Protein AF-0000000069398432 (afdb_homodimer)

Structure (mmCIF, N/CA/C/O backbone):
data_AF-0000000069398432-model_v1
#
loop_
_entity.id
_entity.type
_entity.pdbx_description
1 polymer 'glutathione transferase'
#
loop_
_atom_site.group_PDB
_atom_site.id
_atom_site.type_symbol
_atom_site.label_atom_id
_atom_site.label_alt_id
_atom_site.label_comp_id
_atom_site.label_asym_id
_atom_site.label_entity_id
_atom_site.label_seq_id
_atom_site.pdbx_PDB_ins_code
_atom_site.Cartn_x
_atom_site.Cartn_y
_atom_site.Cartn_z
_atom_site.occupancy
_atom_site.B_iso_or_equiv
_atom_site.auth_seq_id
_atom_site.auth_comp_id
_atom_site.auth_asym_id
_atom_site.auth_atom_id
_atom_site.pdbx_PDB_model_num
ATOM 1 N N . MET A 1 1 ? -17.703 -19.594 19.609 1 36.38 1 MET A N 1
ATOM 2 C CA . MET A 1 1 ? -17.234 -20.234 18.391 1 36.38 1 MET A CA 1
ATOM 3 C C . MET A 1 1 ? -16.656 -19.203 17.406 1 36.38 1 MET A C 1
ATOM 5 O O . MET A 1 1 ? -17.188 -18.094 17.312 1 36.38 1 MET A O 1
ATOM 9 N N . MET A 1 2 ? -15.328 -19.016 17.203 1 52.91 2 MET A N 1
ATOM 10 C CA . MET A 1 2 ? -14.766 -17.891 16.438 1 52.91 2 MET A CA 1
ATOM 11 C C . MET A 1 2 ? -15.453 -17.766 15.086 1 52.91 2 MET A C 1
ATOM 13 O O . MET A 1 2 ? -15.633 -18.75 14.375 1 52.91 2 MET A O 1
ATOM 17 N N . GLY A 1 3 ? -16.297 -16.766 14.797 1 65.06 3 GLY A N 1
ATOM 18 C CA . GLY A 1 3 ? -17.109 -16.688 13.594 1 65.06 3 GLY A CA 1
ATOM 19 C C . GLY A 1 3 ? -16.297 -16.859 12.32 1 65.06 3 GLY A C 1
ATOM 20 O O . GLY A 1 3 ? -15.086 -16.672 12.312 1 65.06 3 GLY A O 1
ATOM 21 N N . LYS A 1 4 ? -16.875 -17.547 11.359 1 88.44 4 LYS A N 1
ATOM 22 C CA . LYS A 1 4 ? -16.312 -17.797 10.031 1 88.44 4 LYS A CA 1
ATOM 23 C C . LYS A 1 4 ? -15.812 -16.5 9.398 1 88.44 4 LYS A C 1
ATOM 25 O O . LYS A 1 4 ? -16.5 -15.477 9.445 1 88.44 4 LYS A O 1
ATOM 30 N N . VAL A 1 5 ? -14.555 -16.5 8.977 1 98.06 5 VAL A N 1
ATOM 31 C CA . VAL A 1 5 ? -14 -15.375 8.242 1 98.06 5 VAL A CA 1
ATOM 32 C C . VAL A 1 5 ? -14.828 -15.117 6.992 1 98.06 5 VAL A C 1
ATOM 34 O O . VAL A 1 5 ? -15.211 -16.047 6.285 1 98.06 5 VAL A O 1
ATOM 37 N N . GLN A 1 6 ? -15.156 -13.844 6.773 1 98.62 6 GLN A N 1
ATOM 38 C CA . GLN A 1 6 ? -15.93 -13.477 5.586 1 98.62 6 GLN A CA 1
ATOM 39 C C . GLN A 1 6 ? -15.141 -12.508 4.707 1 98.62 6 GLN A C 1
ATOM 41 O O . GLN A 1 6 ? -14.641 -11.492 5.188 1 98.62 6 GLN A O 1
ATOM 46 N N . VAL A 1 7 ? -15.039 -12.883 3.461 1 98.5 7 VAL A N 1
ATOM 47 C CA . VAL A 1 7 ? -14.406 -12.031 2.459 1 98.5 7 VAL A CA 1
ATOM 48 C C . VAL A 1 7 ? -15.461 -11.469 1.51 1 98.5 7 VAL A C 1
ATOM 50 O O . VAL A 1 7 ? -16.047 -12.211 0.72 1 98.5 7 VAL A O 1
ATOM 53 N N . TYR A 1 8 ? -15.719 -10.156 1.616 1 98.44 8 TYR A N 1
ATOM 54 C CA . TYR A 1 8 ? -16.656 -9.469 0.746 1 98.44 8 TYR A CA 1
ATOM 55 C C . TYR A 1 8 ? -15.961 -8.891 -0.473 1 98.44 8 TYR A C 1
ATOM 57 O O . TYR A 1 8 ? -15.047 -8.062 -0.338 1 98.44 8 TYR A O 1
ATOM 65 N N . TYR A 1 9 ? -16.391 -9.297 -1.622 1 97.88 9 TYR A N 1
ATOM 66 C CA . TYR A 1 9 ? -15.797 -8.797 -2.857 1 97.88 9 TYR A CA 1
ATOM 67 C C . TYR A 1 9 ? -16.719 -9.047 -4.047 1 97.88 9 TYR A C 1
ATOM 69 O O . TYR A 1 9 ? -17.766 -9.68 -3.902 1 97.88 9 TYR A O 1
ATOM 77 N N . PHE A 1 10 ? -16.391 -8.398 -5.199 1 96.75 10 PHE A N 1
ATOM 78 C CA . PHE A 1 10 ? -17.109 -8.672 -6.438 1 96.75 10 PHE A CA 1
ATOM 79 C C . PHE A 1 10 ? -16.969 -10.133 -6.84 1 96.75 10 PHE A C 1
ATOM 81 O O . PHE A 1 10 ? -15.992 -10.797 -6.461 1 96.75 10 PHE A O 1
ATOM 88 N N . PRO A 1 11 ? -17.906 -10.648 -7.574 1 95.88 11 PRO A N 1
ATOM 89 C CA . PRO A 1 11 ? -17.828 -12.062 -7.957 1 95.88 11 PRO A CA 1
ATOM 90 C C . PRO A 1 11 ? -16.75 -12.336 -9 1 95.88 11 PRO A C 1
ATOM 92 O O . PRO A 1 11 ? -17.062 -12.758 -10.117 1 95.88 11 PRO A O 1
ATOM 95 N N . MET A 1 12 ? -15.578 -12.164 -8.656 1 96.62 12 MET A N 1
ATOM 96 C CA . MET A 1 12 ? -14.359 -12.336 -9.438 1 96.62 12 MET A CA 1
ATOM 97 C C . MET A 1 12 ? -13.148 -12.492 -8.531 1 96.62 12 MET A C 1
ATOM 99 O O . MET A 1 12 ? -13.25 -12.328 -7.316 1 96.62 12 MET A O 1
ATOM 103 N N . ARG A 1 13 ? -12.016 -12.953 -9.016 1 97.31 13 ARG A N 1
ATOM 104 C CA . ARG A 1 13 ? -10.789 -13.094 -8.242 1 97.31 13 ARG A CA 1
ATOM 105 C C . ARG A 1 13 ? -10.234 -11.734 -7.836 1 97.31 13 ARG A C 1
ATOM 107 O O . ARG A 1 13 ? -10.188 -11.406 -6.648 1 97.31 13 ARG A O 1
ATOM 114 N N . GLY A 1 14 ? -9.906 -10.852 -8.875 1 96.12 14 GLY A N 1
ATOM 115 C CA . GLY A 1 14 ? -9.477 -9.484 -8.656 1 96.12 14 GLY A CA 1
ATOM 116 C C . GLY A 1 14 ? -8.562 -9.328 -7.449 1 96.12 14 GLY A C 1
ATOM 117 O O . GLY A 1 14 ? -7.727 -10.195 -7.184 1 96.12 14 GLY A O 1
ATOM 118 N N . ARG A 1 15 ? -8.695 -8.258 -6.688 1 97.06 15 ARG A N 1
ATOM 119 C CA . ARG A 1 15 ? -7.859 -7.926 -5.543 1 97.06 15 ARG A CA 1
ATOM 120 C C . ARG A 1 15 ? -8.188 -8.812 -4.348 1 97.06 15 ARG A C 1
ATOM 122 O O . ARG A 1 15 ? -7.422 -8.875 -3.383 1 97.06 15 ARG A O 1
ATOM 129 N N . GLY A 1 16 ? -9.258 -9.562 -4.43 1 98 16 GLY A N 1
ATOM 130 C CA . GLY A 1 16 ? -9.648 -10.461 -3.352 1 98 16 GLY A CA 1
ATOM 131 C C . GLY A 1 16 ? -8.891 -11.773 -3.371 1 98 16 GLY A C 1
ATOM 132 O O . GLY A 1 16 ? -8.828 -12.477 -2.359 1 98 16 GLY A O 1
ATOM 133 N N . GLU A 1 17 ? -8.297 -12.117 -4.488 1 98.5 17 GLU A N 1
ATOM 134 C CA . GLU A 1 17 ? -7.719 -13.445 -4.684 1 98.5 17 GLU A CA 1
ATOM 135 C C . GLU A 1 17 ? -6.547 -13.68 -3.734 1 98.5 17 GLU A C 1
ATOM 137 O O . GLU A 1 17 ? -6.453 -14.734 -3.109 1 98.5 17 GLU A O 1
ATOM 142 N N . PRO A 1 18 ? -5.617 -12.734 -3.562 1 98.81 18 PRO A N 1
ATOM 143 C CA . PRO A 1 18 ? -4.52 -12.977 -2.621 1 98.81 18 PRO A CA 1
ATOM 144 C C . PRO A 1 18 ? -5.016 -13.25 -1.202 1 98.81 18 PRO A C 1
ATOM 146 O O . PRO A 1 18 ? -4.391 -14.023 -0.467 1 98.81 18 PRO A O 1
ATOM 149 N N . ILE A 1 19 ? -6.082 -12.609 -0.826 1 98.88 19 ILE A N 1
ATOM 150 C CA . ILE A 1 19 ? -6.648 -12.781 0.508 1 98.88 19 ILE A CA 1
ATOM 151 C C . ILE A 1 19 ? -7.168 -14.211 0.665 1 98.88 19 ILE A C 1
ATOM 153 O O . ILE A 1 19 ? -6.852 -14.891 1.646 1 98.88 19 ILE A O 1
ATOM 157 N N . ARG A 1 20 ? -7.895 -14.672 -0.335 1 98.81 20 ARG A N 1
ATOM 158 C CA . ARG A 1 20 ? -8.453 -16.016 -0.292 1 98.81 20 ARG A CA 1
ATOM 159 C C . ARG A 1 20 ? -7.352 -17.078 -0.334 1 98.81 20 ARG A C 1
ATOM 161 O O . ARG A 1 20 ? -7.41 -18.062 0.389 1 98.81 20 ARG A O 1
ATOM 168 N N . VAL A 1 21 ? -6.344 -16.844 -1.124 1 98.88 21 VAL A N 1
ATOM 169 C CA . VAL A 1 21 ? -5.223 -17.766 -1.216 1 98.88 21 VAL A CA 1
ATOM 170 C C . VAL A 1 21 ? -4.484 -17.828 0.119 1 98.88 21 VAL A C 1
ATOM 172 O O . VAL A 1 21 ? -4.062 -18.891 0.562 1 98.88 21 VAL A O 1
ATOM 175 N N . ALA A 1 22 ? -4.285 -16.688 0.759 1 98.88 22 ALA A N 1
ATOM 176 C CA . ALA A 1 22 ? -3.613 -16.656 2.057 1 98.88 22 ALA A CA 1
ATOM 177 C C . ALA A 1 22 ? -4.395 -17.438 3.104 1 98.88 22 ALA A C 1
ATOM 179 O O . ALA A 1 22 ? -3.816 -18.219 3.865 1 98.88 22 ALA A O 1
ATOM 180 N N . LEU A 1 23 ? -5.699 -17.219 3.139 1 98.75 23 LEU A N 1
ATOM 181 C CA . LEU A 1 23 ? -6.543 -17.938 4.078 1 98.75 23 LEU A CA 1
ATOM 182 C C . LEU A 1 23 ? -6.484 -19.438 3.807 1 98.75 23 LEU A C 1
ATOM 184 O O . LEU A 1 23 ? -6.348 -20.234 4.738 1 98.75 23 LEU A O 1
ATOM 188 N N . ALA A 1 24 ? -6.508 -19.812 2.568 1 98.5 24 ALA A N 1
ATOM 189 C CA . ALA A 1 24 ? -6.441 -21.219 2.174 1 98.5 24 ALA A CA 1
ATOM 190 C C . ALA A 1 24 ? -5.109 -21.828 2.58 1 98.5 24 ALA A C 1
ATOM 192 O O . ALA A 1 24 ? -5.066 -22.969 3.068 1 98.5 24 ALA A O 1
ATOM 193 N N . ALA A 1 25 ? -4.07 -21.125 2.344 1 98.5 25 ALA A N 1
ATOM 194 C CA . ALA A 1 25 ? -2.73 -21.609 2.648 1 98.5 25 ALA A CA 1
ATOM 195 C C . ALA A 1 25 ? -2.619 -22.031 4.109 1 98.5 25 ALA A C 1
ATOM 197 O O . ALA A 1 25 ? -1.864 -22.953 4.445 1 98.5 25 ALA A O 1
ATOM 198 N N . LYS A 1 26 ? -3.373 -21.391 4.945 1 98.12 26 LYS A N 1
ATOM 199 C CA . LYS A 1 26 ? -3.293 -21.672 6.375 1 98.12 26 LYS A CA 1
ATOM 200 C C . LYS A 1 26 ? -4.469 -22.516 6.84 1 98.12 26 LYS A C 1
ATOM 202 O O . LYS A 1 26 ? -4.68 -22.688 8.047 1 98.12 26 LYS A O 1
ATOM 207 N N . GLY A 1 27 ? -5.246 -22.953 5.871 1 96.81 27 GLY A N 1
ATOM 208 C CA . GLY A 1 27 ? -6.363 -23.828 6.18 1 96.81 27 GLY A CA 1
ATOM 209 C C . GLY A 1 27 ? -7.488 -23.141 6.918 1 96.81 27 GLY A C 1
ATOM 210 O O . GLY A 1 27 ? -8.242 -23.766 7.66 1 96.81 27 GLY A O 1
ATOM 211 N N . VAL A 1 28 ? -7.602 -21.891 6.809 1 97.44 28 VAL A N 1
ATOM 212 C CA . VAL A 1 28 ? -8.648 -21.125 7.477 1 97.44 28 VAL A CA 1
ATOM 213 C C . VAL A 1 28 ? -9.938 -21.203 6.668 1 97.44 28 VAL A C 1
ATOM 215 O O . VAL A 1 28 ? -9.961 -20.844 5.484 1 97.44 28 VAL A O 1
ATOM 218 N N . GLU A 1 29 ? -10.969 -21.672 7.309 1 96.62 29 GLU A N 1
ATOM 219 C CA . GLU A 1 29 ? -12.273 -21.656 6.656 1 96.62 29 GLU A CA 1
ATOM 220 C C . GLU A 1 29 ? -12.789 -20.234 6.496 1 96.62 29 GLU A C 1
ATOM 222 O O . GLU A 1 29 ? -12.656 -19.406 7.406 1 96.62 29 GLU A O 1
ATOM 227 N N . PHE A 1 30 ? -13.336 -19.953 5.297 1 98 30 PHE A N 1
ATOM 228 C CA . PHE A 1 30 ? -13.883 -18.625 5.047 1 98 30 PHE A CA 1
ATOM 229 C C . PHE A 1 30 ? -15.055 -18.703 4.074 1 98 30 PHE A C 1
ATOM 231 O O . PHE A 1 30 ? -15.234 -19.703 3.383 1 98 30 PHE A O 1
ATOM 238 N N . GLU A 1 31 ? -15.797 -17.641 4.102 1 97.25 31 GLU A N 1
ATOM 239 C CA . GLU A 1 31 ? -16.891 -17.453 3.164 1 97.25 31 GLU A CA 1
ATOM 240 C C . GLU A 1 31 ? -16.625 -16.281 2.223 1 97.25 31 GLU A C 1
ATOM 242 O O . GLU A 1 31 ? -16.203 -15.211 2.664 1 97.25 31 GLU A O 1
ATOM 247 N N . HIS A 1 32 ? -16.766 -16.547 0.948 1 97.25 32 HIS A N 1
ATOM 248 C CA . HIS A 1 32 ? -16.812 -15.453 -0.003 1 97.25 32 HIS A CA 1
ATOM 249 C C . HIS A 1 32 ? -18.219 -14.867 -0.107 1 97.25 32 HIS A C 1
ATOM 251 O O . HIS A 1 32 ? -19.188 -15.602 -0.33 1 97.25 32 HIS A O 1
ATOM 257 N N . VAL A 1 33 ? -18.359 -13.609 0.074 1 97.69 33 VAL A N 1
ATOM 258 C CA . VAL A 1 33 ? -19.656 -12.93 -0.032 1 97.69 33 VAL A CA 1
ATOM 259 C C . VAL A 1 33 ? -19.641 -11.992 -1.236 1 97.69 33 VAL A C 1
ATOM 261 O O . VAL A 1 33 ? -18.891 -11.016 -1.267 1 97.69 33 VAL A O 1
ATOM 264 N N . ASP A 1 34 ? -20.516 -12.258 -2.182 1 97.25 34 ASP A N 1
ATOM 265 C CA . ASP A 1 34 ? -20.594 -11.438 -3.389 1 97.25 34 ASP A CA 1
ATOM 266 C C . ASP A 1 34 ? -21.141 -10.055 -3.068 1 97.25 34 ASP A C 1
ATOM 268 O O . ASP A 1 34 ? -22.141 -9.922 -2.346 1 97.25 34 ASP A O 1
ATOM 272 N N . VAL A 1 35 ? -20.438 -9.102 -3.535 1 96.38 35 VAL A N 1
ATOM 273 C CA . VAL A 1 35 ? -20.828 -7.707 -3.434 1 96.38 35 VAL A CA 1
ATOM 274 C C . VAL A 1 35 ? -20.969 -7.105 -4.832 1 96.38 35 VAL A C 1
ATOM 276 O O . VAL A 1 35 ? -20.188 -7.426 -5.73 1 96.38 35 VAL A O 1
ATOM 279 N N . ASP A 1 36 ? -21.984 -6.281 -5.043 1 92.94 36 ASP A N 1
ATOM 280 C CA . ASP A 1 36 ? -22.016 -5.527 -6.293 1 92.94 36 ASP A CA 1
ATOM 281 C C . ASP A 1 36 ? -21.688 -4.055 -6.051 1 92.94 36 ASP A C 1
ATOM 283 O O . ASP A 1 36 ? -21.656 -3.604 -4.902 1 92.94 36 ASP A O 1
ATOM 287 N N . TYR A 1 37 ? -21.453 -3.402 -7.18 1 89 37 TYR A N 1
ATOM 288 C CA . TYR A 1 37 ? -21 -2.021 -7.125 1 89 37 TYR A CA 1
ATOM 289 C C . TYR A 1 37 ? -22 -1.131 -6.414 1 89 37 TYR A C 1
ATOM 291 O O . TYR A 1 37 ? -21.625 -0.247 -5.641 1 89 37 TYR A O 1
ATOM 299 N N . ALA A 1 38 ? -23.266 -1.348 -6.688 1 89.31 38 ALA A N 1
ATOM 300 C CA . ALA A 1 38 ? -24.312 -0.537 -6.078 1 89.31 38 ALA A CA 1
ATOM 301 C C . ALA A 1 38 ? -24.328 -0.714 -4.562 1 89.31 38 ALA A C 1
ATOM 303 O O . ALA A 1 38 ? -24.484 0.259 -3.82 1 89.31 38 ALA A O 1
ATOM 304 N N . GLU A 1 39 ? -24.234 -1.93 -4.152 1 90.25 39 GLU A N 1
ATOM 305 C CA . GLU A 1 39 ? -24.172 -2.213 -2.721 1 90.25 39 GLU A CA 1
ATOM 306 C C . GLU A 1 39 ? -22.953 -1.549 -2.076 1 90.25 39 GLU A C 1
ATOM 308 O O . GLU A 1 39 ? -23.078 -0.915 -1.026 1 90.25 39 GLU A O 1
ATOM 313 N N . MET A 1 40 ? -21.828 -1.713 -2.627 1 91.25 40 MET A N 1
ATOM 314 C CA . MET A 1 40 ? -20.594 -1.137 -2.107 1 91.25 40 MET A CA 1
ATOM 315 C C . MET A 1 40 ? -20.719 0.375 -1.95 1 91.25 40 MET A C 1
ATOM 317 O O . MET A 1 40 ? -20.297 0.936 -0.936 1 91.25 40 MET A O 1
ATOM 321 N N . LYS A 1 41 ? -21.375 1.041 -2.854 1 87.62 41 LYS A N 1
ATOM 322 C CA . LYS A 1 41 ? -21.453 2.498 -2.869 1 87.62 41 LYS A CA 1
ATOM 323 C C . LYS A 1 41 ? -22.516 2.998 -1.894 1 87.62 41 LYS A C 1
ATOM 325 O O . LYS A 1 41 ? -22.5 4.16 -1.485 1 87.62 41 LYS A O 1
ATOM 330 N N . SER A 1 42 ? -23.438 2.135 -1.517 1 87.38 42 SER A N 1
ATOM 331 C CA . SER A 1 42 ? -24.594 2.568 -0.743 1 87.38 42 SER A CA 1
ATOM 332 C C . SER A 1 42 ? -24.328 2.488 0.755 1 87.38 42 SER A C 1
ATOM 334 O O . SER A 1 42 ? -25.062 3.068 1.559 1 87.38 42 SER A O 1
ATOM 336 N N . ASP A 1 43 ? -23.266 1.816 1.162 1 89.38 43 ASP A N 1
ATOM 337 C CA . ASP A 1 43 ? -23.016 1.598 2.582 1 89.38 43 ASP A CA 1
ATOM 338 C C . ASP A 1 43 ? -21.578 1.972 2.945 1 89.38 43 ASP A C 1
ATOM 340 O O . ASP A 1 43 ? -20.719 1.098 3.1 1 89.38 43 ASP A O 1
ATOM 344 N N . LEU A 1 44 ? -21.422 3.133 3.314 1 83.06 44 LEU A N 1
ATOM 345 C CA . LEU A 1 44 ? -20.078 3.637 3.611 1 83.06 44 LEU A CA 1
ATOM 346 C C . LEU A 1 44 ? -19.609 3.139 4.973 1 83.06 44 LEU A C 1
ATOM 348 O O . LEU A 1 44 ? -18.406 3.205 5.277 1 83.06 44 LEU A O 1
ATOM 352 N N . THR A 1 45 ? -20.453 2.705 5.738 1 88.31 45 THR A N 1
ATOM 353 C CA . THR A 1 45 ? -20.078 2.162 7.039 1 88.31 45 THR A CA 1
ATOM 354 C C . THR A 1 45 ? -19.406 0.804 6.879 1 88.31 45 THR A C 1
ATOM 356 O O . THR A 1 45 ? -18.406 0.522 7.539 1 88.31 45 THR A O 1
ATOM 359 N N . LYS A 1 46 ? -19.922 0.025 5.941 1 93.31 46 LYS A N 1
ATOM 360 C CA . LYS A 1 46 ? -19.375 -1.302 5.699 1 93.31 46 LYS A CA 1
ATOM 361 C C . LYS A 1 46 ? -18.203 -1.235 4.715 1 93.31 46 LYS A C 1
ATOM 363 O O . LYS A 1 46 ? -17.203 -1.937 4.883 1 93.31 46 LYS A O 1
ATOM 368 N N . TYR A 1 47 ? -18.453 -0.469 3.699 1 93.75 47 TYR A N 1
ATOM 369 C CA . TYR A 1 47 ? -17.453 -0.357 2.643 1 93.75 47 TYR A CA 1
ATOM 370 C C . TYR A 1 47 ? -16.766 0.998 2.689 1 93.75 47 TYR A C 1
ATOM 372 O O . TYR A 1 47 ? -17 1.854 1.835 1 93.75 47 TYR A O 1
ATOM 380 N N . LYS A 1 48 ? -15.859 1.036 3.639 1 91.81 48 LYS A N 1
ATOM 381 C CA . LYS A 1 48 ? -15.07 2.248 3.857 1 91.81 48 LYS A CA 1
ATOM 382 C C . LYS A 1 48 ? -14.328 2.656 2.59 1 91.81 48 LYS A C 1
ATOM 384 O O . LYS A 1 48 ? -13.844 1.802 1.843 1 91.81 48 LYS A O 1
ATOM 389 N N . PHE A 1 49 ? -14.234 3.949 2.348 1 90.25 49 PHE A N 1
ATOM 390 C CA . PHE A 1 49 ? -13.656 4.555 1.156 1 90.25 49 PHE A CA 1
ATOM 391 C C . PHE A 1 49 ? -14.43 4.156 -0.091 1 90.25 49 PHE A C 1
ATOM 393 O O . PHE A 1 49 ? -13.969 4.363 -1.214 1 90.25 49 PHE A O 1
ATOM 400 N N . ASN A 1 50 ? -15.633 3.465 0.117 1 89.88 50 ASN A N 1
ATOM 401 C CA . ASN A 1 50 ? -16.422 2.906 -0.974 1 89.88 50 ASN A CA 1
ATOM 402 C C . ASN A 1 50 ? -15.617 1.908 -1.799 1 89.88 50 ASN A C 1
ATOM 404 O O . ASN A 1 50 ? -15.609 1.975 -3.029 1 89.88 50 ASN A O 1
ATOM 408 N N . GLN A 1 51 ? -14.938 1.107 -1.062 1 91.69 51 GLN A N 1
ATOM 409 C CA . GLN A 1 51 ? -14.039 0.179 -1.737 1 91.69 51 GLN A CA 1
ATOM 410 C C . GLN A 1 51 ? -14.18 -1.232 -1.176 1 91.69 51 GLN A C 1
ATOM 412 O O . GLN A 1 51 ? -14.586 -1.41 -0.025 1 91.69 51 GLN A O 1
ATOM 417 N N . CYS A 1 52 ? -13.938 -2.17 -2.004 1 94.19 52 CYS A N 1
ATOM 418 C CA . CYS A 1 52 ? -13.734 -3.586 -1.718 1 94.19 52 CYS A CA 1
ATOM 419 C C . CYS A 1 52 ? -12.336 -4.031 -2.119 1 94.19 52 CYS A C 1
ATOM 421 O O . CYS A 1 52 ? -11.688 -3.389 -2.951 1 94.19 52 CYS A O 1
ATOM 423 N N . PRO A 1 53 ? -11.789 -5.113 -1.438 1 97.56 53 PRO A N 1
ATOM 424 C CA . PRO A 1 53 ? -12.375 -6.129 -0.559 1 97.56 53 PRO A CA 1
ATOM 425 C C . PRO A 1 53 ? -12.555 -5.637 0.875 1 97.56 53 PRO A C 1
ATOM 427 O O . PRO A 1 53 ? -11.859 -4.715 1.306 1 97.56 53 PRO A O 1
ATOM 430 N N . ARG A 1 54 ? -13.547 -6.188 1.487 1 98.38 54 ARG A N 1
ATOM 431 C CA . ARG A 1 54 ? -13.805 -6.07 2.92 1 98.38 54 ARG A CA 1
ATOM 432 C C . ARG A 1 54 ? -13.672 -7.422 3.613 1 98.38 54 ARG A C 1
ATOM 434 O O . ARG A 1 54 ? -14.125 -8.438 3.088 1 98.38 54 ARG A O 1
ATOM 441 N N . LEU A 1 55 ? -12.977 -7.504 4.711 1 98.75 55 LEU A N 1
ATOM 442 C CA . LEU A 1 55 ? -12.859 -8.719 5.512 1 98.75 55 LEU A CA 1
ATOM 443 C C . LEU A 1 55 ? -13.469 -8.523 6.895 1 98.75 55 LEU A C 1
ATOM 445 O O . LEU A 1 55 ? -13.211 -7.512 7.551 1 98.75 55 LEU A O 1
ATOM 449 N N . VAL A 1 56 ? -14.305 -9.438 7.273 1 98.38 56 VAL A N 1
ATOM 450 C CA . VAL A 1 56 ? -14.789 -9.539 8.648 1 98.38 56 VAL A CA 1
ATOM 451 C C . VAL A 1 56 ? -14.219 -10.797 9.305 1 98.38 56 VAL A C 1
ATOM 453 O O . VAL A 1 56 ? -14.438 -11.906 8.812 1 98.38 56 VAL A O 1
ATOM 456 N N . ASP A 1 57 ? -13.469 -10.703 10.305 1 97.75 57 ASP A N 1
ATOM 457 C CA . ASP A 1 57 ? -12.781 -11.75 11.055 1 97.75 57 ASP A CA 1
ATOM 458 C C . ASP A 1 57 ? -12.773 -11.438 12.547 1 97.75 57 ASP A C 1
ATOM 460 O O . ASP A 1 57 ? -11.898 -10.727 13.039 1 97.75 57 ASP A O 1
ATOM 464 N N . ASP A 1 58 ? -13.703 -12.039 13.312 1 95 58 ASP A N 1
ATOM 465 C CA . ASP A 1 58 ? -13.914 -11.711 14.719 1 95 58 ASP A CA 1
ATOM 466 C C . ASP A 1 58 ? -14.219 -10.227 14.898 1 95 58 ASP A C 1
ATOM 468 O O . ASP A 1 58 ? -15.156 -9.703 14.289 1 95 58 ASP A O 1
ATOM 472 N N . ASP A 1 59 ? -13.391 -9.523 15.586 1 95.5 59 ASP A N 1
ATOM 473 C CA . ASP A 1 59 ? -13.68 -8.117 15.867 1 95.5 59 ASP A CA 1
ATOM 474 C C . ASP A 1 59 ? -13.023 -7.203 14.828 1 95.5 59 ASP A C 1
ATOM 476 O O . ASP A 1 59 ? -13.133 -5.98 14.922 1 95.5 59 ASP A O 1
ATOM 480 N N . VAL A 1 60 ? -12.438 -7.812 13.852 1 97.62 60 VAL A N 1
ATOM 481 C CA . VAL A 1 60 ? -11.805 -7.031 12.789 1 97.62 60 VAL A CA 1
ATOM 482 C C . VAL A 1 60 ? -12.758 -6.902 11.602 1 97.62 60 VAL A C 1
ATOM 484 O O . VAL A 1 60 ? -13.312 -7.898 11.133 1 97.62 60 VAL A O 1
ATOM 487 N N . ASP A 1 61 ? -13.047 -5.699 11.148 1 97.94 61 ASP A N 1
ATOM 488 C CA . ASP A 1 61 ? -13.797 -5.309 9.953 1 97.94 61 ASP A CA 1
ATOM 489 C C . ASP A 1 61 ? -13.047 -4.246 9.156 1 97.94 61 ASP A C 1
ATOM 491 O O . ASP A 1 61 ? -13.023 -3.074 9.547 1 97.94 61 ASP A O 1
ATOM 495 N N . VAL A 1 62 ? -12.414 -4.723 8.039 1 97.94 62 VAL A N 1
ATOM 496 C CA . VAL A 1 62 ? -11.438 -3.84 7.406 1 97.94 62 VAL A CA 1
ATOM 497 C C . VAL A 1 62 ? -11.555 -3.943 5.887 1 97.94 62 VAL A C 1
ATOM 499 O O . VAL A 1 62 ? -11.844 -5.016 5.352 1 97.94 62 VAL A O 1
ATOM 502 N N . CYS A 1 63 ? -11.367 -2.789 5.281 1 96.81 63 CYS A N 1
ATOM 503 C CA . CYS A 1 63 ? -11.25 -2.711 3.828 1 96.81 63 CYS A CA 1
ATOM 504 C C . CYS A 1 63 ? -9.805 -2.475 3.408 1 96.81 63 CYS A C 1
ATOM 506 O O . CYS A 1 63 ? -8.898 -2.492 4.242 1 96.81 63 CYS A O 1
ATOM 508 N N . GLN A 1 64 ? -9.602 -2.252 2.094 1 97 64 GLN A N 1
ATOM 509 C CA . GLN A 1 64 ? -8.281 -2.098 1.492 1 97 64 GLN A CA 1
ATOM 510 C C . GLN A 1 64 ? -7.578 -3.447 1.355 1 97 64 GLN A C 1
ATOM 512 O O . GLN A 1 64 ? -7.211 -4.066 2.357 1 97 64 GLN A O 1
ATOM 517 N N . SER A 1 65 ? -7.277 -3.783 0.141 1 98.12 65 SER A N 1
ATOM 518 C CA . SER A 1 65 ? -6.84 -5.137 -0.188 1 98.12 65 SER A CA 1
ATOM 519 C C . SER A 1 65 ? -5.57 -5.508 0.567 1 98.12 65 SER A C 1
ATOM 521 O O . SER A 1 65 ? -5.508 -6.555 1.218 1 98.12 65 SER A O 1
ATOM 523 N N . ASN A 1 66 ? -4.586 -4.629 0.605 1 98.69 66 ASN A N 1
ATOM 524 C CA . ASN A 1 66 ? -3.326 -4.98 1.251 1 98.69 66 ASN A CA 1
ATOM 525 C C . ASN A 1 66 ? -3.428 -4.875 2.771 1 98.69 66 ASN A C 1
ATOM 527 O O . ASN A 1 66 ? -2.734 -5.594 3.492 1 98.69 66 ASN A O 1
ATOM 531 N N . ALA A 1 67 ? -4.281 -3.973 3.293 1 98.75 67 ALA A N 1
ATOM 532 C CA . ALA A 1 67 ? -4.551 -3.957 4.727 1 98.75 67 ALA A CA 1
ATOM 533 C C . ALA A 1 67 ? -5.156 -5.281 5.188 1 98.75 67 ALA A C 1
ATOM 535 O O . ALA A 1 67 ? -4.758 -5.828 6.219 1 98.75 67 ALA A O 1
ATOM 536 N N . VAL A 1 68 ? -6.105 -5.758 4.387 1 98.81 68 VAL A N 1
ATOM 537 C CA . VAL A 1 68 ? -6.742 -7.039 4.664 1 98.81 68 VAL A CA 1
ATOM 538 C C . VAL A 1 68 ? -5.695 -8.156 4.629 1 98.81 68 VAL A C 1
ATOM 540 O O . VAL A 1 68 ? -5.633 -8.984 5.539 1 98.81 68 VAL A O 1
ATOM 543 N N . LEU A 1 69 ? -4.902 -8.156 3.615 1 98.94 69 LEU A N 1
ATOM 544 C CA . LEU A 1 69 ? -3.875 -9.18 3.455 1 98.94 69 LEU A CA 1
ATOM 545 C C . LEU A 1 69 ? -2.902 -9.156 4.629 1 98.94 69 LEU A C 1
ATOM 547 O O . LEU A 1 69 ? -2.514 -10.211 5.133 1 98.94 69 LEU A O 1
ATOM 551 N N . ARG A 1 70 ? -2.516 -7.984 5.066 1 98.88 70 ARG A N 1
ATOM 552 C CA . ARG A 1 70 ? -1.61 -7.848 6.203 1 98.88 70 ARG A CA 1
ATOM 553 C C . ARG A 1 70 ? -2.262 -8.352 7.484 1 98.88 70 ARG A C 1
ATOM 555 O O . ARG A 1 70 ? -1.595 -8.953 8.328 1 98.88 70 ARG A O 1
ATOM 562 N N . HIS A 1 71 ? -3.539 -8.086 7.676 1 98.81 71 HIS A N 1
ATOM 563 C CA . HIS A 1 71 ? -4.238 -8.633 8.836 1 98.81 71 HIS A CA 1
ATOM 564 C C . HIS A 1 71 ? -4.195 -10.156 8.836 1 98.81 71 HIS A C 1
ATOM 566 O O . HIS A 1 71 ? -3.887 -10.773 9.859 1 98.81 71 HIS A O 1
ATOM 572 N N . VAL A 1 72 ? -4.473 -10.742 7.707 1 98.81 72 VAL A N 1
ATOM 573 C CA . VAL A 1 72 ? -4.43 -12.195 7.574 1 98.81 72 VAL A CA 1
ATOM 574 C C . VAL A 1 72 ? -3.02 -12.695 7.883 1 98.81 72 VAL A C 1
ATOM 576 O O . VAL A 1 72 ? -2.85 -13.695 8.586 1 98.81 72 VAL A O 1
ATOM 579 N N . GLY A 1 73 ? -2.066 -11.984 7.336 1 98.75 73 GLY A N 1
ATOM 580 C CA . GLY A 1 73 ? -0.684 -12.344 7.605 1 98.75 73 GLY A CA 1
ATOM 581 C C . GLY A 1 73 ? -0.341 -12.328 9.086 1 98.75 73 GLY A C 1
ATOM 582 O O . GLY A 1 73 ? 0.316 -13.242 9.586 1 98.75 73 GLY A O 1
ATOM 583 N N . ARG A 1 74 ? -0.744 -11.289 9.758 1 98.31 74 ARG A N 1
ATOM 584 C CA . ARG A 1 74 ? -0.445 -11.148 11.18 1 98.31 74 ARG A CA 1
ATOM 585 C C . ARG A 1 74 ? -1.162 -12.219 12 1 98.31 74 ARG A C 1
ATOM 587 O O . ARG A 1 74 ? -0.563 -12.836 12.883 1 98.31 74 ARG A O 1
ATOM 594 N N . LYS A 1 75 ? -2.396 -12.414 11.734 1 98.25 75 LYS A N 1
ATOM 595 C CA . LYS A 1 75 ? -3.227 -13.289 12.555 1 98.25 75 LYS A CA 1
ATOM 596 C C . LYS A 1 75 ? -2.844 -14.75 12.367 1 98.25 75 LYS A C 1
ATOM 598 O O . LYS A 1 75 ? -2.898 -15.539 13.312 1 98.25 75 LYS A O 1
ATOM 603 N N . TYR A 1 76 ? -2.422 -15.109 11.172 1 97.69 76 TYR A N 1
ATOM 604 C CA . TYR A 1 76 ? -2.246 -16.531 10.883 1 97.69 76 TYR A CA 1
ATOM 605 C C . TYR A 1 76 ? -0.786 -16.844 10.578 1 97.69 76 TYR A C 1
ATOM 607 O O . TYR A 1 76 ? -0.491 -17.734 9.781 1 97.69 76 TYR A O 1
ATOM 615 N N . ASP A 1 77 ? 0.113 -16.031 11.086 1 97.44 77 ASP A N 1
ATOM 616 C CA . ASP A 1 77 ? 1.547 -16.312 11.141 1 97.44 77 ASP A CA 1
ATOM 617 C C . ASP A 1 77 ? 2.146 -16.359 9.734 1 97.44 77 ASP A C 1
ATOM 619 O O . ASP A 1 77 ? 2.822 -17.328 9.383 1 97.44 77 ASP A O 1
ATOM 623 N N . MET A 1 78 ? 1.878 -15.352 8.953 1 98.62 78 MET A N 1
ATOM 624 C CA . MET A 1 78 ? 2.432 -15.211 7.609 1 98.62 78 MET A CA 1
ATOM 625 C C . MET A 1 78 ? 3.047 -13.828 7.418 1 98.62 78 MET A C 1
ATOM 627 O O . MET A 1 78 ? 2.99 -13.266 6.324 1 98.62 78 MET A O 1
ATOM 631 N N . TYR A 1 79 ? 3.492 -13.289 8.508 1 98.38 79 TYR A N 1
ATOM 632 C CA . TYR A 1 79 ? 3.99 -11.914 8.438 1 98.38 79 TYR A CA 1
ATOM 633 C C . TYR A 1 79 ? 5.48 -11.859 8.758 1 98.38 79 TYR A C 1
ATOM 635 O O . TYR A 1 79 ? 6.043 -10.781 8.93 1 98.38 79 TYR A O 1
ATOM 643 N N . GLY A 1 80 ? 6.152 -13.031 8.805 1 96.94 80 GLY A N 1
ATOM 644 C CA . GLY A 1 80 ? 7.555 -13.094 9.18 1 96.94 80 GLY A CA 1
ATOM 645 C C . GLY A 1 80 ? 7.781 -12.922 10.672 1 96.94 80 GLY A C 1
ATOM 646 O O . GLY A 1 80 ? 6.859 -12.562 11.406 1 96.94 80 GLY A O 1
ATOM 647 N N . LYS A 1 81 ? 9.023 -13.195 11.086 1 96.38 81 LYS A N 1
ATOM 648 C CA . LYS A 1 81 ? 9.383 -13.086 12.5 1 96.38 81 LYS A CA 1
ATOM 649 C C . LYS A 1 81 ? 10.188 -11.812 12.766 1 96.38 81 LYS A C 1
ATOM 651 O O . LYS A 1 81 ? 11.156 -11.531 12.055 1 96.38 81 LYS A O 1
ATOM 656 N N . GLY A 1 82 ? 9.703 -11.07 13.711 1 96.5 82 GLY A N 1
ATOM 657 C CA . GLY A 1 82 ? 10.461 -9.906 14.133 1 96.5 82 GLY A CA 1
ATOM 658 C C . GLY A 1 82 ? 10.344 -8.734 13.172 1 96.5 82 GLY A C 1
ATOM 659 O O . GLY A 1 82 ? 9.648 -8.836 12.156 1 96.5 82 GLY A O 1
ATOM 660 N N . LEU A 1 83 ? 11.016 -7.66 13.523 1 97.69 83 LEU A N 1
ATOM 661 C CA . LEU A 1 83 ? 10.922 -6.395 12.805 1 97.69 83 LEU A CA 1
ATOM 662 C C . LEU A 1 83 ? 11.531 -6.516 11.414 1 97.69 83 LEU A C 1
ATOM 664 O O . LEU A 1 83 ? 10.984 -5.977 10.445 1 97.69 83 LEU A O 1
ATOM 668 N N . LYS A 1 84 ? 12.625 -7.246 11.336 1 97.94 84 LYS A N 1
ATOM 669 C CA . LYS A 1 84 ? 13.359 -7.336 10.078 1 97.94 84 LYS A CA 1
ATOM 670 C C . LYS A 1 84 ? 12.539 -8.07 9.023 1 97.94 84 LYS A C 1
ATOM 672 O O . LYS A 1 84 ? 12.359 -7.578 7.906 1 97.94 84 LYS A O 1
ATOM 677 N N . GLU A 1 85 ? 12.016 -9.219 9.367 1 98.06 85 GLU A N 1
ATOM 678 C CA . GLU A 1 85 ? 11.25 -10 8.406 1 98.06 85 GLU A CA 1
ATOM 679 C C . GLU A 1 85 ? 9.922 -9.32 8.07 1 98.06 85 GLU A C 1
ATOM 681 O O . GLU A 1 85 ? 9.469 -9.359 6.93 1 98.06 85 GLU A O 1
ATOM 686 N N . ALA A 1 86 ? 9.297 -8.672 9.062 1 98.62 86 ALA A N 1
ATOM 687 C CA . ALA A 1 86 ? 8.055 -7.953 8.805 1 98.62 86 ALA A CA 1
ATOM 688 C C . ALA A 1 86 ? 8.273 -6.82 7.801 1 98.62 86 ALA A C 1
ATOM 690 O O . ALA A 1 86 ? 7.461 -6.617 6.895 1 98.62 86 ALA A O 1
ATOM 691 N N . ALA A 1 87 ? 9.359 -6.133 7.957 1 98.62 87 ALA A N 1
ATOM 692 C CA . ALA A 1 87 ? 9.688 -5.051 7.031 1 98.62 87 ALA A CA 1
ATOM 693 C C . ALA A 1 87 ? 9.93 -5.59 5.625 1 98.62 87 ALA A C 1
ATOM 695 O O . ALA A 1 87 ? 9.484 -4.988 4.641 1 98.62 87 ALA A O 1
ATOM 696 N N . ALA A 1 88 ? 10.625 -6.699 5.559 1 97.94 88 ALA A N 1
ATOM 697 C CA . ALA A 1 88 ? 10.891 -7.316 4.262 1 97.94 88 ALA A CA 1
ATOM 698 C C . ALA A 1 88 ? 9.602 -7.781 3.596 1 97.94 88 ALA A C 1
ATOM 700 O O . ALA A 1 88 ? 9.438 -7.648 2.381 1 97.94 88 ALA A O 1
ATOM 701 N N . VAL A 1 89 ? 8.695 -8.312 4.379 1 98.69 89 VAL A N 1
ATOM 702 C CA . VAL A 1 89 ? 7.395 -8.742 3.869 1 98.69 89 VAL A CA 1
ATOM 703 C C . VAL A 1 89 ? 6.645 -7.543 3.295 1 98.69 89 VAL A C 1
ATOM 705 O O . VAL A 1 89 ? 6.164 -7.586 2.158 1 98.69 89 VAL A O 1
ATOM 708 N N . ASP A 1 90 ? 6.605 -6.48 4.039 1 98.81 90 ASP A N 1
ATOM 709 C CA . ASP A 1 90 ? 5.922 -5.277 3.582 1 98.81 90 ASP A CA 1
ATOM 710 C C . ASP A 1 90 ? 6.574 -4.723 2.316 1 98.81 90 ASP A C 1
ATOM 712 O O . ASP A 1 90 ? 5.883 -4.207 1.433 1 98.81 90 ASP A O 1
ATOM 716 N N . GLU A 1 91 ? 7.879 -4.77 2.273 1 98.12 91 GLU A N 1
ATOM 717 C CA . GLU A 1 91 ? 8.617 -4.277 1.11 1 98.12 91 GLU A CA 1
ATOM 718 C C . GLU A 1 91 ? 8.18 -5 -0.162 1 98.12 91 GLU A C 1
ATOM 720 O O . GLU A 1 91 ? 7.895 -4.359 -1.178 1 98.12 91 GLU A O 1
ATOM 725 N N . VAL A 1 92 ? 8.07 -6.285 -0.095 1 98.06 92 VAL A N 1
ATOM 726 C CA . VAL A 1 92 ? 7.695 -7.09 -1.254 1 98.06 92 VAL A CA 1
ATOM 727 C C . VAL A 1 92 ? 6.23 -6.832 -1.604 1 98.06 92 VAL A C 1
ATOM 729 O O . VAL A 1 92 ? 5.895 -6.617 -2.771 1 98.06 92 VAL A O 1
ATOM 732 N N . VAL A 1 93 ? 5.332 -6.801 -0.583 1 98.69 93 VAL A N 1
ATOM 733 C CA . VAL A 1 93 ? 3.906 -6.582 -0.81 1 98.69 93 VAL A CA 1
ATOM 734 C C . VAL A 1 93 ? 3.689 -5.234 -1.494 1 98.69 93 VAL A C 1
ATOM 736 O O . VAL A 1 93 ? 2.957 -5.145 -2.482 1 98.69 93 VAL A O 1
ATOM 739 N N . ASP A 1 94 ? 4.348 -4.227 -1.012 1 98 94 ASP A N 1
ATOM 740 C CA . ASP A 1 94 ? 4.188 -2.895 -1.584 1 98 94 ASP A CA 1
ATOM 741 C C . ASP A 1 94 ? 4.855 -2.799 -2.953 1 98 94 ASP A C 1
ATOM 743 O O . ASP A 1 94 ? 4.379 -2.08 -3.834 1 98 94 ASP A O 1
ATOM 747 N N . GLY A 1 95 ? 6.012 -3.469 -3.143 1 96.06 95 GLY A N 1
ATOM 748 C CA . GLY A 1 95 ? 6.613 -3.545 -4.465 1 96.06 95 GLY A CA 1
ATOM 749 C C . GLY A 1 95 ? 5.699 -4.168 -5.5 1 96.06 95 GLY A C 1
ATOM 750 O O . GLY A 1 95 ? 5.598 -3.67 -6.625 1 96.06 95 GLY A O 1
ATOM 751 N N . VAL A 1 96 ? 5.035 -5.215 -5.094 1 97.12 96 VAL A N 1
ATOM 752 C CA . VAL A 1 96 ? 4.086 -5.891 -5.973 1 97.12 96 VAL A CA 1
ATOM 753 C C . VAL A 1 96 ? 2.914 -4.957 -6.277 1 97.12 96 VAL A C 1
ATOM 755 O O . VAL A 1 96 ? 2.418 -4.922 -7.406 1 97.12 96 VAL A O 1
ATOM 758 N N . GLU A 1 97 ? 2.453 -4.223 -5.266 1 96.5 97 GLU A N 1
ATOM 759 C CA . GLU A 1 97 ? 1.346 -3.293 -5.473 1 96.5 97 GLU A CA 1
ATOM 760 C C . GLU A 1 97 ? 1.693 -2.246 -6.527 1 96.5 97 GLU A C 1
ATOM 762 O O . GLU A 1 97 ? 0.848 -1.878 -7.344 1 96.5 97 GLU A O 1
ATOM 767 N N . ALA A 1 98 ? 2.891 -1.744 -6.496 1 92.19 98 ALA A N 1
ATOM 768 C CA . ALA A 1 98 ? 3.336 -0.774 -7.492 1 92.19 98 ALA A CA 1
ATOM 769 C C . ALA A 1 98 ? 3.232 -1.351 -8.906 1 92.19 98 ALA A C 1
ATOM 771 O O . ALA A 1 98 ? 2.814 -0.659 -9.836 1 92.19 98 ALA A O 1
ATOM 772 N N . PHE A 1 99 ? 3.596 -2.57 -9.039 1 92.81 99 PHE A N 1
ATOM 773 C CA . PHE A 1 99 ? 3.518 -3.258 -10.328 1 92.81 99 PHE A CA 1
ATOM 774 C C . PHE A 1 99 ? 2.066 -3.498 -10.727 1 92.81 99 PHE A C 1
ATOM 776 O O . PHE A 1 99 ? 1.707 -3.348 -11.891 1 92.81 99 PHE A O 1
ATOM 783 N N . LYS A 1 100 ? 1.229 -3.854 -9.781 1 94.38 100 LYS A N 1
ATOM 784 C CA . LYS A 1 100 ? -0.164 -4.211 -10.039 1 94.38 100 LYS A CA 1
ATOM 785 C C . LYS A 1 100 ? -0.934 -3.029 -10.625 1 94.38 100 LYS A C 1
ATOM 787 O O . LYS A 1 100 ? -1.846 -3.217 -11.43 1 94.38 100 LYS A O 1
ATOM 792 N N . THR A 1 101 ? -0.549 -1.863 -10.273 1 91.69 101 THR A N 1
ATOM 793 C CA . THR A 1 101 ? -1.209 -0.682 -10.812 1 91.69 101 THR A CA 1
ATOM 794 C C . THR A 1 101 ? -1.004 -0.594 -12.32 1 91.69 101 THR A C 1
ATOM 796 O O . THR A 1 101 ? -1.899 -0.162 -13.055 1 91.69 101 THR A O 1
ATOM 799 N N . LYS A 1 102 ? 0.171 -1.008 -12.812 1 93 102 LYS A N 1
ATOM 800 C CA . LYS A 1 102 ? 0.446 -1.032 -14.242 1 93 102 LYS A CA 1
ATOM 801 C C . LYS A 1 102 ? -0.371 -2.115 -14.945 1 93 102 LYS A C 1
ATOM 803 O O . LYS A 1 102 ? -0.874 -1.906 -16.047 1 93 102 LYS A O 1
ATOM 808 N N . TYR A 1 103 ? -0.472 -3.215 -14.281 1 95.06 103 TYR A N 1
ATOM 809 C CA . TYR A 1 103 ? -1.28 -4.312 -14.797 1 95.06 103 TYR A CA 1
ATOM 810 C C . TYR A 1 103 ? -2.734 -3.889 -14.961 1 95.06 103 TYR A C 1
ATOM 812 O O . TYR A 1 103 ? -3.363 -4.184 -15.977 1 95.06 103 TYR A O 1
ATOM 820 N N . LEU A 1 104 ? -3.287 -3.205 -13.984 1 93.88 104 LEU A N 1
ATOM 821 C CA . LEU A 1 104 ? -4.684 -2.785 -14.016 1 93.88 104 LEU A CA 1
ATOM 822 C C . LEU A 1 104 ? -4.926 -1.799 -15.156 1 93.88 104 LEU A C 1
ATOM 824 O O . LEU A 1 104 ? -5.984 -1.825 -15.789 1 93.88 104 LEU A O 1
ATOM 828 N N . ALA A 1 105 ? -3.957 -0.924 -15.336 1 93.31 105 ALA A N 1
ATOM 829 C CA . ALA A 1 105 ? -4.078 -0.014 -16.469 1 93.31 105 ALA A CA 1
ATOM 830 C C . ALA A 1 105 ? -4.125 -0.784 -17.781 1 93.31 105 ALA A C 1
ATOM 832 O O . ALA A 1 105 ? -4.918 -0.457 -18.672 1 93.31 105 ALA A O 1
ATOM 833 N N . LEU A 1 106 ? -3.279 -1.788 -17.938 1 96 106 LEU A N 1
ATOM 834 C CA . LEU A 1 106 ? -3.266 -2.625 -19.125 1 96 106 LEU A CA 1
ATOM 835 C C . LEU A 1 106 ? -4.625 -3.285 -19.344 1 96 106 LEU A C 1
ATOM 837 O O . LEU A 1 106 ? -5.129 -3.324 -20.469 1 96 106 LEU A O 1
ATOM 841 N N . ILE A 1 107 ? -5.262 -3.736 -18.266 1 96.06 107 ILE A N 1
ATOM 842 C CA . ILE A 1 107 ? -6.496 -4.504 -18.344 1 96.06 107 ILE A CA 1
ATOM 843 C C . ILE A 1 107 ? -7.676 -3.564 -18.594 1 96.06 107 ILE A C 1
ATOM 845 O O . ILE A 1 107 ? -8.492 -3.805 -19.484 1 96.06 107 ILE A O 1
ATOM 849 N N . TYR A 1 108 ? -7.766 -2.484 -17.844 1 93.75 108 TYR A N 1
ATOM 850 C CA . TYR A 1 108 ? -9 -1.714 -17.797 1 93.75 108 TYR A CA 1
ATOM 851 C C . TYR A 1 108 ? -8.922 -0.5 -18.719 1 93.75 108 TYR A C 1
ATOM 853 O O . TYR A 1 108 ? -9.938 -0.034 -19.234 1 93.75 108 TYR A O 1
ATOM 861 N N . GLN A 1 109 ? -7.758 0.03 -18.875 1 93.31 109 GLN A N 1
ATOM 862 C CA . GLN A 1 109 ? -7.617 1.176 -19.766 1 93.31 109 GLN A CA 1
ATOM 863 C C . GLN A 1 109 ? -7.281 0.731 -21.188 1 93.31 109 GLN A C 1
ATOM 865 O O . GLN A 1 109 ? -7.914 1.17 -22.156 1 93.31 109 GLN A O 1
ATOM 870 N N . ASP A 1 110 ? -6.324 -0.137 -21.344 1 96.38 110 ASP A N 1
ATOM 871 C CA . ASP A 1 110 ? -5.863 -0.566 -22.672 1 96.38 110 ASP A CA 1
ATOM 872 C C . ASP A 1 110 ? -6.637 -1.793 -23.141 1 96.38 110 ASP A C 1
ATOM 874 O O . ASP A 1 110 ? -6.566 -2.154 -24.328 1 96.38 110 ASP A O 1
ATOM 878 N N . GLU A 1 111 ? -7.328 -2.453 -22.25 1 95.94 111 GLU A N 1
ATOM 879 C CA . GLU A 1 111 ? -8.203 -3.584 -22.531 1 95.94 111 GLU A CA 1
ATOM 880 C C . GLU A 1 111 ? -7.465 -4.684 -23.281 1 95.94 111 GLU A C 1
ATOM 882 O O . GLU A 1 111 ? -8.008 -5.262 -24.234 1 95.94 111 GLU A O 1
ATOM 887 N N . LEU A 1 112 ? -6.203 -4.781 -23.078 1 95.88 112 LEU A N 1
ATOM 888 C CA . LEU A 1 112 ? -5.344 -5.848 -23.578 1 95.88 112 LEU A CA 1
ATOM 889 C C . LEU A 1 112 ? -5.18 -5.75 -25.094 1 95.88 112 LEU A C 1
ATOM 891 O O . LEU A 1 112 ? -5.07 -6.77 -25.781 1 95.88 112 LEU A O 1
ATOM 895 N N . ALA A 1 113 ? -5.203 -4.605 -25.516 1 96.94 113 ALA A N 1
ATOM 896 C CA . ALA A 1 113 ? -4.863 -4.422 -26.922 1 96.94 113 ALA A CA 1
ATOM 897 C C . ALA A 1 113 ? -3.447 -4.906 -27.219 1 96.94 113 ALA A C 1
ATOM 899 O O . ALA A 1 113 ? -2.541 -4.73 -26.406 1 96.94 113 ALA A O 1
ATOM 900 N N . ASP A 1 114 ? -3.26 -5.469 -28.391 1 96.19 114 ASP A N 1
ATOM 901 C CA . ASP A 1 114 ? -1.999 -6.125 -28.734 1 96.19 114 ASP A CA 1
ATOM 902 C C . ASP A 1 114 ? -0.824 -5.16 -28.578 1 96.19 114 ASP A C 1
ATOM 904 O O . ASP A 1 114 ? 0.202 -5.508 -28 1 96.19 114 ASP A O 1
ATOM 908 N N . ALA A 1 115 ? -0.967 -4.023 -29.125 1 97.25 115 ALA A N 1
ATOM 909 C CA . ALA A 1 115 ? 0.106 -3.039 -29.016 1 97.25 115 ALA A CA 1
ATOM 910 C C . ALA A 1 115 ? 0.387 -2.676 -27.562 1 97.25 115 ALA A C 1
ATOM 912 O O . ALA A 1 115 ? 1.54 -2.457 -27.188 1 97.25 115 ALA A O 1
ATOM 913 N N . ALA A 1 116 ? -0.623 -2.598 -26.781 1 96.75 116 ALA A N 1
ATOM 914 C CA . ALA A 1 116 ? -0.478 -2.268 -25.375 1 96.75 116 ALA A CA 1
ATOM 915 C C . ALA A 1 116 ? 0.191 -3.408 -24.609 1 96.75 116 ALA A C 1
ATOM 917 O O . ALA A 1 116 ? 0.994 -3.17 -23.703 1 96.75 116 ALA A O 1
ATOM 918 N N . LYS A 1 117 ? -0.138 -4.617 -24.922 1 96.38 117 LYS A N 1
ATOM 919 C CA . LYS A 1 117 ? 0.505 -5.781 -24.312 1 96.38 117 LYS A CA 1
ATOM 920 C C . LYS A 1 117 ? 2.01 -5.77 -24.562 1 96.38 117 LYS A C 1
ATOM 922 O O . LYS A 1 117 ? 2.799 -6.012 -23.656 1 96.38 117 LYS A O 1
ATOM 927 N N . GLN A 1 118 ? 2.285 -5.539 -25.812 1 95.75 118 GLN A N 1
ATOM 928 C CA . GLN A 1 118 ? 3.699 -5.508 -26.172 1 95.75 118 GLN A CA 1
ATOM 929 C C . GLN A 1 118 ? 4.43 -4.391 -25.438 1 95.75 118 GLN A C 1
ATOM 931 O O . GLN A 1 118 ? 5.523 -4.598 -24.906 1 95.75 118 GLN A O 1
ATOM 936 N N . THR A 1 119 ? 3.854 -3.223 -25.422 1 94.81 119 THR A N 1
ATOM 937 C CA . THR A 1 119 ? 4.441 -2.094 -24.703 1 94.81 119 THR A CA 1
ATOM 938 C C . THR A 1 119 ? 4.594 -2.412 -23.219 1 94.81 119 THR A C 1
ATOM 940 O O . THR A 1 119 ? 5.617 -2.094 -22.609 1 94.81 119 THR A O 1
ATOM 943 N N . PHE A 1 120 ? 3.619 -3.016 -22.688 1 95.5 120 PHE A N 1
ATOM 944 C CA . PHE A 1 120 ? 3.641 -3.41 -21.281 1 95.5 120 PHE A CA 1
ATOM 945 C C . PHE A 1 120 ? 4.801 -4.355 -21 1 95.5 120 PHE A C 1
ATOM 947 O O . PHE A 1 120 ? 5.574 -4.141 -20.062 1 95.5 120 PHE A O 1
ATOM 954 N N . TRP A 1 121 ? 4.906 -5.383 -21.781 1 95.56 121 TRP A N 1
ATOM 955 C CA . TRP A 1 121 ? 5.996 -6.336 -21.609 1 95.56 121 TRP A CA 1
ATOM 956 C C . TRP A 1 121 ? 7.352 -5.648 -21.719 1 95.56 121 TRP A C 1
ATOM 958 O O . TRP A 1 121 ? 8.211 -5.809 -20.844 1 95.56 121 TRP A O 1
ATOM 968 N N . ASP A 1 122 ? 7.516 -4.809 -22.781 1 93.62 122 ASP A N 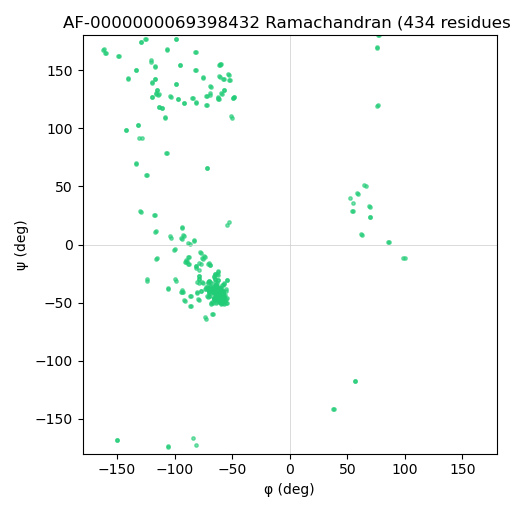1
ATOM 969 C CA . ASP A 1 122 ? 8.805 -4.18 -23.062 1 93.62 122 ASP A CA 1
ATOM 970 C C . ASP A 1 122 ? 9.203 -3.207 -21.953 1 93.62 122 ASP A C 1
ATOM 972 O O . ASP A 1 122 ? 10.391 -3.051 -21.656 1 93.62 122 ASP A O 1
ATOM 976 N N . THR A 1 123 ? 8.227 -2.666 -21.359 1 92.5 123 THR A N 1
ATOM 977 C CA . THR A 1 123 ? 8.492 -1.608 -20.391 1 92.5 123 THR A CA 1
ATOM 978 C C . THR A 1 123 ? 8.609 -2.182 -18.984 1 92.5 123 THR A C 1
ATOM 980 O O . THR A 1 123 ? 9.5 -1.809 -18.219 1 92.5 123 THR A O 1
ATOM 983 N N . HIS A 1 124 ? 7.77 -3.119 -18.656 1 93.5 124 HIS A N 1
ATOM 984 C CA . HIS A 1 124 ? 7.605 -3.445 -17.25 1 93.5 124 HIS A CA 1
ATOM 985 C C . HIS A 1 124 ? 8.07 -4.867 -16.953 1 93.5 124 HIS A C 1
ATOM 987 O O . HIS A 1 124 ? 8.273 -5.23 -15.789 1 93.5 124 HIS A O 1
ATOM 993 N N . CYS A 1 125 ? 8.32 -5.676 -17.922 1 94.25 125 CYS A N 1
ATOM 994 C CA . CYS A 1 125 ? 8.562 -7.09 -17.656 1 94.25 125 CYS A CA 1
ATOM 995 C C . CYS A 1 125 ? 9.906 -7.531 -18.219 1 94.25 125 CYS A C 1
ATOM 997 O O . CYS A 1 125 ? 10.539 -8.445 -17.688 1 94.25 125 CYS A O 1
ATOM 999 N N . GLU A 1 126 ? 10.281 -6.867 -19.328 1 92.88 126 GLU A N 1
ATOM 1000 C CA . GLU A 1 126 ? 11.492 -7.281 -20.016 1 92.88 126 GLU A CA 1
ATOM 1001 C C . GLU A 1 126 ? 12.719 -7.141 -19.125 1 92.88 126 GLU A C 1
ATOM 1003 O O . GLU A 1 126 ? 13 -6.059 -18.609 1 92.88 126 GLU A O 1
ATOM 1008 N N . PRO A 1 127 ? 13.477 -8.211 -18.953 1 87.94 127 PRO A N 1
ATOM 1009 C CA . PRO A 1 127 ? 14.648 -8.164 -18.078 1 87.94 127 PRO A CA 1
ATOM 1010 C C . PRO A 1 127 ? 15.648 -7.082 -18.469 1 87.94 127 PRO A C 1
ATOM 1012 O O . PRO A 1 127 ? 16.297 -6.484 -17.609 1 87.94 127 PRO A O 1
ATOM 1015 N N . ALA A 1 128 ? 15.805 -6.789 -19.688 1 83.75 128 ALA A N 1
ATOM 1016 C CA . ALA A 1 128 ? 16.781 -5.832 -20.188 1 83.75 128 ALA A CA 1
ATOM 1017 C C . ALA A 1 128 ? 16.328 -4.398 -19.953 1 83.75 128 ALA A C 1
ATOM 1019 O O . ALA A 1 128 ? 17.109 -3.455 -20.109 1 83.75 128 ALA A O 1
ATOM 1020 N N . SER A 1 129 ? 15.133 -4.203 -19.5 1 80.56 129 SER A N 1
ATOM 1021 C CA . SER A 1 129 ? 14.578 -2.857 -19.375 1 80.56 129 SER A CA 1
ATOM 1022 C C . SER A 1 129 ? 14.812 -2.293 -17.969 1 80.56 129 SER A C 1
ATOM 1024 O O . SER A 1 129 ? 14.266 -1.245 -17.625 1 80.56 129 SER A O 1
ATOM 1026 N N . ILE A 1 130 ? 15.602 -2.84 -17.25 1 75.88 130 ILE A N 1
ATOM 1027 C CA . ILE A 1 130 ? 15.711 -2.559 -15.812 1 75.88 130 ILE A CA 1
ATOM 1028 C C . ILE A 1 130 ? 16.297 -1.163 -15.609 1 75.88 130 ILE A C 1
ATOM 1030 O O . ILE A 1 130 ? 16.156 -0.577 -14.531 1 75.88 130 ILE A O 1
ATOM 1034 N N . SER A 1 131 ? 16.859 -0.646 -16.594 1 69.44 131 SER A N 1
ATOM 1035 C CA . SER A 1 131 ? 17.516 0.653 -16.453 1 69.44 131 SER A CA 1
ATOM 1036 C C . SER A 1 131 ? 16.531 1.793 -16.703 1 69.44 131 SER A C 1
ATOM 1038 O O . SER A 1 131 ? 16.828 2.953 -16.422 1 69.44 131 SER A O 1
ATOM 1040 N N . GLY A 1 132 ? 15.367 1.501 -17.203 1 67.19 132 GLY A N 1
ATOM 1041 C CA . GLY A 1 132 ? 14.383 2.543 -17.453 1 67.19 132 GLY A CA 1
ATOM 1042 C C . GLY A 1 132 ? 13.602 2.936 -16.219 1 67.19 132 GLY A C 1
ATOM 1043 O O . GLY A 1 132 ? 13.727 2.301 -15.164 1 67.19 132 GLY A O 1
ATOM 1044 N N . ARG A 1 133 ? 12.969 4.059 -16.422 1 61.16 133 ARG A N 1
ATOM 1045 C CA . ARG A 1 133 ? 12.078 4.504 -15.359 1 61.16 133 ARG A CA 1
ATOM 1046 C C . ARG A 1 133 ? 10.953 3.502 -15.133 1 61.16 133 ARG A C 1
ATOM 1048 O O . ARG A 1 133 ? 10.234 3.148 -16.078 1 61.16 133 ARG A O 1
ATOM 1055 N N . ASN A 1 134 ? 10.695 2.973 -13.891 1 61.38 134 ASN A N 1
ATOM 1056 C CA . ASN A 1 134 ? 9.664 2.027 -13.477 1 61.38 134 ASN A CA 1
ATOM 1057 C C . ASN A 1 134 ? 9.664 0.78 -14.359 1 61.38 134 ASN A C 1
ATOM 1059 O O . ASN A 1 134 ? 8.602 0.251 -14.688 1 61.38 134 ASN A O 1
ATOM 1063 N N . SER A 1 135 ? 10.844 0.32 -14.703 1 70.38 135 SER A N 1
ATOM 1064 C CA . SER A 1 135 ? 11.133 -0.642 -15.758 1 70.38 135 SER A CA 1
ATOM 1065 C C . SER A 1 135 ? 10.961 -2.074 -15.266 1 70.38 135 SER A C 1
ATOM 1067 O O . SER A 1 135 ? 10.227 -2.324 -14.305 1 70.38 135 SER A O 1
ATOM 1069 N N . GLY A 1 136 ? 11.422 -2.973 -15.984 1 74.19 136 GLY A N 1
ATOM 1070 C CA . GLY A 1 136 ? 11.422 -4.391 -15.664 1 74.19 136 GLY A CA 1
ATOM 1071 C C . GLY A 1 136 ? 12.055 -4.699 -14.32 1 74.19 136 GLY A C 1
ATOM 1072 O O . GLY A 1 136 ? 12.234 -5.867 -13.969 1 74.19 136 GLY A O 1
ATOM 1073 N N . ILE A 1 137 ? 12.195 -3.711 -13.492 1 84.06 137 ILE A N 1
ATOM 1074 C CA . ILE A 1 137 ? 12.977 -3.85 -12.273 1 84.06 137 ILE A CA 1
ATOM 1075 C C . ILE A 1 137 ? 12.156 -4.578 -11.211 1 84.06 137 ILE A C 1
ATOM 1077 O O . ILE A 1 137 ? 12.703 -5.328 -10.398 1 84.06 137 ILE A O 1
ATOM 1081 N N . HIS A 1 138 ? 10.883 -4.391 -11.203 1 89.25 138 HIS A N 1
ATOM 1082 C CA . HIS A 1 138 ? 10.039 -5.035 -10.203 1 89.25 138 HIS A CA 1
ATOM 1083 C C . HIS A 1 138 ? 10.141 -6.555 -10.297 1 89.25 138 HIS A C 1
ATOM 1085 O O . HIS A 1 138 ? 10.484 -7.219 -9.32 1 89.25 138 HIS A O 1
ATOM 1091 N N . LEU A 1 139 ? 10 -7.047 -11.492 1 91.94 139 LEU A N 1
ATOM 1092 C CA . LEU A 1 139 ? 10.062 -8.492 -11.68 1 91.94 139 LEU A CA 1
ATOM 1093 C C . LEU A 1 139 ? 11.484 -9 -11.484 1 91.94 139 LEU A C 1
ATOM 1095 O O . LEU A 1 139 ? 11.695 -10.07 -10.914 1 91.94 139 LEU A O 1
ATOM 1099 N N . ALA A 1 140 ? 12.383 -8.203 -11.953 1 89.5 140 ALA A N 1
ATOM 1100 C CA . ALA A 1 140 ? 13.781 -8.617 -11.836 1 89.5 140 ALA A CA 1
ATOM 1101 C C . ALA A 1 140 ? 14.195 -8.742 -10.375 1 89.5 140 ALA A C 1
ATOM 1103 O O . ALA A 1 140 ? 14.852 -9.719 -9.992 1 89.5 140 ALA A O 1
ATOM 1104 N N . TYR A 1 141 ? 13.859 -7.824 -9.586 1 90.31 141 TYR A N 1
ATOM 1105 C CA . TYR A 1 141 ? 14.227 -7.863 -8.172 1 90.31 141 TYR A CA 1
ATOM 1106 C C . TYR A 1 141 ? 13.531 -9.016 -7.465 1 90.31 141 TYR A C 1
ATOM 1108 O O . TYR A 1 141 ? 14.156 -9.75 -6.699 1 90.31 141 TYR A O 1
ATOM 1116 N N . ILE A 1 142 ? 12.289 -9.188 -7.691 1 93.25 142 ILE A N 1
ATOM 1117 C CA . ILE A 1 142 ? 11.523 -10.234 -7.02 1 93.25 142 ILE A CA 1
ATOM 1118 C C . ILE A 1 142 ? 12.031 -11.602 -7.449 1 93.25 142 ILE A C 1
ATOM 1120 O O . ILE A 1 142 ? 12.062 -12.539 -6.648 1 93.25 142 ILE A O 1
ATOM 1124 N N . SER A 1 143 ? 12.406 -11.695 -8.68 1 93.31 143 SER A N 1
ATOM 1125 C CA . SER A 1 143 ? 12.977 -12.945 -9.172 1 93.31 143 SER A CA 1
ATOM 1126 C C . SER A 1 143 ? 14.258 -13.305 -8.422 1 93.31 143 SER A C 1
ATOM 1128 O O . SER A 1 143 ? 14.508 -14.484 -8.141 1 93.31 143 SER A O 1
ATOM 1130 N N . LYS A 1 144 ? 14.992 -12.328 -8.109 1 90.94 144 LYS A N 1
ATOM 1131 C CA . LYS A 1 144 ? 16.219 -12.562 -7.34 1 90.94 144 LYS A CA 1
ATOM 1132 C C . LYS A 1 144 ? 15.898 -13.109 -5.953 1 90.94 144 LYS A C 1
ATOM 1134 O O . LYS A 1 144 ? 16.641 -13.945 -5.426 1 90.94 144 LYS A O 1
ATOM 1139 N N . LEU A 1 145 ? 14.844 -12.648 -5.367 1 92.38 145 LEU A N 1
ATOM 1140 C CA . LEU A 1 145 ? 14.422 -13.133 -4.055 1 92.38 145 LEU A CA 1
ATOM 1141 C C . LEU A 1 145 ? 13.992 -14.594 -4.129 1 92.38 145 LEU A C 1
ATOM 1143 O O . LEU A 1 145 ? 14.078 -15.32 -3.137 1 92.38 145 LEU A O 1
ATOM 1147 N N . ALA A 1 146 ? 13.547 -14.969 -5.293 1 92.69 146 ALA A N 1
ATOM 1148 C CA . ALA A 1 146 ? 13.008 -16.312 -5.477 1 92.69 146 ALA A CA 1
ATOM 1149 C C . ALA A 1 146 ? 14.094 -17.281 -5.949 1 92.69 146 ALA A C 1
ATOM 1151 O O . ALA A 1 146 ? 13.805 -18.422 -6.312 1 92.69 146 ALA A O 1
ATOM 1152 N N . ALA A 1 147 ? 15.234 -16.828 -5.945 1 86.5 147 ALA A N 1
ATOM 1153 C CA . ALA A 1 147 ? 16.328 -17.641 -6.473 1 86.5 147 ALA A CA 1
ATOM 1154 C C . ALA A 1 147 ? 16.484 -18.938 -5.691 1 86.5 147 ALA A C 1
ATOM 1156 O O . ALA A 1 147 ? 16.062 -19.031 -4.535 1 86.5 147 ALA A O 1
ATOM 1157 N N . PRO A 1 148 ? 17.047 -19.922 -6.363 1 76.69 148 PRO A N 1
ATOM 1158 C CA . PRO A 1 148 ? 17.203 -21.25 -5.754 1 76.69 148 PRO A CA 1
ATOM 1159 C C . PRO A 1 148 ? 17.906 -21.203 -4.398 1 76.69 148 PRO A C 1
ATOM 1161 O O . PRO A 1 148 ? 18.812 -20.375 -4.203 1 76.69 148 PRO A O 1
ATOM 1164 N N . GLY A 1 149 ? 17.5 -22.094 -3.504 1 74.5 149 GLY A N 1
ATOM 1165 C CA . GLY A 1 149 ? 18.078 -22.172 -2.178 1 74.5 149 GLY A CA 1
ATOM 1166 C C . GLY A 1 149 ? 17.25 -21.469 -1.115 1 74.5 149 GLY A C 1
ATOM 1167 O O . GLY A 1 149 ? 17.5 -21.641 0.081 1 74.5 149 GLY A O 1
ATOM 1168 N N . THR A 1 150 ? 16.344 -20.766 -1.67 1 68.44 150 THR A N 1
ATOM 1169 C CA . THR A 1 150 ? 15.453 -20.109 -0.716 1 68.44 150 THR A CA 1
ATOM 1170 C C . THR A 1 150 ? 14.164 -20.891 -0.547 1 68.44 150 THR A C 1
ATOM 1172 O O . THR A 1 150 ? 13.719 -21.578 -1.475 1 68.44 150 THR A O 1
ATOM 1175 N N . SER A 1 151 ? 13.75 -21 0.581 1 85.06 151 SER A N 1
ATOM 1176 C CA . SER A 1 151 ? 12.453 -21.656 0.76 1 85.06 151 SER A CA 1
ATOM 1177 C C . SER A 1 151 ? 11.312 -20.75 0.299 1 85.06 151 SER A C 1
ATOM 1179 O O . SER A 1 151 ? 10.586 -21.094 -0.636 1 85.06 151 SER A O 1
ATOM 1181 N N . TRP A 1 152 ? 11.172 -19.734 0.911 1 96.81 152 TRP A N 1
ATOM 1182 C CA . TRP A 1 152 ? 10.234 -18.688 0.522 1 96.81 152 TRP A CA 1
ATOM 1183 C C . TRP A 1 152 ? 10.953 -17.359 0.369 1 96.81 152 TRP A C 1
ATOM 1185 O O . TRP A 1 152 ? 12.18 -17.281 0.457 1 96.81 152 TRP A O 1
ATOM 1195 N N . LEU A 1 153 ? 10.305 -16.328 -0.022 1 96.88 153 LEU A N 1
ATOM 1196 C CA . LEU A 1 153 ? 10.922 -15.086 -0.488 1 96.88 153 LEU A CA 1
ATOM 1197 C C . LEU A 1 153 ? 11.664 -14.391 0.645 1 96.88 153 LEU A C 1
ATOM 1199 O O . LEU A 1 153 ? 12.734 -13.812 0.428 1 96.88 153 LEU A O 1
ATOM 1203 N N . VAL A 1 154 ? 11.086 -14.367 1.85 1 95.81 154 VAL A N 1
ATOM 1204 C CA . VAL A 1 154 ? 11.617 -13.547 2.936 1 95.81 154 VAL A CA 1
ATOM 1205 C C . VAL A 1 154 ? 12.328 -14.438 3.955 1 95.81 154 VAL A C 1
ATOM 1207 O O . VAL A 1 154 ? 13.328 -14.039 4.551 1 95.81 154 VAL A O 1
ATOM 1210 N N . SER A 1 155 ? 11.797 -15.578 4.191 1 94.44 155 SER A N 1
ATOM 1211 C CA . SER A 1 155 ? 12.312 -16.562 5.145 1 94.44 155 SER A CA 1
ATOM 1212 C C . SER A 1 155 ? 11.969 -17.984 4.719 1 94.44 155 SER A C 1
ATOM 1214 O O . SER A 1 155 ? 11.555 -18.203 3.58 1 94.44 155 SER A O 1
ATOM 1216 N N . ASP A 1 156 ? 12.195 -18.891 5.68 1 94.5 156 ASP A N 1
ATOM 1217 C CA . ASP A 1 156 ? 11.891 -20.281 5.383 1 94.5 156 ASP A CA 1
ATOM 1218 C C . ASP A 1 156 ? 10.414 -20.578 5.594 1 94.5 156 ASP A C 1
ATOM 1220 O O . ASP A 1 156 ? 9.969 -21.719 5.383 1 94.5 156 ASP A O 1
ATOM 1224 N N . GLU A 1 157 ? 9.719 -19.562 5.922 1 95.94 157 GLU A N 1
ATOM 1225 C CA . GLU A 1 157 ? 8.281 -19.75 6.141 1 95.94 157 GLU A CA 1
ATOM 1226 C C . GLU A 1 157 ? 7.465 -18.938 5.137 1 95.94 157 GLU A C 1
ATOM 1228 O O . GLU A 1 157 ? 7.84 -17.828 4.777 1 95.94 157 GLU A O 1
ATOM 1233 N N . LEU A 1 158 ? 6.375 -19.562 4.723 1 97.69 158 LEU A N 1
ATOM 1234 C CA . LEU A 1 158 ? 5.445 -18.906 3.811 1 97.69 158 LEU A CA 1
ATOM 1235 C C . LEU A 1 158 ? 4.902 -17.625 4.43 1 97.69 158 LEU A C 1
ATOM 1237 O O . LEU A 1 158 ? 4.5 -17.609 5.594 1 97.69 158 LEU A O 1
ATOM 1241 N N . SER A 1 159 ? 4.953 -16.547 3.705 1 98.56 159 SER A N 1
ATOM 1242 C CA . SER A 1 159 ? 4.41 -15.266 4.16 1 98.56 159 SER A CA 1
ATOM 1243 C C . SER A 1 159 ? 3.494 -14.656 3.109 1 98.56 159 SER A C 1
ATOM 1245 O O . SER A 1 159 ? 3.379 -15.172 1.997 1 98.56 159 SER A O 1
ATOM 1247 N N . ILE A 1 160 ? 2.834 -13.539 3.447 1 98.88 160 ILE A N 1
ATOM 1248 C CA . ILE A 1 160 ? 1.941 -12.875 2.508 1 98.88 160 ILE A CA 1
ATOM 1249 C C . ILE A 1 160 ? 2.756 -12.25 1.377 1 98.88 160 ILE A C 1
ATOM 1251 O O . ILE A 1 160 ? 2.205 -11.883 0.335 1 98.88 160 ILE A O 1
ATOM 1255 N N . ALA A 1 161 ? 4.051 -12.055 1.539 1 98.75 161 ALA A N 1
ATOM 1256 C CA . ALA A 1 161 ? 4.906 -11.656 0.422 1 98.75 161 ALA A CA 1
ATOM 1257 C C . ALA A 1 161 ? 4.863 -12.695 -0.697 1 98.75 161 ALA A C 1
ATOM 1259 O O . ALA A 1 161 ? 4.75 -12.344 -1.874 1 98.75 161 ALA A O 1
ATOM 1260 N N . ASP A 1 162 ? 4.984 -13.945 -0.316 1 98.75 162 ASP A N 1
ATOM 1261 C CA . ASP A 1 162 ? 4.914 -15.031 -1.292 1 98.75 162 ASP A CA 1
ATOM 1262 C C . ASP A 1 162 ? 3.564 -15.039 -2.008 1 98.75 162 ASP A C 1
ATOM 1264 O O . ASP A 1 162 ? 3.5 -15.273 -3.217 1 98.75 162 ASP A O 1
ATOM 1268 N N . ILE A 1 163 ? 2.512 -14.797 -1.271 1 98.88 163 ILE A N 1
ATOM 1269 C CA . ILE A 1 163 ? 1.157 -14.805 -1.812 1 98.88 163 ILE A CA 1
ATOM 1270 C C . ILE A 1 163 ? 0.995 -13.672 -2.822 1 98.88 163 ILE A C 1
ATOM 1272 O O . ILE A 1 163 ? 0.42 -13.867 -3.896 1 98.88 163 ILE A O 1
ATOM 1276 N N . ALA A 1 164 ? 1.433 -12.492 -2.445 1 98.75 164 ALA A N 1
ATOM 1277 C CA . ALA A 1 164 ? 1.35 -11.344 -3.342 1 98.75 164 ALA A CA 1
ATOM 1278 C C . ALA A 1 164 ? 2.082 -11.609 -4.652 1 98.75 164 ALA A C 1
ATOM 1280 O O . ALA A 1 164 ? 1.561 -11.328 -5.734 1 98.75 164 ALA A O 1
ATOM 1281 N N . VAL A 1 165 ? 3.281 -12.164 -4.539 1 98.38 165 VAL A N 1
ATOM 1282 C CA . VAL A 1 165 ? 4.102 -12.445 -5.711 1 98.38 165 VAL A CA 1
ATOM 1283 C C . VAL A 1 165 ? 3.457 -13.555 -6.539 1 98.38 165 VAL A C 1
ATOM 1285 O O . VAL A 1 165 ? 3.457 -13.5 -7.773 1 98.38 165 VAL A O 1
ATOM 1288 N N . TRP A 1 166 ? 2.922 -14.531 -5.887 1 98.5 166 TRP A N 1
ATOM 1289 C CA . TRP A 1 166 ? 2.232 -15.609 -6.582 1 98.5 166 TRP A CA 1
ATOM 1290 C C . TRP A 1 166 ? 1.094 -15.062 -7.441 1 98.5 166 TRP A C 1
ATOM 1292 O O . TRP A 1 166 ? 0.962 -15.43 -8.609 1 98.5 166 TRP A O 1
ATOM 1302 N N . ASP A 1 167 ? 0.279 -14.273 -6.852 1 98.44 167 ASP A N 1
ATOM 1303 C CA . ASP A 1 167 ? -0.861 -13.703 -7.559 1 98.44 167 ASP A CA 1
ATOM 1304 C C . ASP A 1 167 ? -0.403 -12.867 -8.75 1 98.44 167 ASP A C 1
ATOM 1306 O O . ASP A 1 167 ? -0.996 -12.938 -9.828 1 98.44 167 ASP A O 1
ATOM 1310 N N . MET A 1 168 ? 0.611 -12.008 -8.539 1 97.44 168 MET A N 1
ATOM 1311 C CA . MET A 1 168 ? 1.168 -11.195 -9.617 1 97.44 168 MET A CA 1
ATOM 1312 C C . MET A 1 168 ? 1.609 -12.07 -10.789 1 97.44 168 MET A C 1
ATOM 1314 O O . MET A 1 168 ? 1.278 -11.781 -11.938 1 97.44 168 MET A O 1
ATOM 1318 N N . PHE A 1 169 ? 2.377 -13.086 -10.492 1 97.56 169 PHE A N 1
ATOM 1319 C CA . PHE A 1 169 ? 2.857 -13.992 -11.531 1 97.56 169 PHE A CA 1
ATOM 1320 C C . PHE A 1 169 ? 1.693 -14.695 -12.219 1 97.56 169 PHE A C 1
ATOM 1322 O O . PHE A 1 169 ? 1.688 -14.844 -13.445 1 97.56 169 PHE A O 1
ATOM 1329 N N . ASP A 1 170 ? 0.75 -15.148 -11.414 1 97.56 170 ASP A N 1
ATOM 1330 C CA . ASP A 1 170 ? -0.418 -15.844 -11.945 1 97.56 170 ASP A CA 1
ATOM 1331 C C . ASP A 1 170 ? -1.157 -14.977 -12.961 1 97.56 170 ASP A C 1
ATOM 1333 O O . ASP A 1 170 ? -1.56 -15.461 -14.023 1 97.56 170 ASP A O 1
ATOM 1337 N N . LEU A 1 171 ? -1.354 -13.758 -12.711 1 97 171 LEU A N 1
ATOM 1338 C CA . LEU A 1 171 ? -2.018 -12.812 -13.602 1 97 171 LEU A CA 1
ATOM 1339 C C . LEU A 1 171 ? -1.215 -12.625 -14.891 1 97 171 LEU A C 1
ATOM 1341 O O . LEU A 1 171 ? -1.775 -12.648 -15.984 1 97 171 LEU A O 1
ATOM 1345 N N . LEU A 1 172 ? 0.084 -12.43 -14.734 1 97.06 172 LEU A N 1
ATOM 1346 C CA . LEU A 1 172 ? 0.947 -12.188 -15.891 1 97.06 172 LEU A CA 1
ATOM 1347 C C . LEU A 1 172 ? 1.018 -13.422 -16.781 1 97.06 172 LEU A C 1
ATOM 1349 O O . LEU A 1 172 ? 1.079 -13.305 -18.016 1 97.06 172 LEU A O 1
ATOM 1353 N N . ALA A 1 173 ? 1.038 -14.586 -16.156 1 97.06 173 ALA A N 1
ATOM 1354 C CA . ALA A 1 173 ? 1.17 -15.844 -16.906 1 97.06 173 ALA A CA 1
ATOM 1355 C C . ALA A 1 173 ? -0.043 -16.078 -17.797 1 97.06 173 ALA A C 1
ATOM 1357 O O . ALA A 1 173 ? 0.049 -16.781 -18.797 1 97.06 173 ALA A O 1
ATOM 1358 N N . ARG A 1 174 ? -1.14 -15.531 -17.453 1 95.88 174 ARG A N 1
ATOM 1359 C CA . ARG A 1 174 ? -2.344 -15.656 -18.266 1 95.88 174 ARG A CA 1
ATOM 1360 C C . ARG A 1 174 ? -2.211 -14.867 -19.562 1 95.88 174 ARG A C 1
ATOM 1362 O O . ARG A 1 174 ? -2.75 -15.266 -20.594 1 95.88 174 ARG A O 1
ATOM 1369 N N . ILE A 1 175 ? -1.482 -13.797 -19.484 1 96.19 175 ILE A N 1
ATOM 1370 C CA . ILE A 1 175 ? -1.356 -12.891 -20.625 1 96.19 175 ILE A CA 1
ATOM 1371 C C . ILE A 1 175 ? -0.116 -13.25 -21.438 1 96.19 175 ILE A C 1
ATOM 1373 O O . ILE A 1 175 ? -0.13 -13.172 -22.672 1 96.19 175 ILE A O 1
ATOM 1377 N N . PHE A 1 176 ? 0.96 -13.578 -20.672 1 96.38 176 PHE A N 1
ATOM 1378 C CA . PHE A 1 176 ? 2.246 -13.867 -21.297 1 96.38 176 PHE A CA 1
ATOM 1379 C C . PHE A 1 176 ? 2.752 -15.242 -20.891 1 96.38 176 PHE A C 1
ATOM 1381 O O . PHE A 1 176 ? 3.863 -15.375 -20.375 1 96.38 176 PHE A O 1
ATOM 1388 N N . PRO A 1 177 ? 2.078 -16.297 -21.141 1 93.75 177 PRO A N 1
ATOM 1389 C CA . PRO A 1 177 ? 2.404 -17.609 -20.578 1 93.75 177 PRO A CA 1
ATOM 1390 C C . PRO A 1 177 ? 3.807 -18.078 -20.953 1 93.75 177 PRO A C 1
ATOM 1392 O O . PRO A 1 177 ? 4.645 -18.297 -20.078 1 93.75 177 PRO A O 1
ATOM 1395 N N . ASP A 1 178 ? 4.219 -18.062 -22.141 1 93.94 178 ASP A N 1
ATOM 1396 C CA . ASP A 1 178 ? 5.5 -18.609 -22.578 1 93.94 178 ASP A CA 1
ATOM 1397 C C . ASP A 1 178 ? 6.637 -17.625 -22.297 1 93.94 178 ASP A C 1
ATOM 1399 O O . ASP A 1 178 ? 7.684 -18 -21.781 1 93.94 178 ASP A O 1
ATOM 1403 N N . THR A 1 179 ? 6.402 -16.391 -22.547 1 95.81 179 THR A N 1
ATOM 1404 C CA . THR A 1 179 ? 7.445 -15.375 -22.438 1 95.81 179 THR A CA 1
ATOM 1405 C C . THR A 1 179 ? 7.824 -15.156 -20.969 1 95.81 179 THR A C 1
ATOM 1407 O O . THR A 1 179 ? 9 -14.984 -20.656 1 95.81 179 THR A O 1
ATOM 1410 N N . LEU A 1 180 ? 6.824 -15.203 -20.125 1 96.5 180 LEU A N 1
ATOM 1411 C CA . LEU A 1 180 ? 7.066 -14.938 -18.703 1 96.5 180 LEU A CA 1
ATOM 1412 C C . LEU A 1 180 ? 7.895 -16.062 -18.078 1 96.5 180 LEU A C 1
ATOM 1414 O O . LEU A 1 180 ? 8.867 -15.789 -17.359 1 96.5 180 LEU A O 1
ATOM 1418 N N . ALA A 1 181 ? 7.5 -17.25 -18.281 1 94.12 181 ALA A N 1
ATOM 1419 C CA . ALA A 1 181 ? 8.195 -18.406 -17.734 1 94.12 181 ALA A CA 1
ATOM 1420 C C . ALA A 1 181 ? 9.641 -18.469 -18.219 1 94.12 181 ALA A C 1
ATOM 1422 O O . ALA A 1 181 ? 10.539 -18.859 -17.484 1 94.12 181 ALA A O 1
ATOM 1423 N N . ALA A 1 182 ? 9.844 -18.125 -19.438 1 96.25 182 ALA A N 1
ATOM 1424 C CA . ALA A 1 182 ? 11.188 -18.141 -20.016 1 96.25 182 ALA A CA 1
ATOM 1425 C C . ALA A 1 182 ? 12.055 -17.047 -19.422 1 96.25 182 ALA A C 1
ATOM 1427 O O . ALA A 1 182 ? 13.242 -17.266 -19.156 1 96.25 182 ALA A O 1
ATOM 1428 N N . ALA A 1 183 ? 11.5 -15.914 -19.25 1 95.56 183 ALA A N 1
ATOM 1429 C CA . ALA A 1 183 ? 12.25 -14.758 -18.766 1 95.56 183 ALA A CA 1
ATOM 1430 C C . ALA A 1 183 ? 12.531 -14.867 -17.281 1 95.56 183 ALA A C 1
ATOM 1432 O O . ALA A 1 183 ? 13.562 -14.391 -16.797 1 95.56 183 ALA A O 1
ATOM 1433 N N . TYR A 1 184 ? 11.594 -15.484 -16.547 1 95.88 184 TYR A N 1
ATOM 1434 C CA . TYR A 1 184 ? 11.688 -15.539 -15.086 1 95.88 184 TYR A CA 1
ATOM 1435 C C . TYR A 1 184 ? 11.406 -16.953 -14.578 1 95.88 184 TYR A C 1
ATOM 1437 O O . TYR A 1 184 ? 10.438 -17.172 -13.836 1 95.88 184 TYR A O 1
ATOM 1445 N N . PRO A 1 185 ? 12.312 -17.859 -14.836 1 95.62 185 PRO A N 1
ATOM 1446 C CA . PRO A 1 185 ? 12.078 -19.25 -14.438 1 95.62 185 PRO A CA 1
ATOM 1447 C C . PRO A 1 185 ? 11.992 -19.422 -12.922 1 95.62 185 PRO A C 1
ATOM 1449 O O . PRO A 1 185 ? 11.25 -20.281 -12.438 1 95.62 185 PRO A O 1
ATOM 1452 N N . ASP A 1 186 ? 12.758 -18.641 -12.172 1 95.62 186 ASP A N 1
ATOM 1453 C CA . ASP A 1 186 ? 12.734 -18.734 -10.719 1 95.62 186 ASP A CA 1
ATOM 1454 C C . ASP A 1 186 ? 11.375 -18.344 -10.156 1 95.62 186 ASP A C 1
ATOM 1456 O O . ASP A 1 186 ? 10.883 -18.953 -9.203 1 95.62 186 ASP A O 1
ATOM 1460 N N . LEU A 1 187 ? 10.781 -17.344 -10.727 1 96.12 187 LEU A N 1
ATOM 1461 C CA . LEU A 1 187 ? 9.438 -16.953 -10.312 1 96.12 187 LEU A CA 1
ATOM 1462 C C . LEU A 1 187 ? 8.422 -18.031 -10.664 1 96.12 187 LEU A C 1
ATOM 1464 O O . LEU A 1 187 ? 7.457 -18.234 -9.93 1 96.12 187 LEU A O 1
ATOM 1468 N N . GLY A 1 188 ? 8.641 -18.578 -11.844 1 96.56 188 GLY A N 1
ATOM 1469 C CA . GLY A 1 188 ? 7.793 -19.703 -12.211 1 96.56 188 GLY A CA 1
ATOM 1470 C C . GLY A 1 188 ? 7.863 -20.859 -11.227 1 96.56 188 GLY A C 1
ATOM 1471 O O . GLY A 1 188 ? 6.836 -21.438 -10.859 1 96.56 188 GLY A O 1
ATOM 1472 N N . ALA A 1 189 ? 9.039 -21.172 -10.836 1 96.5 189 ALA A N 1
ATOM 1473 C CA . ALA A 1 189 ? 9.234 -22.234 -9.852 1 96.5 189 ALA A CA 1
ATOM 1474 C C . ALA A 1 189 ? 8.578 -21.891 -8.523 1 96.5 189 ALA A C 1
ATOM 1476 O O . ALA A 1 189 ? 7.973 -22.734 -7.875 1 96.5 189 ALA A O 1
ATOM 1477 N N . HIS A 1 190 ? 8.734 -20.656 -8.102 1 97.12 190 HIS A N 1
ATOM 1478 C CA . HIS A 1 190 ? 8.102 -20.172 -6.883 1 97.12 190 HIS A CA 1
ATOM 1479 C C . HIS A 1 190 ? 6.582 -20.281 -6.969 1 97.12 190 HIS A C 1
ATOM 1481 O O . HIS A 1 190 ? 5.934 -20.719 -6.016 1 97.12 190 HIS A O 1
ATOM 1487 N N . HIS A 1 191 ? 6.062 -19.891 -8.094 1 97.56 191 HIS A N 1
ATOM 1488 C CA . HIS A 1 191 ? 4.625 -19.953 -8.344 1 97.56 191 HIS A CA 1
ATOM 1489 C C . HIS A 1 191 ? 4.121 -21.391 -8.242 1 97.56 191 HIS A C 1
ATOM 1491 O O . HIS A 1 191 ? 3.119 -21.656 -7.574 1 97.56 191 HIS A O 1
ATOM 1497 N N . ALA A 1 192 ? 4.797 -22.25 -8.859 1 97.06 192 ALA A N 1
ATOM 1498 C CA . ALA A 1 192 ? 4.426 -23.672 -8.852 1 97.06 192 ALA A CA 1
ATOM 1499 C C . ALA A 1 192 ? 4.516 -24.25 -7.445 1 97.06 192 ALA A C 1
ATOM 1501 O O . ALA A 1 192 ? 3.672 -25.047 -7.043 1 97.06 192 ALA A O 1
ATOM 1502 N N . ALA A 1 193 ? 5.566 -23.891 -6.742 1 96.94 193 ALA A N 1
ATOM 1503 C CA . ALA A 1 193 ? 5.766 -24.391 -5.383 1 96.94 193 ALA A CA 1
ATOM 1504 C C . ALA A 1 193 ? 4.605 -23.984 -4.477 1 96.94 193 ALA A C 1
ATOM 1506 O O . ALA A 1 193 ? 4.105 -24.797 -3.693 1 96.94 193 ALA A O 1
ATOM 1507 N N . LEU A 1 194 ? 4.25 -22.75 -4.559 1 98 194 LEU A N 1
ATOM 1508 C CA . LEU A 1 194 ? 3.152 -22.281 -3.721 1 98 194 LEU A CA 1
ATOM 1509 C C . LEU A 1 194 ? 1.841 -22.953 -4.113 1 98 194 LEU A C 1
ATOM 1511 O O . LEU A 1 194 ? 1.063 -23.359 -3.246 1 98 194 LEU A O 1
ATOM 1515 N N . ALA A 1 195 ? 1.595 -23.094 -5.371 1 98.12 195 ALA A N 1
ATOM 1516 C CA . ALA A 1 195 ? 0.377 -23.734 -5.863 1 98.12 195 ALA A CA 1
ATOM 1517 C C . ALA A 1 195 ? 0.307 -25.188 -5.418 1 98.12 195 ALA A C 1
ATOM 1519 O O . ALA A 1 195 ? -0.777 -25.766 -5.355 1 98.12 195 ALA A O 1
ATOM 1520 N N . ALA A 1 196 ? 1.436 -25.734 -5.125 1 97.5 196 ALA A N 1
ATOM 1521 C CA . ALA A 1 196 ? 1.508 -27.141 -4.773 1 97.5 196 ALA A CA 1
ATOM 1522 C C . ALA A 1 196 ? 1.283 -27.359 -3.279 1 97.5 196 ALA A C 1
ATOM 1524 O O . ALA A 1 196 ? 1.094 -28.484 -2.824 1 97.5 196 ALA A O 1
ATOM 1525 N N . VAL A 1 197 ? 1.405 -26.297 -2.477 1 97.5 197 VAL A N 1
ATOM 1526 C CA . VAL A 1 197 ? 1.02 -26.438 -1.076 1 97.5 197 VAL A CA 1
ATOM 1527 C C . VAL A 1 197 ? -0.36 -27.094 -0.984 1 97.5 197 VAL A C 1
ATOM 1529 O O . VAL A 1 197 ? -1.324 -26.594 -1.576 1 97.5 197 VAL A O 1
ATOM 1532 N N . PRO A 1 198 ? -0.523 -28.125 -0.258 1 98.12 198 PRO A N 1
ATOM 1533 C CA . PRO A 1 198 ? -1.737 -28.938 -0.338 1 98.12 198 PRO A CA 1
ATOM 1534 C C . PRO A 1 198 ? -3.01 -28.125 -0.125 1 98.12 198 PRO A C 1
ATOM 1536 O O . PRO A 1 198 ? -3.969 -28.25 -0.89 1 98.12 198 PRO A O 1
ATOM 1539 N N . SER A 1 199 ? -3.053 -27.297 0.866 1 98 199 SER A N 1
ATOM 1540 C CA . SER A 1 199 ? -4.246 -26.516 1.148 1 98 199 SER A CA 1
ATOM 1541 C C . SER A 1 199 ? -4.496 -25.469 0.057 1 98 199 SER A C 1
ATOM 1543 O O . SER A 1 199 ? -5.645 -25.125 -0.231 1 98 199 SER A O 1
ATOM 1545 N N . VAL A 1 200 ? -3.453 -24.938 -0.535 1 98.69 200 VAL A N 1
ATOM 1546 C CA . VAL A 1 200 ? -3.596 -23.984 -1.635 1 98.69 200 VAL A CA 1
ATOM 1547 C C . VAL A 1 200 ? -4.086 -24.719 -2.883 1 98.69 200 VAL A C 1
ATOM 1549 O O . VAL A 1 200 ? -4.992 -24.234 -3.572 1 98.69 200 VAL A O 1
ATOM 1552 N N . ARG A 1 201 ? -3.49 -25.844 -3.143 1 98.56 201 ARG A N 1
ATOM 1553 C CA . ARG A 1 201 ? -3.908 -26.641 -4.289 1 98.56 201 ARG A CA 1
ATOM 1554 C C . ARG A 1 201 ? -5.391 -26.984 -4.207 1 98.56 201 ARG A C 1
ATOM 1556 O O . ARG A 1 201 ? -6.117 -26.875 -5.199 1 98.56 201 ARG A O 1
ATOM 1563 N N . ALA A 1 202 ? -5.797 -27.406 -3.025 1 98.31 202 ALA A N 1
ATOM 1564 C CA . ALA A 1 202 ? -7.203 -27.734 -2.818 1 98.31 202 ALA A CA 1
ATOM 1565 C C . ALA A 1 202 ? -8.102 -26.547 -3.131 1 98.31 202 ALA A C 1
ATOM 1567 O O . ALA A 1 202 ? -9.156 -26.688 -3.744 1 98.31 202 ALA A O 1
ATOM 1568 N N . TYR A 1 203 ? -7.707 -25.406 -2.688 1 98.5 203 TYR A N 1
ATOM 1569 C CA . TYR A 1 203 ? -8.453 -24.188 -2.969 1 98.5 203 TYR A CA 1
ATOM 1570 C C . TYR A 1 203 ? -8.477 -23.891 -4.465 1 98.5 203 TYR A C 1
ATOM 1572 O O . TYR A 1 203 ? -9.539 -23.609 -5.031 1 98.5 203 TYR A O 1
ATOM 1580 N N . LEU A 1 204 ? -7.305 -23.922 -5.125 1 98.31 204 LEU A N 1
ATOM 1581 C CA . LEU A 1 204 ? -7.168 -23.547 -6.535 1 98.31 204 LEU A CA 1
ATOM 1582 C C . LEU A 1 204 ? -7.977 -24.5 -7.418 1 98.31 204 LEU A C 1
ATOM 1584 O O . LEU A 1 204 ? -8.438 -24.109 -8.492 1 98.31 204 LEU A O 1
ATOM 1588 N N . GLU A 1 205 ? -8.188 -25.656 -6.965 1 97.81 205 GLU A N 1
ATOM 1589 C CA . GLU A 1 205 ? -8.906 -26.672 -7.734 1 97.81 205 GLU A CA 1
ATOM 1590 C C . GLU A 1 205 ? -10.359 -26.781 -7.281 1 97.81 205 GLU A C 1
ATOM 1592 O O . GLU A 1 205 ? -11.148 -27.516 -7.871 1 97.81 205 GLU A O 1
ATOM 1597 N N . GLY A 1 206 ? -10.68 -26.047 -6.254 1 96.88 206 GLY A N 1
ATOM 1598 C CA . GLY A 1 206 ? -11.984 -26.188 -5.629 1 96.88 206 GLY A CA 1
ATOM 1599 C C . GLY A 1 206 ? -12.984 -25.141 -6.078 1 96.88 206 GLY A C 1
ATOM 1600 O O . GLY A 1 206 ? -12.641 -24.234 -6.844 1 96.88 206 GLY A O 1
ATOM 1601 N N . PRO A 1 207 ? -14.211 -25.234 -5.598 1 94.38 207 PRO A N 1
ATOM 1602 C CA . PRO A 1 207 ? -15.32 -24.391 -6.051 1 94.38 207 PRO A CA 1
ATOM 1603 C C . PRO A 1 207 ? -15.25 -22.969 -5.488 1 94.38 207 PRO A C 1
ATOM 1605 O O . PRO A 1 207 ? -15.953 -22.078 -5.965 1 94.38 207 PRO A O 1
ATOM 1608 N N . LEU A 1 208 ? -14.406 -22.797 -4.547 1 94.62 208 LEU A N 1
ATOM 1609 C CA . LEU A 1 208 ? -14.312 -21.469 -3.945 1 94.62 208 LEU A CA 1
ATOM 1610 C C . LEU A 1 208 ? -13.5 -20.531 -4.828 1 94.62 208 LEU A C 1
ATOM 1612 O O . LEU A 1 208 ? -13.547 -19.312 -4.652 1 94.62 208 LEU A O 1
ATOM 1616 N N . ARG A 1 209 ? -12.609 -21.109 -5.594 1 97.12 209 ARG A N 1
ATOM 1617 C CA . ARG A 1 209 ? -11.883 -20.234 -6.5 1 97.12 209 ARG A CA 1
ATOM 1618 C C . ARG A 1 209 ? -12.781 -19.766 -7.641 1 97.12 209 ARG A C 1
ATOM 1620 O O . ARG A 1 209 ? -13.297 -20.578 -8.406 1 97.12 209 ARG A O 1
ATOM 1627 N N . LEU A 1 210 ? -12.945 -18.5 -7.727 1 96.38 210 LEU A N 1
ATOM 1628 C CA . LEU A 1 210 ? -13.852 -17.922 -8.703 1 96.38 210 LEU A CA 1
ATOM 1629 C C . LEU A 1 210 ? -13.25 -17.969 -10.102 1 96.38 210 LEU A C 1
ATOM 1631 O O . LEU A 1 210 ? -12.047 -17.734 -10.273 1 96.38 210 LEU A O 1
ATOM 1635 N N . PRO A 1 211 ? -14.039 -18.188 -11.102 1 94.69 211 PRO A N 1
ATOM 1636 C CA . PRO A 1 211 ? -13.508 -18.344 -12.461 1 94.69 211 PRO A CA 1
ATOM 1637 C C . PRO A 1 211 ? -13.125 -17.016 -13.102 1 94.69 211 PRO A C 1
ATOM 1639 O O . PRO A 1 211 ? -12.18 -16.938 -13.883 1 94.69 211 PRO A O 1
ATOM 1642 N N . LYS A 1 212 ? -13.969 -15.992 -12.859 1 95.75 212 LYS A N 1
ATOM 1643 C CA . LYS A 1 212 ? -13.703 -14.688 -13.461 1 95.75 212 LYS A CA 1
ATOM 1644 C C . LYS A 1 212 ? -12.508 -14.008 -12.805 1 95.75 212 LYS A C 1
ATOM 1646 O O . LYS A 1 212 ? -12.461 -13.875 -11.578 1 95.75 212 LYS A O 1
ATOM 1651 N N . VAL A 1 213 ? -11.539 -13.57 -13.633 1 96.44 213 VAL A N 1
ATOM 1652 C CA . VAL A 1 213 ? -10.305 -13 -13.109 1 96.44 213 VAL A CA 1
ATOM 1653 C C . VAL A 1 213 ? -10.492 -11.508 -12.844 1 96.44 213 VAL A C 1
ATOM 1655 O O . VAL A 1 213 ? -10.211 -11.023 -11.75 1 96.44 213 VAL A O 1
ATOM 1658 N N . ASN A 1 214 ? -10.977 -10.805 -13.914 1 94.81 214 ASN A N 1
ATOM 1659 C CA . ASN A 1 214 ? -11.227 -9.367 -13.852 1 94.81 214 ASN A CA 1
ATOM 1660 C C . ASN A 1 214 ? -12.695 -9.047 -14.133 1 94.81 214 ASN A C 1
ATOM 1662 O O . ASN A 1 214 ? -13.391 -9.82 -14.789 1 94.81 214 ASN A O 1
ATOM 1666 N N . TYR A 1 215 ? -13.07 -7.953 -13.703 1 89.56 215 TYR A N 1
ATOM 1667 C CA . TYR A 1 215 ? -14.477 -7.574 -13.781 1 89.56 215 TYR A CA 1
ATOM 1668 C C . TYR A 1 215 ? -14.922 -7.441 -15.234 1 89.56 215 TYR A C 1
ATOM 1670 O O . TYR A 1 215 ? -16.062 -7.758 -15.562 1 89.56 215 TYR A O 1
ATOM 1678 N N . ASN A 1 216 ? -14.086 -7.051 -16.109 1 90.38 216 ASN A N 1
ATOM 1679 C CA . ASN A 1 216 ? -14.453 -6.797 -17.5 1 90.38 216 ASN A CA 1
ATOM 1680 C C . ASN A 1 216 ? -14.344 -8.062 -18.359 1 90.38 216 ASN A C 1
ATOM 1682 O O . ASN A 1 216 ? -14.523 -8.016 -19.562 1 90.38 216 ASN A O 1
ATOM 1686 N N . GLY A 1 217 ? -13.992 -9.094 -17.781 1 89.56 217 GLY A N 1
ATOM 1687 C CA . GLY A 1 217 ? -13.938 -10.375 -18.469 1 89.56 217 GLY A CA 1
ATOM 1688 C C . GLY A 1 217 ? -12.633 -10.602 -19.203 1 89.56 217 GLY A C 1
ATOM 1689 O O . GLY A 1 217 ? -12.461 -11.625 -19.859 1 89.56 217 GLY A O 1
ATOM 1690 N N . LEU A 1 218 ? -11.797 -9.648 -19.047 1 87.44 218 LEU A N 1
ATOM 1691 C CA . LEU A 1 218 ? -10.523 -9.781 -19.75 1 87.44 218 LEU A CA 1
ATOM 1692 C C . LEU A 1 218 ? -9.461 -10.383 -18.844 1 87.44 218 LEU A C 1
ATOM 1694 O O . LEU A 1 218 ? -9.516 -10.219 -17.625 1 87.44 218 L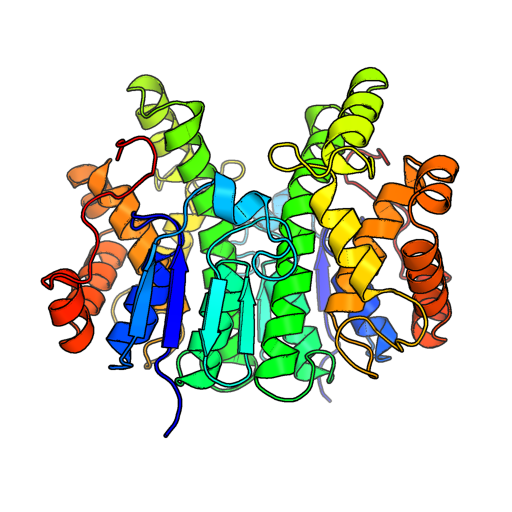EU A O 1
ATOM 1698 N N . GLY A 1 219 ? -8.469 -11.031 -19.484 1 75.75 219 GLY A N 1
ATOM 1699 C CA . GLY A 1 219 ? -7.297 -11.547 -18.797 1 75.75 219 GLY A CA 1
ATOM 1700 C C . GLY A 1 219 ? -7.578 -12.82 -18.016 1 75.75 219 GLY A C 1
ATOM 1701 O O . GLY A 1 219 ? -8.734 -13.219 -17.875 1 75.75 219 GLY A O 1
ATOM 1702 N N . MET B 1 1 ? 25.984 0.65 20.594 1 36.66 1 MET B N 1
ATOM 1703 C CA . MET B 1 1 ? 25.219 1.889 20.484 1 36.66 1 MET B CA 1
ATOM 1704 C C . MET B 1 1 ? 24.266 1.836 19.312 1 36.66 1 MET B C 1
ATOM 1706 O O . MET B 1 1 ? 24.609 1.284 18.25 1 36.66 1 MET B O 1
ATOM 1710 N N . MET B 1 2 ? 22.922 1.646 19.438 1 53 2 MET B N 1
ATOM 1711 C CA . MET B 1 2 ? 22.031 1.371 18.312 1 53 2 MET B CA 1
ATOM 1712 C C . MET B 1 2 ? 22.234 2.4 17.203 1 53 2 MET B C 1
ATOM 1714 O O . MET B 1 2 ? 22.281 3.604 17.469 1 53 2 MET B O 1
ATOM 1718 N N . GLY B 1 3 ? 22.781 2.113 16.031 1 64.94 3 GLY B N 1
ATOM 1719 C CA . GLY B 1 3 ? 23.156 3.08 15.008 1 64.94 3 GLY B CA 1
ATOM 1720 C C . GLY B 1 3 ? 22.031 4.027 14.648 1 64.94 3 GLY B C 1
ATOM 1721 O O . GLY B 1 3 ? 20.859 3.715 14.867 1 64.94 3 GLY B O 1
ATOM 1722 N N . LYS B 1 4 ? 22.344 5.277 14.422 1 88.25 4 LYS B N 1
ATOM 1723 C CA . LYS B 1 4 ? 21.438 6.344 14.008 1 88.25 4 LYS B CA 1
ATOM 1724 C C . LYS B 1 4 ? 20.594 5.91 12.82 1 88.25 4 LYS B C 1
ATOM 1726 O O . LYS B 1 4 ? 21.094 5.312 11.867 1 88.25 4 LYS B O 1
ATOM 1731 N N . VAL B 1 5 ? 19.281 6.035 12.977 1 98 5 VAL B N 1
ATOM 1732 C CA . VAL B 1 5 ? 18.359 5.773 11.883 1 98 5 VAL B CA 1
ATOM 1733 C C . VAL B 1 5 ? 18.703 6.668 10.688 1 98 5 VAL B C 1
ATOM 1735 O O . VAL B 1 5 ? 18.969 7.859 10.859 1 98 5 VAL B O 1
ATOM 1738 N N . GLN B 1 6 ? 18.75 6.059 9.508 1 98.62 6 GLN B N 1
ATOM 1739 C CA . GLN B 1 6 ? 19.047 6.82 8.305 1 98.62 6 GLN B CA 1
ATOM 1740 C C . GLN B 1 6 ? 17.906 6.734 7.301 1 98.62 6 GLN B C 1
ATOM 1742 O O . GLN B 1 6 ? 17.438 5.641 6.973 1 98.62 6 GLN B O 1
ATOM 1747 N N . VAL B 1 7 ? 17.469 7.895 6.891 1 98.5 7 VAL B N 1
ATOM 1748 C CA . VAL B 1 7 ? 16.438 8 5.863 1 98.5 7 VAL B CA 1
ATOM 1749 C C . VAL B 1 7 ? 17.047 8.5 4.559 1 98.5 7 VAL B C 1
ATOM 1751 O O . VAL B 1 7 ? 17.469 9.656 4.469 1 98.5 7 VAL B O 1
ATOM 1754 N N . TYR B 1 8 ? 17.141 7.613 3.557 1 98.44 8 TYR B N 1
ATOM 1755 C CA . TYR B 1 8 ? 17.656 7.961 2.238 1 98.44 8 TYR B CA 1
ATOM 1756 C C . TYR B 1 8 ? 16.531 8.391 1.306 1 98.44 8 TYR B C 1
ATOM 1758 O O . TYR B 1 8 ? 15.602 7.621 1.048 1 98.44 8 TYR B O 1
ATOM 1766 N N . TYR B 1 9 ? 16.625 9.578 0.8 1 97.81 9 TYR B N 1
ATOM 1767 C CA . TYR B 1 9 ? 15.617 10.094 -0.112 1 97.81 9 TYR B CA 1
ATOM 1768 C C . TYR B 1 9 ? 16.156 11.281 -0.905 1 97.81 9 TYR B C 1
ATOM 1770 O O . TYR B 1 9 ? 17.281 11.727 -0.683 1 97.81 9 TYR B O 1
ATOM 1778 N N . PHE B 1 10 ? 15.383 11.688 -1.959 1 96.75 10 PHE B N 1
ATOM 1779 C CA . PHE B 1 10 ? 15.719 12.898 -2.703 1 96.75 10 PHE B CA 1
ATOM 1780 C C . PHE B 1 10 ? 15.672 14.125 -1.797 1 96.75 10 PHE B C 1
ATOM 1782 O O . PHE B 1 10 ? 14.977 14.125 -0.779 1 96.75 10 PHE B O 1
ATOM 1789 N N . PRO B 1 11 ? 16.391 15.133 -2.131 1 95.88 11 PRO B N 1
ATOM 1790 C CA . PRO B 1 11 ? 16.406 16.328 -1.275 1 95.88 11 PRO B CA 1
ATOM 1791 C C . PRO B 1 11 ? 15.109 17.125 -1.343 1 95.88 11 PRO B C 1
ATOM 1793 O O . PRO B 1 11 ? 15.117 18.281 -1.776 1 95.88 11 PRO B O 1
ATOM 1796 N N . MET B 1 12 ? 14.109 16.578 -0.911 1 96.62 12 MET B N 1
ATOM 1797 C CA . MET B 1 12 ? 12.742 17.094 -0.864 1 96.62 12 MET B CA 1
ATOM 1798 C C . MET B 1 12 ? 11.906 16.344 0.162 1 96.62 12 MET B C 1
ATOM 1800 O O . MET B 1 12 ? 12.359 15.336 0.722 1 96.62 12 MET B O 1
ATOM 1804 N N . ARG B 1 13 ? 10.766 16.828 0.572 1 97.19 13 ARG B N 1
ATOM 1805 C CA . ARG B 1 13 ? 9.875 16.172 1.518 1 97.19 13 ARG B CA 1
ATOM 1806 C C . ARG B 1 13 ? 9.273 14.906 0.909 1 97.19 13 ARG B C 1
ATOM 1808 O O . ARG B 1 13 ? 9.539 13.797 1.382 1 97.19 13 ARG B O 1
ATOM 1815 N N . GLY B 1 14 ? 8.523 15.062 -0.249 1 96.06 14 GLY B N 1
ATOM 1816 C CA . GLY B 1 14 ? 7.973 13.953 -1.009 1 96.06 14 GLY B CA 1
ATOM 1817 C C . GLY B 1 14 ? 7.477 12.82 -0.132 1 96.06 14 GLY B C 1
ATOM 1818 O O . GLY B 1 14 ? 6.91 13.055 0.938 1 96.06 14 GLY B O 1
ATOM 1819 N N . ARG B 1 15 ? 7.672 11.578 -0.533 1 97 15 ARG B N 1
ATOM 1820 C CA . ARG B 1 15 ? 7.191 10.383 0.152 1 97 15 ARG B CA 1
ATOM 1821 C C . ARG B 1 15 ? 8 10.109 1.412 1 97 15 ARG B C 1
ATOM 1823 O O . ARG B 1 15 ? 7.594 9.312 2.262 1 97 15 ARG B O 1
ATOM 1830 N N . GLY B 1 16 ? 9.102 10.812 1.585 1 97.94 16 GLY B N 1
ATOM 1831 C CA . GLY B 1 16 ? 9.938 10.641 2.766 1 97.94 16 GLY B CA 1
ATOM 1832 C C . GLY B 1 16 ? 9.414 11.398 3.975 1 97.94 16 GLY B C 1
ATOM 1833 O O . GLY B 1 16 ? 9.781 11.078 5.109 1 97.94 16 GLY B O 1
ATOM 1834 N N . GLU B 1 17 ? 8.562 12.359 3.768 1 98.5 17 GLU B N 1
ATOM 1835 C CA . GLU B 1 17 ? 8.156 13.273 4.828 1 98.5 17 GLU B CA 1
ATOM 1836 C C . GLU B 1 17 ? 7.387 12.547 5.922 1 98.5 17 GLU B C 1
ATOM 1838 O O . GLU B 1 17 ? 7.648 12.75 7.109 1 98.5 17 GLU B O 1
ATOM 1843 N N . PRO B 1 18 ? 6.422 11.68 5.602 1 98.81 18 PRO B N 1
ATOM 1844 C CA . PRO B 1 18 ? 5.723 10.969 6.676 1 98.81 18 PRO B CA 1
ATOM 1845 C C . PRO B 1 18 ? 6.668 10.156 7.559 1 98.81 18 PRO B C 1
ATOM 1847 O O . PRO B 1 18 ? 6.426 10.008 8.758 1 98.81 18 PRO B O 1
ATOM 1850 N N . ILE B 1 19 ? 7.691 9.617 6.965 1 98.88 19 ILE B N 1
ATOM 1851 C CA . ILE B 1 19 ? 8.664 8.812 7.699 1 98.88 19 ILE B CA 1
ATOM 1852 C C . ILE B 1 19 ? 9.414 9.688 8.703 1 98.88 19 ILE B C 1
ATOM 1854 O O . ILE B 1 19 ? 9.523 9.344 9.875 1 98.88 19 ILE B O 1
ATOM 1858 N N . ARG B 1 20 ? 9.859 10.844 8.234 1 98.81 20 ARG B N 1
ATOM 1859 C CA . ARG B 1 20 ? 10.594 11.758 9.094 1 98.81 20 ARG B CA 1
ATOM 1860 C C . ARG B 1 20 ? 9.703 12.312 10.203 1 98.81 20 ARG B C 1
ATOM 1862 O O . ARG B 1 20 ? 10.125 12.414 11.352 1 98.81 20 ARG B O 1
ATOM 1869 N N . VAL B 1 21 ? 8.469 12.609 9.883 1 98.88 21 VAL B N 1
ATOM 1870 C CA . VAL B 1 21 ? 7.531 13.109 10.875 1 98.88 21 VAL B CA 1
ATOM 1871 C C . VAL B 1 21 ? 7.258 12.039 11.922 1 98.88 21 VAL B C 1
ATOM 1873 O O . VAL B 1 21 ? 7.16 12.336 13.117 1 98.88 21 VAL B O 1
ATOM 1876 N N . ALA B 1 22 ? 7.102 10.797 11.516 1 98.88 22 ALA B N 1
ATOM 1877 C CA . ALA B 1 22 ? 6.871 9.703 12.453 1 98.88 22 ALA B CA 1
ATOM 1878 C C . ALA B 1 22 ? 8.047 9.539 13.414 1 98.88 22 ALA B C 1
ATOM 1880 O O . ALA B 1 22 ? 7.855 9.383 14.617 1 98.88 22 ALA B O 1
ATOM 1881 N N . LEU B 1 23 ? 9.25 9.555 12.859 1 98.75 23 LEU B N 1
ATOM 1882 C CA . LEU B 1 23 ? 10.438 9.445 13.688 1 98.75 23 LEU B CA 1
ATOM 1883 C C . LEU B 1 23 ? 10.523 10.602 14.672 1 98.75 23 LEU B C 1
ATOM 1885 O O . LEU B 1 23 ? 10.805 10.406 15.859 1 98.75 23 LEU B O 1
ATOM 1889 N N . ALA B 1 24 ? 10.219 11.773 14.219 1 98.44 24 ALA B N 1
ATOM 1890 C CA . ALA B 1 24 ? 10.242 12.969 15.062 1 98.44 24 ALA B CA 1
ATOM 1891 C C . ALA B 1 24 ? 9.203 12.867 16.172 1 98.44 24 ALA B C 1
ATOM 1893 O O . ALA B 1 24 ? 9.484 13.227 17.328 1 98.44 24 ALA B O 1
ATOM 1894 N N . ALA B 1 25 ? 8.055 12.438 15.828 1 98.5 25 ALA B N 1
ATOM 1895 C CA . ALA B 1 25 ? 6.965 12.328 16.797 1 98.5 25 ALA B CA 1
ATOM 1896 C C . ALA B 1 25 ? 7.379 11.484 18 1 98.5 25 ALA B C 1
ATOM 1898 O O . ALA B 1 25 ? 6.91 11.719 19.109 1 98.5 25 ALA B O 1
ATOM 1899 N N . LYS B 1 26 ? 8.242 10.562 17.781 1 98.12 26 LYS B N 1
ATOM 1900 C CA . LYS B 1 26 ? 8.656 9.648 18.844 1 98.12 26 LYS B CA 1
ATOM 1901 C C . LYS B 1 26 ? 10.031 10.023 19.391 1 98.12 26 LYS B C 1
ATOM 1903 O O . LYS B 1 26 ? 10.633 9.266 20.141 1 98.12 26 LYS B O 1
ATOM 1908 N N . GLY B 1 27 ? 10.516 11.141 18.906 1 96.75 27 GLY B N 1
ATOM 1909 C CA . GLY B 1 27 ? 11.789 11.641 19.391 1 96.75 27 GLY B CA 1
ATOM 1910 C C . GLY B 1 27 ? 12.969 10.805 18.953 1 96.75 27 GLY B C 1
ATOM 1911 O O . GLY B 1 27 ? 14 10.766 19.641 1 96.75 27 GLY B O 1
ATOM 1912 N N . VAL B 1 28 ? 12.859 10.102 17.922 1 97.44 28 VAL B N 1
ATOM 1913 C CA . VAL B 1 28 ? 13.938 9.258 17.406 1 97.44 28 VAL B CA 1
ATOM 1914 C C . VAL B 1 28 ? 14.906 10.102 16.594 1 97.44 28 VAL B C 1
ATOM 1916 O O . VAL B 1 28 ? 14.508 10.766 15.633 1 97.44 28 VAL B O 1
ATOM 1919 N N . GLU B 1 29 ? 16.141 10.086 17 1 96.62 29 GLU B N 1
ATOM 1920 C CA . GLU B 1 29 ? 17.172 10.758 16.203 1 96.62 29 GLU B CA 1
ATOM 1921 C C . GLU B 1 29 ? 17.391 10.031 14.875 1 96.62 29 GLU B C 1
ATOM 1923 O O . GLU B 1 29 ? 17.422 8.805 14.828 1 96.62 29 GLU B O 1
ATOM 1928 N N . PHE B 1 30 ? 17.484 10.844 13.797 1 97.94 30 PHE B N 1
ATOM 1929 C CA . PHE B 1 30 ? 17.734 10.258 12.484 1 97.94 30 PHE B CA 1
ATOM 1930 C C . PHE B 1 30 ? 18.531 11.203 11.602 1 97.94 30 PHE B C 1
ATOM 1932 O O . PHE B 1 30 ? 18.641 12.391 11.898 1 97.94 30 PHE B O 1
ATOM 1939 N N . GLU B 1 31 ? 19.078 10.602 10.602 1 97.19 31 GLU B N 1
ATOM 1940 C CA . GLU B 1 31 ? 19.797 11.344 9.562 1 97.19 31 GLU B CA 1
ATOM 1941 C C . GLU B 1 31 ? 19.062 11.25 8.227 1 97.19 31 GLU B C 1
ATOM 1943 O O . GLU B 1 31 ? 18.641 10.164 7.812 1 97.19 31 GLU B O 1
ATOM 1948 N N . HIS B 1 32 ? 18.859 12.406 7.633 1 97.19 32 HIS B N 1
ATOM 1949 C CA . HIS B 1 32 ? 18.438 12.414 6.234 1 97.19 32 HIS B CA 1
ATOM 1950 C C . HIS B 1 32 ? 19.641 12.32 5.301 1 97.19 32 HIS B C 1
ATOM 1952 O O . HIS B 1 32 ? 20.578 13.109 5.418 1 97.19 32 HIS B O 1
ATOM 1958 N N . VAL B 1 33 ? 19.641 11.398 4.418 1 97.62 33 VAL B N 1
ATOM 1959 C CA . VAL B 1 33 ? 20.719 11.227 3.447 1 97.62 33 VAL B CA 1
ATOM 1960 C C . VAL B 1 33 ? 20.203 11.523 2.041 1 97.62 33 VAL B C 1
ATOM 1962 O O . VAL B 1 33 ? 19.344 10.805 1.525 1 97.62 33 VAL B O 1
ATOM 1965 N N . ASP B 1 34 ? 20.766 12.523 1.413 1 97.19 34 ASP B N 1
ATOM 1966 C CA . ASP B 1 34 ? 20.359 12.914 0.065 1 97.19 34 ASP B CA 1
ATOM 1967 C C . ASP B 1 34 ? 20.766 11.859 -0.957 1 97.19 34 ASP B C 1
ATOM 1969 O O . ASP B 1 34 ? 21.891 11.375 -0.942 1 97.19 34 ASP B O 1
ATOM 1973 N N . VAL B 1 35 ? 19.812 11.492 -1.719 1 96.38 35 VAL B N 1
ATOM 1974 C CA . VAL B 1 35 ? 20.016 10.562 -2.828 1 96.38 35 VAL B CA 1
ATOM 1975 C C . VAL B 1 35 ? 19.625 11.242 -4.145 1 96.38 35 VAL B C 1
ATOM 1977 O O . VAL B 1 35 ? 18.656 12 -4.199 1 96.38 35 VAL B O 1
ATOM 1980 N N . ASP B 1 36 ? 20.406 11.031 -5.191 1 92.88 36 ASP B N 1
ATOM 1981 C CA . ASP B 1 36 ? 19.938 11.477 -6.5 1 92.88 36 ASP B CA 1
ATOM 1982 C C . ASP B 1 36 ? 19.5 10.297 -7.359 1 92.88 36 ASP B C 1
ATOM 1984 O O . ASP B 1 36 ? 19.75 9.141 -7.012 1 92.88 36 ASP B O 1
ATOM 1988 N N . TYR B 1 37 ? 18.844 10.68 -8.438 1 88.88 37 TYR B N 1
ATOM 1989 C CA . TYR B 1 37 ? 18.219 9.68 -9.297 1 88.88 37 TYR B CA 1
ATOM 1990 C C . TYR B 1 37 ? 19.25 8.719 -9.859 1 88.88 37 TYR B C 1
ATOM 1992 O O . TYR B 1 37 ? 19.016 7.512 -9.953 1 88.88 37 TYR B O 1
ATOM 2000 N N . ALA B 1 38 ? 20.391 9.258 -10.242 1 89.31 38 ALA B N 1
ATOM 2001 C CA . ALA B 1 38 ? 21.453 8.43 -10.812 1 89.31 38 ALA B CA 1
ATOM 2002 C C . ALA B 1 38 ? 21.953 7.406 -9.797 1 89.31 38 ALA B C 1
ATOM 2004 O O . ALA B 1 38 ? 22.188 6.242 -10.133 1 89.31 38 ALA B O 1
ATOM 2005 N N . GLU B 1 39 ? 22.156 7.871 -8.609 1 90.31 39 GLU B N 1
ATOM 2006 C CA . GLU B 1 39 ? 22.578 6.969 -7.543 1 90.31 39 GLU B CA 1
ATOM 2007 C C . GLU B 1 39 ? 21.547 5.883 -7.293 1 90.31 39 GLU B C 1
ATOM 2009 O O . GLU B 1 39 ? 21.891 4.703 -7.191 1 90.31 39 GLU B O 1
ATOM 2014 N N . MET B 1 40 ? 20.344 6.227 -7.148 1 91.25 40 MET B N 1
ATOM 2015 C CA . MET B 1 40 ? 19.25 5.285 -6.898 1 91.25 40 MET B CA 1
ATOM 2016 C C . MET B 1 40 ? 19.203 4.211 -7.98 1 91.25 40 MET B C 1
ATOM 2018 O O . MET B 1 40 ? 19.047 3.027 -7.676 1 91.25 40 MET B O 1
ATOM 2022 N N . LYS B 1 41 ? 19.422 4.562 -9.203 1 87.44 41 LYS B N 1
ATOM 2023 C CA . LYS B 1 41 ? 19.281 3.648 -10.336 1 87.44 41 LYS B CA 1
ATOM 2024 C C . LYS B 1 41 ? 20.5 2.738 -10.453 1 87.44 41 LYS B C 1
ATOM 2026 O O . LYS B 1 41 ? 20.422 1.664 -11.055 1 87.44 41 LYS B O 1
ATOM 2031 N N . SER B 1 42 ? 21.625 3.15 -9.898 1 87.62 42 SER B N 1
ATOM 2032 C CA . SER B 1 42 ? 22.875 2.453 -10.125 1 87.62 42 SER B CA 1
ATOM 2033 C C . SER B 1 42 ? 23.094 1.352 -9.094 1 87.62 42 SER B C 1
ATOM 2035 O O . SER B 1 42 ? 23.938 0.473 -9.281 1 87.62 42 SER B O 1
ATOM 2037 N N . ASP B 1 43 ? 22.344 1.353 -8.023 1 89.62 43 ASP B N 1
ATOM 2038 C CA . ASP B 1 43 ? 22.562 0.403 -6.938 1 89.62 43 ASP B CA 1
ATOM 2039 C C . ASP B 1 43 ? 21.281 -0.325 -6.559 1 89.62 43 ASP B C 1
ATOM 2041 O O . ASP B 1 43 ? 20.656 0.003 -5.555 1 89.62 43 ASP B O 1
ATOM 2045 N N . LEU B 1 44 ? 21.094 -1.387 -7.164 1 83.56 44 LEU B N 1
ATOM 2046 C CA . LEU B 1 44 ? 19.844 -2.131 -6.957 1 83.56 44 LEU B CA 1
ATOM 2047 C C . LEU B 1 44 ? 19.906 -2.908 -5.645 1 83.56 44 LEU B C 1
ATOM 2049 O O . LEU B 1 44 ? 18.859 -3.369 -5.152 1 83.56 44 LEU B O 1
ATOM 2053 N N . THR B 1 45 ? 21.016 -3.061 -5.117 1 88.56 45 THR B N 1
ATOM 2054 C CA . THR B 1 45 ? 21.125 -3.732 -3.83 1 88.56 45 THR B CA 1
ATOM 2055 C C . THR B 1 45 ? 20.625 -2.836 -2.701 1 88.56 45 THR B C 1
ATOM 2057 O O . THR B 1 45 ? 19.938 -3.299 -1.795 1 88.56 45 THR B O 1
ATOM 2060 N N . LYS B 1 46 ? 20.938 -1.56 -2.832 1 93.5 46 LYS B N 1
ATOM 2061 C CA . LYS B 1 46 ? 20.516 -0.601 -1.814 1 93.5 46 LYS B CA 1
ATOM 2062 C C . LYS B 1 46 ? 19.109 -0.09 -2.088 1 93.5 46 LYS B C 1
ATOM 2064 O O . LYS B 1 46 ? 18.312 0.082 -1.161 1 93.5 46 LYS B O 1
ATOM 2069 N N . TYR B 1 47 ? 18.922 0.218 -3.336 1 93.81 47 TYR B N 1
ATOM 2070 C CA . TYR B 1 47 ? 17.641 0.786 -3.734 1 93.81 47 TYR B CA 1
ATOM 2071 C C . TYR B 1 47 ? 16.812 -0.23 -4.512 1 93.81 47 TYR B C 1
ATOM 2073 O O . TYR B 1 47 ? 16.656 -0.108 -5.73 1 93.81 47 TYR B O 1
ATOM 2081 N N . LYS B 1 48 ? 16.25 -1.09 -3.701 1 91.81 48 LYS B N 1
ATOM 2082 C CA . LYS B 1 48 ? 15.406 -2.156 -4.242 1 91.81 48 LYS B CA 1
ATOM 2083 C C . LYS B 1 48 ? 14.25 -1.585 -5.062 1 91.81 48 LYS B C 1
ATOM 2085 O O . LYS B 1 48 ? 13.688 -0.543 -4.711 1 91.81 48 LYS B O 1
ATOM 2090 N N . PHE B 1 49 ? 13.906 -2.26 -6.148 1 90.31 49 PHE B N 1
ATOM 2091 C CA . PHE B 1 49 ? 12.891 -1.847 -7.113 1 90.31 49 PHE B CA 1
ATOM 2092 C C . PHE B 1 49 ? 13.289 -0.538 -7.785 1 90.31 49 PHE B C 1
ATOM 2094 O O . PHE B 1 49 ? 12.461 0.108 -8.438 1 90.31 49 PHE B O 1
ATOM 2101 N N . ASN B 1 50 ? 14.57 -0.057 -7.531 1 90 50 ASN B N 1
ATOM 2102 C CA . ASN B 1 50 ? 15.047 1.238 -8.008 1 90 50 ASN B CA 1
ATOM 2103 C C . ASN B 1 50 ? 14.188 2.381 -7.469 1 90 50 ASN B C 1
ATOM 2105 O O . ASN B 1 50 ? 13.781 3.266 -8.227 1 90 50 ASN B O 1
ATOM 2109 N N . GLN B 1 51 ? 13.914 2.23 -6.215 1 91.62 51 GLN B N 1
ATOM 2110 C CA . GLN B 1 51 ? 13 3.201 -5.629 1 91.62 51 GLN B CA 1
ATOM 2111 C C . GLN B 1 51 ? 13.523 3.713 -4.289 1 91.62 51 GLN B C 1
ATOM 2113 O O . GLN B 1 51 ? 14.289 3.025 -3.611 1 91.62 51 GLN B O 1
ATOM 2118 N N . CYS B 1 52 ? 13.164 4.914 -3.998 1 94.12 52 CYS B N 1
ATOM 2119 C CA . CYS B 1 52 ? 13.266 5.586 -2.707 1 94.12 52 CYS B CA 1
ATOM 2120 C C . CYS B 1 52 ? 11.891 5.957 -2.17 1 94.12 52 CYS B C 1
ATOM 2122 O O . CYS B 1 52 ? 10.93 6.066 -2.936 1 94.12 52 CYS B O 1
ATOM 2124 N N . PRO B 1 53 ? 11.758 6.055 -0.791 1 97.56 53 PRO B N 1
ATOM 2125 C CA . PRO B 1 53 ? 12.727 6.145 0.305 1 97.56 53 PRO B CA 1
ATOM 2126 C C . PRO B 1 53 ? 13.273 4.777 0.723 1 97.56 53 PRO B C 1
ATOM 2128 O O . PRO B 1 53 ? 12.617 3.756 0.503 1 97.56 53 PRO B O 1
ATOM 2131 N N . ARG B 1 54 ? 14.477 4.824 1.189 1 98.38 54 ARG B N 1
ATOM 2132 C CA . ARG B 1 54 ? 15.141 3.713 1.858 1 98.38 54 ARG B CA 1
ATOM 2133 C C . ARG B 1 54 ? 15.438 4.051 3.316 1 98.38 54 ARG B C 1
ATOM 2135 O O . ARG B 1 54 ? 15.852 5.168 3.631 1 98.38 54 ARG B O 1
ATOM 2142 N N . LEU B 1 55 ? 15.133 3.178 4.234 1 98.75 55 LEU B N 1
ATOM 2143 C CA . LEU B 1 55 ? 15.445 3.346 5.648 1 98.75 55 LEU B CA 1
ATOM 2144 C C . LEU B 1 55 ? 16.422 2.275 6.121 1 98.75 55 LEU B C 1
ATOM 2146 O O . LEU B 1 55 ? 16.25 1.091 5.832 1 98.75 55 LEU B O 1
ATOM 2150 N N . VAL B 1 56 ? 17.453 2.711 6.762 1 98.38 56 VAL B N 1
ATOM 2151 C CA . VAL B 1 56 ? 18.359 1.821 7.492 1 98.38 56 VAL B CA 1
ATOM 2152 C C . VAL B 1 56 ? 18.219 2.059 8.992 1 98.38 56 VAL B C 1
ATOM 2154 O O . VAL B 1 56 ? 18.422 3.172 9.477 1 98.38 56 VAL B O 1
ATOM 2157 N N . ASP B 1 57 ? 17.812 1.122 9.75 1 97.75 57 ASP B N 1
ATOM 2158 C CA . ASP B 1 57 ? 17.547 1.134 11.18 1 97.75 57 ASP B CA 1
ATOM 2159 C C . ASP B 1 57 ? 17.969 -0.185 11.828 1 97.75 57 ASP B C 1
ATOM 2161 O O . ASP B 1 57 ? 17.188 -1.146 11.852 1 97.75 57 ASP B O 1
ATOM 2165 N N . ASP B 1 58 ? 19.156 -0.22 12.438 1 95.06 58 ASP B N 1
ATOM 2166 C CA . ASP B 1 58 ? 19.75 -1.452 12.953 1 95.06 58 ASP B CA 1
ATOM 2167 C C . ASP B 1 58 ? 19.875 -2.502 11.852 1 95.06 58 ASP B C 1
ATOM 2169 O O . ASP B 1 58 ? 20.5 -2.258 10.812 1 95.06 58 ASP B O 1
ATOM 2173 N N . ASP B 1 59 ? 19.219 -3.594 11.977 1 95.56 59 ASP B N 1
ATOM 2174 C CA . ASP B 1 59 ? 19.359 -4.668 11 1 95.56 59 ASP B CA 1
ATOM 2175 C C . ASP B 1 59 ? 18.297 -4.582 9.914 1 95.56 59 ASP B C 1
ATOM 2177 O O . ASP B 1 59 ? 18.25 -5.426 9.023 1 95.56 59 ASP B O 1
ATOM 2181 N N . VAL B 1 60 ? 17.531 -3.551 9.984 1 97.69 60 VAL B N 1
ATOM 2182 C CA . VAL B 1 60 ? 16.484 -3.359 8.977 1 97.69 60 VAL B CA 1
ATOM 2183 C C . VAL B 1 60 ? 16.984 -2.41 7.891 1 97.69 60 VAL B C 1
ATOM 2185 O O . VAL B 1 60 ? 17.516 -1.334 8.188 1 97.69 60 VAL B O 1
ATOM 2188 N N . ASP B 1 61 ? 16.938 -2.799 6.633 1 97.94 61 ASP B N 1
ATOM 2189 C CA . ASP B 1 61 ? 17.219 -2.045 5.41 1 97.94 61 ASP B CA 1
ATOM 2190 C C . ASP B 1 61 ? 16.094 -2.246 4.387 1 97.94 61 ASP B C 1
ATOM 2192 O O . ASP B 1 61 ? 16.016 -3.295 3.746 1 97.94 61 ASP B O 1
ATOM 2196 N N . VAL B 1 62 ? 15.227 -1.195 4.281 1 98 62 VAL B N 1
ATOM 2197 C CA . VAL B 1 62 ? 13.984 -1.437 3.562 1 98 62 VAL B CA 1
ATOM 2198 C C . VAL B 1 62 ? 13.633 -0.218 2.709 1 98 62 VAL B C 1
ATOM 2200 O O . VAL B 1 62 ? 13.898 0.92 3.104 1 98 62 VAL B O 1
ATOM 2203 N N . CYS B 1 63 ? 13.102 -0.538 1.546 1 96.88 63 CYS B N 1
ATOM 2204 C CA . CYS B 1 63 ? 12.531 0.479 0.668 1 96.88 63 CYS B CA 1
ATOM 2205 C C . CYS B 1 63 ? 11.008 0.427 0.688 1 96.88 63 CYS B C 1
ATOM 2207 O O . CYS B 1 63 ? 10.422 -0.327 1.465 1 96.88 63 CYS B O 1
ATOM 2209 N N . GLN B 1 64 ? 10.375 1.247 -0.172 1 96.94 64 GLN B N 1
ATOM 2210 C CA . GLN B 1 64 ? 8.93 1.406 -0.234 1 96.94 64 GLN B CA 1
ATOM 2211 C C . GLN B 1 64 ? 8.422 2.275 0.914 1 96.94 64 GLN B C 1
ATOM 2213 O O . GLN B 1 64 ? 8.477 1.874 2.078 1 96.94 64 GLN B O 1
ATOM 2218 N N . SER B 1 65 ? 7.812 3.359 0.547 1 98.12 65 SER B N 1
ATOM 2219 C CA . SER B 1 65 ? 7.496 4.414 1.505 1 98.12 65 SER B CA 1
ATOM 2220 C C . SER B 1 65 ? 6.594 3.9 2.619 1 98.12 65 SER B C 1
ATOM 2222 O O . SER B 1 65 ? 6.891 4.082 3.801 1 98.12 65 SER B O 1
ATOM 2224 N N . ASN B 1 66 ? 5.555 3.148 2.287 1 98.69 66 ASN B N 1
ATOM 2225 C CA . ASN B 1 66 ? 4.629 2.703 3.322 1 98.69 66 ASN B CA 1
ATOM 2226 C C . ASN B 1 66 ? 5.184 1.513 4.098 1 98.69 66 ASN B C 1
ATOM 2228 O O . ASN B 1 66 ? 4.863 1.328 5.273 1 98.69 66 ASN B O 1
ATOM 2232 N N . ALA B 1 67 ? 6.016 0.67 3.459 1 98.75 67 ALA B N 1
ATOM 2233 C CA . ALA B 1 67 ? 6.715 -0.374 4.203 1 98.75 67 ALA B CA 1
ATOM 2234 C C . ALA B 1 67 ? 7.621 0.23 5.273 1 98.75 67 ALA B C 1
ATOM 2236 O O . ALA B 1 67 ? 7.652 -0.25 6.41 1 98.75 67 ALA B O 1
ATOM 2237 N N . VAL B 1 68 ? 8.336 1.279 4.867 1 98.81 68 VAL B N 1
ATOM 2238 C CA . VAL B 1 68 ? 9.203 1.996 5.793 1 98.81 68 VAL B CA 1
ATOM 2239 C C . VAL B 1 68 ? 8.375 2.586 6.934 1 98.81 68 VAL B C 1
ATOM 2241 O O . VAL B 1 68 ? 8.719 2.432 8.109 1 98.81 68 VAL B O 1
ATOM 2244 N N . LEU B 1 69 ? 7.316 3.217 6.582 1 98.94 69 LEU B N 1
ATOM 2245 C CA . LEU B 1 69 ? 6.449 3.846 7.574 1 98.94 69 LEU B CA 1
ATOM 2246 C C . LEU B 1 69 ? 5.902 2.811 8.547 1 98.94 69 LEU B C 1
ATOM 2248 O O . LEU B 1 69 ? 5.852 3.055 9.758 1 98.94 69 LEU B O 1
ATOM 2252 N N . ARG B 1 70 ? 5.508 1.678 8.055 1 98.88 70 ARG B N 1
ATOM 2253 C CA . ARG B 1 70 ? 4.992 0.601 8.898 1 98.88 70 ARG B CA 1
ATOM 2254 C C . ARG B 1 70 ? 6.078 0.064 9.828 1 98.88 70 ARG B C 1
ATOM 2256 O O . ARG B 1 70 ? 5.805 -0.275 10.977 1 98.88 70 ARG B O 1
ATOM 2263 N N . HIS B 1 71 ? 7.293 -0.058 9.336 1 98.81 71 HIS B N 1
ATOM 2264 C CA . HIS B 1 71 ? 8.391 -0.469 10.203 1 98.81 71 HIS B CA 1
ATOM 2265 C C . HIS B 1 71 ? 8.578 0.507 11.367 1 98.81 71 HIS B C 1
ATOM 2267 O O . HIS B 1 71 ? 8.695 0.09 12.516 1 98.81 71 HIS B O 1
ATOM 2273 N N . VAL B 1 72 ? 8.57 1.768 11.047 1 98.81 72 VAL B N 1
ATOM 2274 C CA . VAL B 1 72 ? 8.703 2.797 12.078 1 98.81 72 VAL B CA 1
ATOM 2275 C C . VAL B 1 72 ? 7.547 2.682 13.07 1 98.81 72 VAL B C 1
ATOM 2277 O O . VAL B 1 72 ? 7.754 2.777 14.281 1 98.81 72 VAL B O 1
ATOM 2280 N N . GLY B 1 73 ? 6.375 2.49 12.516 1 98.75 73 GLY B N 1
ATOM 2281 C CA . GLY B 1 73 ? 5.215 2.316 13.375 1 98.75 73 GLY B CA 1
ATOM 2282 C C . GLY B 1 73 ? 5.355 1.148 14.336 1 98.75 73 GLY B C 1
ATOM 2283 O O . GLY B 1 73 ? 5.027 1.268 15.516 1 98.75 73 GLY B O 1
ATOM 2284 N N . ARG B 1 74 ? 5.789 0.031 13.828 1 98.25 74 ARG B N 1
ATOM 2285 C CA . ARG B 1 74 ? 5.938 -1.168 14.648 1 98.25 74 ARG B CA 1
ATOM 2286 C C . ARG B 1 74 ? 7.02 -0.981 15.703 1 98.25 74 ARG B C 1
ATOM 2288 O O . ARG B 1 74 ? 6.824 -1.329 16.875 1 98.25 74 ARG B O 1
ATOM 2295 N N . LYS B 1 75 ? 8.125 -0.475 15.312 1 98.25 75 LYS B N 1
ATOM 2296 C CA . LYS B 1 75 ? 9.289 -0.407 16.188 1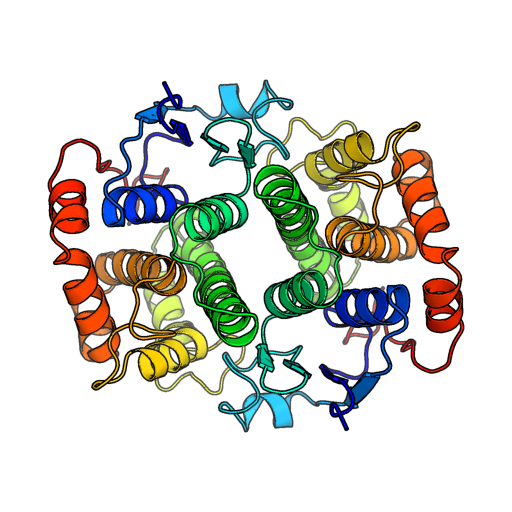 98.25 75 LYS B CA 1
ATOM 2297 C C . LYS B 1 75 ? 9.094 0.626 17.297 1 98.25 75 LYS B C 1
ATOM 2299 O O . LYS B 1 75 ? 9.555 0.439 18.422 1 98.25 75 LYS B O 1
ATOM 2304 N N . TYR B 1 76 ? 8.367 1.686 17 1 97.69 76 TYR B N 1
ATOM 2305 C CA . TYR B 1 76 ? 8.32 2.795 17.938 1 97.69 76 TYR B CA 1
ATOM 2306 C C . TYR B 1 76 ? 6.906 3.014 18.453 1 97.69 76 TYR B C 1
ATOM 2308 O O . TYR B 1 76 ? 6.512 4.145 18.75 1 97.69 76 TYR B O 1
ATOM 2316 N N . ASP B 1 77 ? 6.113 1.979 18.438 1 97.44 77 ASP B N 1
ATOM 2317 C CA . ASP B 1 77 ? 4.824 1.902 19.109 1 97.44 77 ASP B CA 1
ATOM 2318 C C . ASP B 1 77 ? 3.83 2.9 18.516 1 97.44 77 ASP B C 1
ATOM 2320 O O . ASP B 1 77 ? 3.23 3.691 19.25 1 97.44 77 ASP B O 1
ATOM 2324 N N . MET B 1 78 ? 3.689 2.869 17.219 1 98.62 78 MET B N 1
ATOM 2325 C CA . MET B 1 78 ? 2.73 3.703 16.5 1 98.62 78 MET B CA 1
ATOM 2326 C C . MET B 1 78 ? 1.889 2.863 15.547 1 98.62 78 MET B C 1
ATOM 2328 O O . MET B 1 78 ? 1.521 3.326 14.469 1 98.62 78 MET B O 1
ATOM 2332 N N . TYR B 1 79 ? 1.715 1.637 15.922 1 98.38 79 TYR B N 1
ATOM 2333 C CA . TYR B 1 79 ? 1.022 0.734 15.008 1 98.38 79 TYR B CA 1
ATOM 2334 C C . TYR B 1 79 ? -0.286 0.242 15.617 1 98.38 79 TYR B C 1
ATOM 2336 O O . TYR B 1 79 ? -0.926 -0.664 15.078 1 98.38 79 TYR B O 1
ATOM 2344 N N . GLY B 1 80 ? -0.715 0.852 16.734 1 97 80 GLY B N 1
ATOM 2345 C CA . GLY B 1 80 ? -1.905 0.404 17.438 1 97 80 GLY B CA 1
ATOM 2346 C C . GLY B 1 80 ? -1.682 -0.863 18.25 1 97 80 GLY B C 1
ATOM 2347 O O . GLY B 1 80 ? -0.642 -1.512 18.109 1 97 80 GLY B O 1
ATOM 2348 N N . LYS B 1 81 ? -2.684 -1.179 19.078 1 96.38 81 LYS B N 1
ATOM 2349 C CA . LYS B 1 81 ? -2.598 -2.365 19.938 1 96.38 81 LYS B CA 1
ATOM 2350 C C . LYS B 1 81 ? -3.461 -3.496 19.391 1 96.38 81 LYS B C 1
ATOM 2352 O O . LYS B 1 81 ? -4.629 -3.287 19.047 1 96.38 81 LYS B O 1
ATOM 2357 N N . GLY B 1 82 ? -2.83 -4.613 19.25 1 96.5 82 GLY B N 1
ATOM 2358 C CA . GLY B 1 82 ? -3.582 -5.793 18.844 1 96.5 82 GLY B CA 1
ATOM 2359 C C . GLY B 1 82 ? -3.936 -5.809 17.375 1 96.5 82 GLY B C 1
ATOM 2360 O O . GLY B 1 82 ? -3.58 -4.887 16.641 1 96.5 82 GLY B O 1
ATOM 2361 N N . LEU B 1 83 ? -4.617 -6.871 16.984 1 97.69 83 LEU B N 1
ATOM 2362 C CA . LEU B 1 83 ? -4.934 -7.133 15.578 1 97.69 83 LEU B CA 1
ATOM 2363 C C . LEU B 1 83 ? -5.922 -6.105 15.039 1 97.69 83 LEU B C 1
ATOM 2365 O O . LEU B 1 83 ? -5.789 -5.645 13.906 1 97.69 83 LEU B O 1
ATOM 2369 N N . LYS B 1 84 ? -6.867 -5.734 15.891 1 97.94 84 LYS B N 1
ATOM 2370 C CA . LYS B 1 84 ? -7.93 -4.84 15.445 1 97.94 84 LYS B CA 1
ATOM 2371 C C . LYS B 1 84 ? -7.383 -3.449 15.125 1 97.94 84 LYS B C 1
ATOM 2373 O O . LYS B 1 84 ? -7.637 -2.908 14.047 1 97.94 84 LYS B O 1
ATOM 2378 N N . GLU B 1 85 ? -6.621 -2.898 16.031 1 98.06 85 GLU B N 1
ATOM 2379 C CA . GLU B 1 85 ? -6.09 -1.557 15.812 1 98.06 85 GLU B CA 1
ATOM 2380 C C . GLU B 1 85 ? -5.043 -1.55 14.695 1 98.06 85 GLU B C 1
ATOM 2382 O O . GLU B 1 85 ? -4.961 -0.596 13.922 1 98.06 85 GLU B O 1
ATOM 2387 N N . ALA B 1 86 ? -4.246 -2.615 14.594 1 98.62 86 ALA B N 1
ATOM 2388 C CA . ALA B 1 86 ? -3.262 -2.701 13.516 1 98.62 86 ALA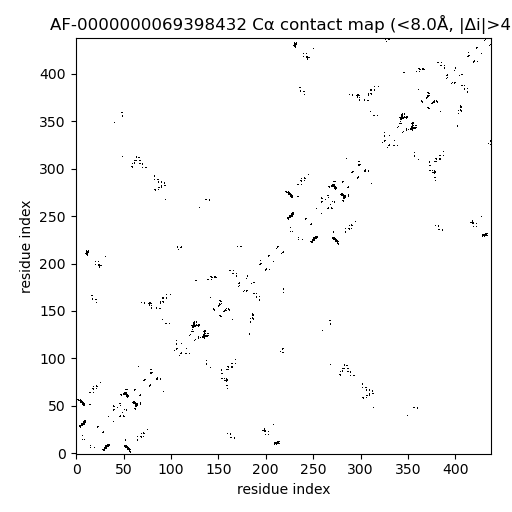 B CA 1
ATOM 2389 C C . ALA B 1 86 ? -3.943 -2.721 12.156 1 98.62 86 ALA B C 1
ATOM 2391 O O . ALA B 1 86 ? -3.492 -2.057 11.219 1 98.62 86 ALA B O 1
ATOM 2392 N N . ALA B 1 87 ? -5.016 -3.436 12.07 1 98.69 87 ALA B N 1
ATOM 2393 C CA . ALA B 1 87 ? -5.77 -3.49 10.82 1 98.69 87 ALA B CA 1
ATOM 2394 C C . ALA B 1 87 ? -6.352 -2.123 10.469 1 98.69 87 ALA B C 1
ATOM 2396 O O . ALA B 1 87 ? -6.332 -1.709 9.312 1 98.69 87 ALA B O 1
ATOM 2397 N N . ALA B 1 88 ? -6.863 -1.464 11.484 1 97.94 88 ALA B N 1
ATOM 2398 C CA . ALA B 1 88 ? -7.426 -0.134 11.273 1 97.94 88 ALA B CA 1
ATOM 2399 C C . ALA B 1 88 ? -6.352 0.854 10.828 1 97.94 88 ALA B C 1
ATOM 2401 O O . ALA B 1 88 ? -6.598 1.702 9.969 1 97.94 88 ALA B O 1
ATOM 2402 N N . VAL B 1 89 ? -5.176 0.737 11.398 1 98.69 89 VAL B N 1
ATOM 2403 C CA . VAL B 1 89 ? -4.051 1.587 11.016 1 98.69 89 VAL B CA 1
ATOM 2404 C C . VAL B 1 89 ? -3.703 1.354 9.547 1 98.69 89 VAL B C 1
ATOM 2406 O O . VAL B 1 89 ? -3.602 2.305 8.773 1 98.69 89 VAL B O 1
ATOM 2409 N N . ASP B 1 90 ? -3.594 0.12 9.18 1 98.81 90 ASP B N 1
ATOM 2410 C CA . ASP B 1 90 ? -3.273 -0.217 7.797 1 98.81 90 ASP B CA 1
ATOM 2411 C C . ASP B 1 90 ? -4.359 0.277 6.844 1 98.81 90 ASP B C 1
ATOM 2413 O O . ASP B 1 90 ? -4.066 0.712 5.73 1 98.81 90 ASP B O 1
ATOM 2417 N N . GLU B 1 91 ? -5.598 0.151 7.262 1 98.06 91 GLU B N 1
ATOM 2418 C CA . GLU B 1 91 ? -6.719 0.598 6.441 1 98.06 91 GLU B CA 1
ATOM 2419 C C . GLU B 1 91 ? -6.598 2.08 6.105 1 98.06 91 GLU B C 1
ATOM 2421 O O . GLU B 1 91 ? -6.742 2.471 4.945 1 98.06 91 GLU B O 1
ATOM 2426 N N . VAL B 1 92 ? -6.289 2.877 7.078 1 98 92 VAL B N 1
ATOM 2427 C CA . VAL B 1 92 ? -6.18 4.316 6.883 1 98 92 VAL B CA 1
ATOM 2428 C C . VAL B 1 92 ? -4.953 4.629 6.027 1 98 92 VAL B C 1
ATOM 2430 O O . VAL B 1 92 ? -5.031 5.418 5.082 1 98 92 VAL B O 1
ATOM 2433 N N . VAL B 1 93 ? -3.795 3.979 6.324 1 98.69 93 VAL B N 1
ATOM 2434 C CA . VAL B 1 93 ? -2.561 4.219 5.586 1 98.69 93 VAL B CA 1
ATOM 2435 C C . VAL B 1 93 ? -2.77 3.891 4.105 1 98.69 93 VAL B C 1
ATOM 2437 O O . VAL B 1 93 ? -2.404 4.68 3.232 1 98.69 93 VAL B O 1
ATOM 2440 N N . ASP B 1 94 ? -3.389 2.783 3.838 1 97.94 94 ASP B N 1
ATOM 2441 C CA . ASP B 1 94 ? -3.611 2.373 2.455 1 97.94 94 ASP B CA 1
ATOM 2442 C C . ASP B 1 94 ? -4.684 3.236 1.792 1 97.94 94 ASP B C 1
ATOM 2444 O O . ASP B 1 94 ? -4.617 3.5 0.589 1 97.94 94 ASP B O 1
ATOM 2448 N N . GLY B 1 95 ? -5.723 3.641 2.537 1 96.06 95 GLY B N 1
ATOM 2449 C CA . GLY B 1 95 ? -6.691 4.59 2.014 1 96.06 95 GLY B CA 1
ATOM 2450 C C . GLY B 1 95 ? -6.066 5.906 1.587 1 96.06 95 GLY B C 1
ATOM 2451 O O . GLY B 1 95 ? -6.395 6.441 0.526 1 96.06 95 GLY B O 1
ATOM 2452 N N . VAL B 1 96 ? -5.16 6.371 2.406 1 97.06 96 VAL B N 1
ATOM 2453 C CA . VAL B 1 96 ? -4.445 7.602 2.098 1 97.06 96 VAL B CA 1
ATOM 2454 C C . VAL B 1 96 ? -3.578 7.398 0.855 1 97.06 96 VAL B C 1
ATOM 2456 O O . VAL B 1 96 ? -3.473 8.297 0.012 1 97.06 96 VAL B O 1
ATOM 2459 N N . GLU B 1 97 ? -2.939 6.238 0.749 1 96.5 97 GLU B N 1
ATOM 2460 C CA . GLU B 1 97 ? -2.107 5.953 -0.416 1 96.5 97 GLU B CA 1
ATOM 2461 C C . GLU B 1 97 ? -2.922 6.016 -1.705 1 96.5 97 GLU B C 1
ATOM 2463 O O . GLU B 1 97 ? -2.441 6.516 -2.725 1 96.5 97 GLU B O 1
ATOM 2468 N N . ALA B 1 98 ? -4.109 5.496 -1.683 1 92.25 98 ALA B N 1
ATOM 2469 C CA . ALA B 1 98 ? -4.984 5.551 -2.852 1 92.25 98 ALA B CA 1
ATOM 2470 C C . ALA B 1 98 ? -5.246 6.992 -3.273 1 92.25 98 ALA B C 1
ATOM 2472 O O . ALA B 1 98 ? -5.262 7.305 -4.469 1 92.25 98 ALA B O 1
ATOM 2473 N N . PHE B 1 99 ? -5.434 7.832 -2.334 1 92.75 99 PHE B N 1
ATOM 2474 C CA . PHE B 1 99 ? -5.66 9.25 -2.594 1 92.75 99 PHE B CA 1
ATOM 2475 C C . PHE B 1 99 ? -4.387 9.914 -3.104 1 92.75 99 PHE B C 1
ATOM 2477 O O . PHE B 1 99 ? -4.438 10.75 -4.008 1 92.75 99 PHE B O 1
ATOM 2484 N N . LYS B 1 100 ? -3.258 9.562 -2.545 1 94.44 100 LYS B N 1
ATOM 2485 C CA . LYS B 1 100 ? -1.979 10.188 -2.863 1 94.44 100 LYS B CA 1
ATOM 2486 C C . LYS B 1 100 ? -1.615 9.984 -4.332 1 94.44 100 LYS B C 1
ATOM 2488 O O . LYS B 1 100 ? -0.984 10.844 -4.945 1 94.44 100 LYS B O 1
ATOM 2493 N N . THR B 1 101 ? -2.037 8.914 -4.883 1 91.56 101 THR B N 1
ATOM 2494 C CA . THR B 1 101 ? -1.764 8.656 -6.293 1 91.56 101 THR B CA 1
ATOM 2495 C C . THR B 1 101 ? -2.441 9.703 -7.176 1 91.56 101 THR B C 1
ATOM 2497 O O . THR B 1 101 ? -1.896 10.102 -8.203 1 91.56 101 THR B O 1
ATOM 2500 N N . LYS B 1 102 ? -3.625 10.172 -6.777 1 92.88 102 LYS B N 1
ATOM 2501 C CA . LYS B 1 102 ? -4.328 11.227 -7.508 1 92.88 102 LYS B CA 1
ATOM 2502 C C . LYS B 1 102 ? -3.615 12.57 -7.355 1 92.88 102 LYS B C 1
ATOM 2504 O O . LYS B 1 102 ? -3.521 13.336 -8.312 1 92.88 102 LYS B O 1
ATOM 2509 N N . TYR B 1 103 ? -3.152 12.789 -6.176 1 94.94 103 TYR B N 1
ATOM 2510 C CA . TYR B 1 103 ? -2.391 14 -5.91 1 94.94 103 TYR B CA 1
ATOM 2511 C C . TYR B 1 103 ? -1.141 14.062 -6.781 1 94.94 103 TYR B C 1
ATOM 2513 O O . TYR B 1 103 ? -0.824 15.109 -7.348 1 94.94 103 TYR B O 1
ATOM 2521 N N . LEU B 1 104 ? -0.417 12.969 -6.898 1 93.75 104 LEU B N 1
ATOM 2522 C CA . LEU B 1 104 ? 0.818 12.93 -7.672 1 93.75 104 LEU B CA 1
ATOM 2523 C C . LEU B 1 104 ? 0.54 13.18 -9.148 1 93.75 104 LEU B C 1
ATOM 2525 O O . LEU B 1 104 ? 1.337 13.828 -9.836 1 93.75 104 LEU B O 1
ATOM 2529 N N . ALA B 1 105 ? -0.562 12.609 -9.602 1 93.19 105 ALA B N 1
ATOM 2530 C CA . ALA B 1 105 ? -0.942 12.891 -10.984 1 93.19 105 ALA B CA 1
ATOM 2531 C C . ALA B 1 105 ? -1.191 14.383 -11.188 1 93.19 105 ALA B C 1
ATOM 2533 O O . ALA B 1 105 ? -0.776 14.953 -12.203 1 93.19 105 ALA B O 1
ATOM 2534 N N . LEU B 1 106 ? -1.874 15.008 -10.258 1 95.88 106 LEU B N 1
ATOM 2535 C CA . LEU B 1 106 ? -2.135 16.438 -10.32 1 95.88 106 LEU B CA 1
ATOM 2536 C C . LEU B 1 106 ? -0.83 17.234 -10.383 1 95.88 106 LEU B C 1
ATOM 2538 O O . LEU B 1 106 ? -0.703 18.172 -11.164 1 95.88 106 LEU B O 1
ATOM 2542 N N . ILE B 1 107 ? 0.172 16.797 -9.617 1 96 107 ILE B N 1
ATOM 2543 C CA . ILE B 1 107 ? 1.423 17.547 -9.469 1 96 107 ILE B CA 1
ATOM 2544 C C . ILE B 1 107 ? 2.312 17.281 -10.688 1 96 107 ILE B C 1
ATOM 2546 O O . ILE B 1 107 ? 2.842 18.234 -11.281 1 96 107 ILE B O 1
ATOM 2550 N N . TYR B 1 108 ? 2.473 16.047 -11.094 1 93.56 108 TYR B N 1
ATOM 2551 C CA . TYR B 1 108 ? 3.531 15.703 -12.039 1 93.56 108 TYR B CA 1
ATOM 2552 C C . TYR B 1 108 ? 2.982 15.586 -13.453 1 93.56 108 TYR B C 1
ATOM 2554 O O . TYR B 1 108 ? 3.709 15.812 -14.422 1 93.56 108 TYR B O 1
ATOM 2562 N N . GLN B 1 109 ? 1.766 15.211 -13.57 1 93.19 109 GLN B N 1
ATOM 2563 C CA . GLN B 1 109 ? 1.186 15.125 -14.906 1 93.19 109 GLN B CA 1
ATOM 2564 C C . GLN B 1 109 ? 0.491 16.422 -15.297 1 93.19 109 GLN B C 1
ATOM 2566 O O . GLN B 1 109 ? 0.726 16.953 -16.391 1 93.19 109 GLN B O 1
ATOM 2571 N N . ASP B 1 110 ? -0.324 16.953 -14.438 1 96.25 110 ASP B N 1
ATOM 2572 C CA . ASP B 1 110 ? -1.104 18.156 -14.742 1 96.25 110 ASP B CA 1
ATOM 2573 C C . ASP B 1 110 ? -0.347 19.422 -14.344 1 96.25 110 ASP B C 1
ATOM 2575 O O . ASP B 1 110 ? -0.724 20.531 -14.734 1 96.25 110 ASP B O 1
ATOM 2579 N N . GLU B 1 111 ? 0.684 19.266 -13.547 1 95.81 111 GLU B N 1
ATOM 2580 C CA . GLU B 1 111 ? 1.589 20.344 -13.133 1 95.81 111 GLU B CA 1
ATOM 2581 C C . GLU B 1 111 ? 0.822 21.5 -12.523 1 95.81 111 GLU B C 1
ATOM 2583 O O . GLU B 1 111 ? 1.122 22.672 -12.797 1 95.81 111 GLU B O 1
ATOM 2588 N N . LEU B 1 112 ? -0.283 21.234 -11.93 1 95.75 112 LEU B N 1
ATOM 2589 C CA . LEU B 1 112 ? -1.086 22.156 -11.148 1 95.75 112 LEU B CA 1
ATOM 2590 C C . LEU B 1 112 ? -1.724 23.219 -12.055 1 95.75 112 LEU B C 1
ATOM 2592 O O . LEU B 1 112 ? -1.893 24.375 -11.648 1 95.75 112 LEU B O 1
ATOM 2596 N N . ALA B 1 113 ? -2.006 22.797 -13.164 1 96.88 113 ALA B N 1
ATOM 2597 C CA . ALA B 1 113 ? -2.787 23.703 -14.016 1 96.88 113 ALA B CA 1
ATOM 2598 C C . ALA B 1 113 ? -4.137 24.016 -13.383 1 96.88 113 ALA B C 1
ATOM 2600 O O . ALA B 1 113 ? -4.762 23.156 -12.766 1 96.88 113 ALA B O 1
ATOM 2601 N N . ASP B 1 114 ? -4.602 25.234 -13.586 1 96.12 114 ASP B N 1
ATOM 2602 C CA . ASP B 1 114 ? -5.793 25.719 -12.898 1 96.12 114 ASP B CA 1
ATOM 2603 C C . ASP B 1 114 ? -6.992 24.812 -13.172 1 96.12 114 ASP B C 1
ATOM 2605 O O . ASP B 1 114 ? -7.719 24.438 -12.258 1 96.12 114 ASP B O 1
ATOM 2609 N N . ALA B 1 115 ? -7.188 24.516 -14.383 1 97.25 115 ALA B N 1
ATOM 2610 C CA . ALA B 1 115 ? -8.312 23.641 -14.734 1 97.25 115 ALA B CA 1
ATOM 2611 C C . ALA B 1 115 ? -8.18 22.281 -14.07 1 97.25 115 ALA B C 1
ATOM 2613 O O . ALA B 1 115 ? -9.172 21.688 -13.656 1 97.25 115 ALA B O 1
ATOM 2614 N N . ALA B 1 116 ? -6.996 21.781 -13.984 1 96.69 116 ALA B N 1
ATOM 2615 C CA . ALA B 1 116 ? -6.738 20.5 -13.367 1 96.69 116 ALA B CA 1
ATOM 2616 C C . ALA B 1 116 ? -6.965 20.562 -11.859 1 96.69 116 ALA B C 1
ATOM 2618 O O . ALA B 1 116 ? -7.473 19.609 -11.258 1 96.69 116 ALA B O 1
ATOM 2619 N N . LYS B 1 117 ? -6.582 21.625 -11.242 1 96.31 117 LYS B N 1
ATOM 2620 C CA . LYS B 1 117 ? -6.828 21.812 -9.812 1 96.31 117 LYS B CA 1
ATOM 2621 C C . LYS B 1 117 ? -8.32 21.781 -9.5 1 96.31 117 LYS B C 1
ATOM 2623 O O . LYS B 1 117 ? -8.742 21.125 -8.539 1 96.31 117 LYS B O 1
ATOM 2628 N N . GLN B 1 118 ? -9 22.516 -10.312 1 95.75 118 GLN B N 1
ATOM 2629 C CA . GLN B 1 118 ? -10.445 22.547 -10.102 1 95.75 118 GLN B CA 1
ATOM 2630 C C . GLN B 1 118 ? -11.062 21.172 -10.289 1 95.75 118 GLN B C 1
ATOM 2632 O O . GLN B 1 118 ? -11.898 20.75 -9.484 1 95.75 118 GLN B O 1
ATOM 2637 N N . THR B 1 119 ? -10.688 20.5 -11.336 1 94.75 119 THR B N 1
ATOM 2638 C CA . THR B 1 119 ? -11.18 19.141 -11.578 1 94.75 119 THR B CA 1
ATOM 2639 C C . THR B 1 119 ? -10.82 18.219 -10.43 1 94.75 119 THR B C 1
ATOM 2641 O O . THR B 1 119 ? -11.641 17.406 -9.992 1 94.75 119 THR B O 1
ATOM 2644 N N . PHE B 1 120 ? -9.641 18.344 -9.969 1 95.38 120 PHE B N 1
ATOM 2645 C CA . PHE B 1 120 ? -9.164 17.547 -8.844 1 95.38 120 PHE B CA 1
ATOM 2646 C C . PHE B 1 120 ? -10.023 17.781 -7.609 1 95.38 120 PHE B C 1
ATOM 2648 O O . PHE B 1 120 ? -10.492 16.828 -6.984 1 95.38 120 PHE B O 1
ATOM 2655 N N . TRP B 1 121 ? -10.227 19 -7.273 1 95.5 121 TRP B N 1
ATOM 2656 C CA . TRP B 1 121 ? -11.055 19.328 -6.109 1 95.5 121 TRP B CA 1
ATOM 2657 C C . TRP B 1 121 ? -12.461 18.766 -6.266 1 95.5 121 TRP B C 1
ATOM 2659 O O . TRP B 1 121 ? -12.969 18.078 -5.367 1 95.5 121 TRP B O 1
ATOM 2669 N N . ASP B 1 122 ? -13.07 19 -7.461 1 93.44 122 ASP B N 1
ATOM 2670 C CA . ASP B 1 122 ? -14.453 18.609 -7.703 1 93.44 122 ASP B CA 1
ATOM 2671 C C . ASP B 1 122 ? -14.625 17.094 -7.656 1 93.44 122 ASP B C 1
ATOM 2673 O O . ASP B 1 122 ? -15.672 16.594 -7.227 1 93.44 122 ASP B O 1
ATOM 2677 N N . THR B 1 123 ? -13.609 16.438 -8.008 1 92.19 123 THR B N 1
ATOM 2678 C CA . THR B 1 123 ? -13.711 15 -8.148 1 92.19 123 THR B CA 1
ATOM 2679 C C . THR B 1 123 ? -13.289 14.297 -6.859 1 92.19 123 THR B C 1
ATOM 2681 O O . THR B 1 123 ? -13.945 13.344 -6.422 1 92.19 123 THR B O 1
ATOM 2684 N N . HIS B 1 124 ? -12.273 14.789 -6.223 1 93.31 124 HIS B N 1
ATOM 2685 C CA . HIS B 1 124 ? -11.633 13.969 -5.203 1 93.31 124 HIS B CA 1
ATOM 2686 C C . HIS B 1 124 ? -11.773 14.594 -3.822 1 93.31 124 HIS B C 1
ATOM 2688 O O . HIS B 1 124 ? -11.539 13.93 -2.809 1 93.31 124 HIS B O 1
ATOM 2694 N N . CYS B 1 125 ? -12.18 15.805 -3.719 1 94.19 125 CYS B N 1
ATOM 2695 C CA . CYS B 1 125 ? -12.117 16.484 -2.426 1 94.19 125 CYS B CA 1
ATOM 2696 C C . CYS B 1 125 ? -13.484 17 -2.01 1 94.19 125 CYS B C 1
ATOM 2698 O O . CYS B 1 125 ? -13.773 17.109 -0.818 1 94.19 125 CYS B O 1
ATOM 2700 N N . GLU B 1 126 ? -14.289 17.328 -3.033 1 92.81 126 GLU B N 1
ATOM 2701 C CA . GLU B 1 126 ? -15.578 17.953 -2.756 1 92.81 126 GLU B CA 1
ATOM 2702 C C . GLU B 1 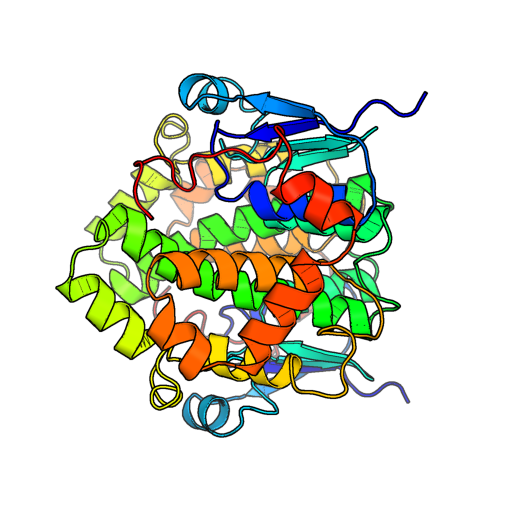126 ? -16.469 17.016 -1.952 1 92.81 126 GLU B C 1
ATOM 2704 O O . GLU B 1 126 ? -16.734 15.883 -2.373 1 92.81 126 GLU B O 1
ATOM 2709 N N . PRO B 1 127 ? -16.969 17.453 -0.817 1 87.88 127 PRO B N 1
ATOM 2710 C CA . PRO B 1 127 ? -17.797 16.594 0.036 1 87.88 127 PRO B CA 1
ATOM 2711 C C . PRO B 1 127 ? -19.016 16.047 -0.694 1 87.88 127 PRO B C 1
ATOM 2713 O O . PRO B 1 127 ? -19.438 14.914 -0.433 1 87.88 127 PRO B O 1
ATOM 2716 N N . ALA B 1 128 ? -19.594 16.734 -1.578 1 83.69 128 ALA B N 1
ATOM 2717 C CA . ALA B 1 128 ? -20.812 16.344 -2.279 1 83.69 128 ALA B CA 1
ATOM 2718 C C . ALA B 1 128 ? -20.516 15.32 -3.363 1 83.69 128 ALA B C 1
ATOM 2720 O O . ALA B 1 128 ? -21.438 14.719 -3.928 1 83.69 128 ALA B O 1
ATOM 2721 N N . SER B 1 129 ? -19.281 15.031 -3.613 1 80.31 129 SER B N 1
ATOM 2722 C CA . SER B 1 129 ? -18.922 14.156 -4.723 1 80.31 129 SER B CA 1
ATOM 2723 C C . SER B 1 129 ? -18.781 12.711 -4.262 1 80.31 129 SER B C 1
ATOM 2725 O O . SER B 1 129 ? -18.312 11.852 -5.016 1 80.31 129 SER B O 1
ATOM 2727 N N . ILE B 1 130 ? -19.219 12.383 -3.184 1 75.38 130 ILE B N 1
ATOM 2728 C CA . ILE B 1 130 ? -18.922 11.117 -2.535 1 75.38 130 ILE B CA 1
ATOM 2729 C C . ILE B 1 130 ? -19.625 9.977 -3.283 1 75.38 130 ILE B C 1
ATOM 2731 O O . ILE B 1 130 ? -19.234 8.812 -3.156 1 75.38 130 ILE B O 1
ATOM 2735 N N . SER B 1 131 ? -20.547 10.32 -4.051 1 68.94 131 SER B N 1
ATOM 2736 C CA . SER B 1 131 ? -21.312 9.281 -4.738 1 68.94 131 SER B CA 1
ATOM 2737 C C . SER B 1 131 ? -20.656 8.891 -6.059 1 68.94 131 SER B C 1
ATOM 2739 O O . SER B 1 131 ? -21.031 7.895 -6.676 1 68.94 131 SER B O 1
ATOM 2741 N N . GLY B 1 132 ? -19.688 9.625 -6.496 1 66.81 132 GLY B N 1
ATOM 2742 C CA . GLY B 1 132 ? -19.016 9.297 -7.746 1 66.81 132 GLY B CA 1
ATOM 2743 C C . GLY B 1 132 ? -17.953 8.227 -7.594 1 66.81 132 GLY B C 1
ATOM 2744 O O . GLY B 1 132 ? -17.641 7.812 -6.477 1 66.81 132 GLY B O 1
ATOM 2745 N N . ARG B 1 133 ? -17.609 7.77 -8.773 1 60 133 ARG B N 1
ATOM 2746 C CA . ARG B 1 133 ? -16.484 6.832 -8.805 1 60 133 ARG B CA 1
ATOM 2747 C C . ARG B 1 133 ? -15.203 7.492 -8.305 1 60 133 ARG B C 1
ATOM 2749 O O . ARG B 1 133 ? -14.82 8.555 -8.789 1 60 133 ARG B O 1
ATOM 2756 N N . ASN B 1 134 ? -14.422 6.938 -7.289 1 59.34 134 ASN B N 1
ATOM 2757 C CA . ASN B 1 134 ? -13.172 7.406 -6.707 1 59.34 134 ASN B CA 1
ATOM 2758 C C . ASN B 1 134 ? -13.289 8.844 -6.195 1 59.34 134 ASN B C 1
ATOM 2760 O O . ASN B 1 134 ? -12.336 9.617 -6.277 1 59.34 134 ASN B O 1
ATOM 2764 N N . SER B 1 135 ? -14.469 9.133 -5.668 1 68.31 135 SER B N 1
ATOM 2765 C CA . SER B 1 135 ? -14.977 10.477 -5.406 1 68.31 135 SER B CA 1
ATOM 2766 C C . SER B 1 135 ? -14.414 11.031 -4.102 1 68.31 135 SER B C 1
ATOM 2768 O O . SER B 1 135 ? -13.398 10.555 -3.6 1 68.31 135 SER B O 1
ATOM 2770 N N . GLY B 1 136 ? -14.898 12.117 -3.695 1 73.06 136 GLY B N 1
ATOM 2771 C CA . GLY B 1 136 ? -14.57 12.789 -2.449 1 73.06 136 GLY B CA 1
ATOM 2772 C C . GLY B 1 136 ? -14.703 11.891 -1.233 1 73.06 136 GLY B C 1
ATOM 2773 O O . GLY B 1 136 ? -14.617 12.359 -0.096 1 73.06 136 GLY B O 1
ATOM 2774 N N . ILE B 1 137 ? -14.695 10.609 -1.447 1 83.5 137 ILE B N 1
ATOM 2775 C CA . ILE B 1 137 ? -15.039 9.68 -0.375 1 83.5 137 ILE B CA 1
ATOM 2776 C C . ILE B 1 137 ? -13.828 9.484 0.54 1 83.5 137 ILE B C 1
ATOM 2778 O O . ILE B 1 137 ? -13.984 9.281 1.746 1 83.5 137 ILE B O 1
ATOM 2782 N N . HIS B 1 138 ? -12.664 9.547 0.023 1 89.19 138 HIS B N 1
ATOM 2783 C CA . HIS B 1 138 ? -11.469 9.344 0.832 1 89.19 138 HIS B CA 1
ATOM 2784 C C . HIS B 1 138 ? -11.383 10.383 1.949 1 89.19 138 HIS B C 1
ATOM 2786 O O . HIS B 1 138 ? -11.297 10.023 3.127 1 89.19 138 HIS B O 1
ATOM 2792 N N . LEU B 1 139 ? -11.547 11.617 1.58 1 92.06 139 LEU B N 1
ATOM 2793 C CA . LEU B 1 139 ? -11.461 12.68 2.578 1 92.06 139 LEU B CA 1
ATOM 2794 C C . LEU B 1 139 ? -12.672 12.648 3.51 1 92.06 139 LEU B C 1
ATOM 2796 O O . LEU B 1 139 ? -12.539 12.891 4.711 1 92.06 139 LEU B O 1
ATOM 2800 N N . ALA B 1 140 ? -13.766 12.3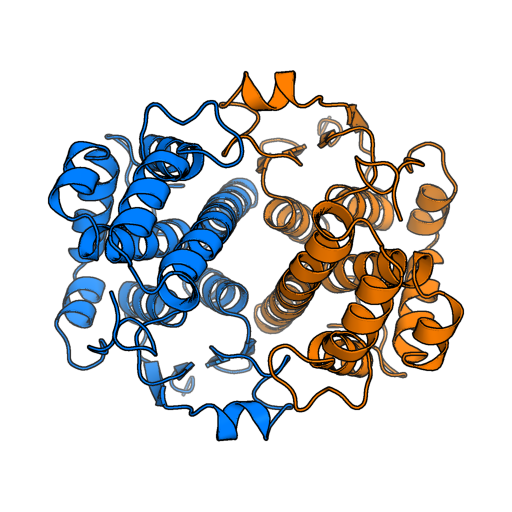36 2.916 1 89.31 140 ALA B N 1
ATOM 2801 C CA . ALA B 1 140 ? -14.984 12.297 3.721 1 89.31 140 ALA B CA 1
ATOM 2802 C C . ALA B 1 140 ? -14.898 11.227 4.805 1 89.31 140 ALA B C 1
ATOM 2804 O O . ALA B 1 140 ? -15.25 11.477 5.961 1 89.31 140 ALA B O 1
ATOM 2805 N N . TYR B 1 141 ? -14.477 10.086 4.484 1 90.38 141 TYR B N 1
ATOM 2806 C CA . TYR B 1 141 ? -14.359 9 5.453 1 90.38 141 TYR B CA 1
ATOM 2807 C C . TYR B 1 141 ? -13.32 9.328 6.516 1 90.38 141 TYR B C 1
ATOM 2809 O O . TYR B 1 141 ? -13.562 9.141 7.711 1 90.38 141 TYR B O 1
ATOM 2817 N N . ILE B 1 142 ? -12.203 9.805 6.117 1 93.38 142 ILE B N 1
ATOM 2818 C CA . ILE B 1 142 ? -11.117 10.094 7.051 1 93.38 142 ILE B CA 1
ATOM 2819 C C . ILE B 1 142 ? -11.531 11.234 7.984 1 93.38 142 ILE B C 1
ATOM 2821 O O . ILE B 1 142 ? -11.172 11.234 9.164 1 93.38 142 ILE B O 1
ATOM 2825 N N . SER B 1 143 ? -12.258 12.148 7.449 1 93.38 143 SER B N 1
ATOM 2826 C CA . SER B 1 143 ? -12.773 13.242 8.273 1 93.38 143 SER B CA 1
ATOM 2827 C C . SER B 1 143 ? -13.68 12.719 9.383 1 93.38 143 SER B C 1
ATOM 2829 O O . SER B 1 143 ? -13.656 13.234 10.5 1 93.38 143 SER B O 1
ATOM 2831 N N . LYS B 1 144 ? -14.422 11.742 9.062 1 90.94 144 LYS B N 1
ATOM 2832 C CA . LYS B 1 144 ? -15.289 11.133 10.07 1 90.94 144 LYS B CA 1
ATOM 2833 C C . LYS B 1 144 ? -14.469 10.5 11.195 1 90.94 144 LYS B C 1
ATOM 2835 O O . LYS B 1 144 ? -14.867 10.539 12.359 1 90.94 144 LYS B O 1
ATOM 2840 N N . LEU B 1 145 ? -13.367 9.914 10.867 1 92.69 145 LEU B N 1
ATOM 2841 C CA . LEU B 1 145 ? -12.484 9.312 11.859 1 92.69 145 LEU B CA 1
ATOM 2842 C C . LEU B 1 145 ? -11.891 10.375 12.773 1 92.69 145 LEU B C 1
ATOM 2844 O O . LEU B 1 145 ? -11.562 10.094 13.93 1 92.69 145 LEU B O 1
ATOM 2848 N N . ALA B 1 146 ? -11.773 11.562 12.242 1 92.94 146 ALA B N 1
ATOM 2849 C CA . ALA B 1 146 ? -11.133 12.648 12.977 1 92.94 146 ALA B CA 1
ATOM 2850 C C . ALA B 1 146 ? -12.164 13.461 13.766 1 92.94 146 ALA B C 1
ATOM 2852 O O . ALA B 1 146 ? -11.836 14.508 14.328 1 92.94 146 ALA B O 1
ATOM 2853 N N . ALA B 1 147 ? -13.297 13.008 13.781 1 86.94 147 ALA B N 1
ATOM 2854 C CA . ALA B 1 147 ? -14.367 13.758 14.422 1 86.94 147 ALA B CA 1
ATOM 2855 C C . ALA B 1 147 ? -14.07 13.992 15.906 1 86.94 147 ALA B C 1
ATOM 2857 O O . ALA B 1 147 ? -13.305 13.242 16.516 1 86.94 147 ALA B O 1
ATOM 2858 N N . PRO B 1 148 ? -14.664 15.047 16.438 1 77.12 148 PRO B N 1
ATOM 2859 C CA . PRO B 1 148 ? -14.414 15.422 17.828 1 77.12 148 PRO B CA 1
ATOM 2860 C C . PRO B 1 148 ? -14.664 14.273 18.797 1 77.12 148 PRO B C 1
ATOM 2862 O O . PRO B 1 148 ? -15.57 13.461 18.578 1 77.12 148 PRO B O 1
ATOM 2865 N N . GLY B 1 149 ? -13.875 14.227 19.875 1 74.81 149 GLY B N 1
ATOM 2866 C CA . GLY B 1 149 ? -14.008 13.203 20.906 1 74.81 149 GLY B CA 1
ATOM 2867 C C . GLY B 1 149 ? -12.992 12.086 20.75 1 74.81 149 GLY B C 1
ATOM 2868 O O . GLY B 1 149 ? -12.82 11.273 21.656 1 74.81 149 GLY B O 1
ATOM 2869 N N . THR B 1 150 ? -12.406 12.164 19.625 1 68.5 150 THR B N 1
ATOM 2870 C CA . THR B 1 150 ? -11.367 11.156 19.406 1 68.5 150 THR B CA 1
ATOM 2871 C C . THR B 1 150 ? -9.984 11.75 19.688 1 68.5 150 THR B C 1
ATOM 2873 O O . THR B 1 150 ? -9.773 12.953 19.484 1 68.5 150 THR B O 1
ATOM 2876 N N . SER B 1 151 ? -9.219 11.039 20.297 1 84.62 151 SER B N 1
ATOM 2877 C CA . SER B 1 151 ? -7.855 11.531 20.469 1 84.62 151 SER B CA 1
ATOM 2878 C C . SER B 1 151 ? -7.07 11.453 19.172 1 84.62 151 SER B C 1
ATOM 2880 O O . SER B 1 151 ? -6.613 12.477 18.641 1 84.62 151 SER B O 1
ATOM 2882 N N . TRP B 1 152 ? -6.91 10.359 18.719 1 96.88 152 TRP B N 1
ATOM 2883 C CA . TRP B 1 152 ? -6.305 10.102 17.406 1 96.88 152 TRP B CA 1
ATOM 2884 C C . TRP B 1 152 ? -7.223 9.25 16.547 1 96.88 152 TRP B C 1
ATOM 2886 O O . TRP B 1 152 ? -8.359 8.953 16.922 1 96.88 152 TRP B O 1
ATOM 2896 N N . LEU B 1 153 ? -6.887 8.969 15.336 1 96.88 153 LEU B N 1
ATOM 2897 C CA . LEU B 1 153 ? -7.793 8.43 14.328 1 96.88 153 LEU B CA 1
ATOM 2898 C C . LEU B 1 153 ? -8.242 7.016 14.703 1 96.88 153 LEU B C 1
ATOM 2900 O O . LEU B 1 153 ? -9.398 6.648 14.484 1 96.88 153 LEU B O 1
ATOM 2904 N N . VAL B 1 154 ? -7.328 6.184 15.203 1 95.81 154 VAL B N 1
ATOM 2905 C CA . VAL B 1 154 ? -7.602 4.762 15.383 1 95.81 154 VAL B CA 1
ATOM 2906 C C . VAL B 1 154 ? -7.816 4.469 16.875 1 95.81 154 VAL B C 1
ATOM 2908 O O . VAL B 1 154 ? -8.625 3.609 17.234 1 95.81 154 VAL B O 1
ATOM 2911 N N . SER B 1 155 ? -7.074 5.098 17.703 1 94.44 155 SER B N 1
ATOM 2912 C CA . SER B 1 155 ? -7.117 4.938 19.156 1 94.44 155 SER B CA 1
ATOM 2913 C C . SER B 1 155 ? -6.723 6.23 19.859 1 94.44 155 SER B C 1
ATOM 2915 O O . SER B 1 155 ? -6.66 7.293 19.234 1 94.44 155 SER B O 1
ATOM 2917 N N . ASP B 1 156 ? -6.504 6.059 21.172 1 94.5 156 ASP B N 1
ATOM 2918 C CA . ASP B 1 156 ? -6.113 7.23 21.938 1 94.5 156 ASP B CA 1
ATOM 2919 C C . ASP B 1 156 ? -4.613 7.488 21.828 1 94.5 156 ASP B C 1
ATOM 2921 O O . ASP B 1 156 ? -4.098 8.445 22.406 1 94.5 156 ASP B O 1
ATOM 2925 N N . GLU B 1 157 ? -4 6.695 21.047 1 95.88 157 GLU B N 1
ATOM 2926 C CA . GLU B 1 157 ? -2.562 6.855 20.875 1 95.88 157 GLU B CA 1
ATOM 2927 C C . GLU B 1 157 ? -2.225 7.215 19.422 1 95.88 157 GLU B C 1
ATOM 2929 O O . GLU B 1 157 ? -2.85 6.707 18.484 1 95.88 157 GLU B O 1
ATOM 2934 N N . LEU B 1 158 ? -1.237 8.094 19.312 1 97.75 158 LEU B N 1
ATOM 2935 C CA . LEU B 1 158 ? -0.748 8.484 18 1 97.75 158 LEU B CA 1
ATOM 2936 C C . LEU B 1 158 ? -0.233 7.273 17.219 1 97.75 158 LEU B C 1
ATOM 2938 O O . LEU B 1 158 ? 0.509 6.453 17.766 1 97.75 158 LEU B O 1
ATOM 2942 N N . SER B 1 159 ? -0.671 7.117 16.016 1 98.56 159 SER B N 1
ATOM 2943 C CA . SER B 1 159 ? -0.207 6.035 15.156 1 98.56 159 SER B CA 1
ATOM 2944 C C . SER B 1 159 ? 0.232 6.559 13.797 1 98.56 159 SER B C 1
ATOM 2946 O O . SER B 1 159 ? 0.067 7.746 13.5 1 98.56 159 SER B O 1
ATOM 2948 N N . ILE B 1 160 ? 0.798 5.684 12.953 1 98.88 160 ILE B N 1
ATOM 2949 C CA . ILE B 1 160 ? 1.244 6.086 11.625 1 98.88 160 ILE B CA 1
ATOM 2950 C C . ILE B 1 160 ? 0.035 6.406 10.75 1 98.88 160 ILE B C 1
ATOM 2952 O O . ILE B 1 160 ? 0.172 7.035 9.695 1 98.88 160 ILE B O 1
ATOM 2956 N N . ALA B 1 161 ? -1.159 5.973 11.102 1 98.75 161 ALA B N 1
ATOM 2957 C CA . ALA B 1 161 ? -2.367 6.426 10.422 1 98.75 161 ALA B CA 1
ATOM 2958 C C . ALA B 1 161 ? -2.523 7.938 10.523 1 98.75 161 ALA B C 1
ATOM 2960 O O . ALA B 1 161 ? -2.836 8.609 9.539 1 98.75 161 ALA B O 1
ATOM 2961 N N . ASP B 1 162 ? -2.334 8.445 11.727 1 98.75 162 ASP B N 1
ATOM 2962 C CA . ASP B 1 162 ? -2.416 9.891 11.945 1 98.75 162 ASP B CA 1
ATOM 2963 C C . ASP B 1 162 ? -1.372 10.633 11.109 1 98.75 162 ASP B C 1
ATOM 2965 O O . ASP B 1 162 ? -1.653 11.695 10.555 1 98.75 162 ASP B O 1
ATOM 2969 N N . ILE B 1 163 ? -0.188 10.078 11.023 1 98.88 163 ILE B N 1
ATOM 2970 C CA . ILE B 1 163 ? 0.917 10.695 10.297 1 98.88 163 ILE B CA 1
ATOM 2971 C C . ILE B 1 163 ? 0.586 10.742 8.805 1 98.88 163 ILE B C 1
ATOM 2973 O O . ILE B 1 163 ? 0.819 11.758 8.148 1 98.88 163 ILE B O 1
ATOM 2977 N N . ALA B 1 164 ? 0.111 9.625 8.289 1 98.75 164 ALA B N 1
ATOM 2978 C CA . ALA B 1 164 ? -0.26 9.562 6.879 1 98.75 164 ALA B CA 1
ATOM 2979 C C . ALA B 1 164 ? -1.317 10.609 6.543 1 98.75 164 ALA B C 1
ATOM 2981 O O . ALA B 1 164 ? -1.209 11.305 5.535 1 98.75 164 ALA B O 1
ATOM 2982 N N . VAL B 1 165 ? -2.32 10.703 7.391 1 98.38 165 VAL B N 1
ATOM 2983 C CA . VAL B 1 165 ? -3.416 11.641 7.168 1 98.38 165 VAL B CA 1
ATOM 2984 C C . VAL B 1 165 ? -2.906 13.07 7.316 1 98.38 165 VAL B C 1
ATOM 2986 O O . VAL B 1 165 ? -3.301 13.961 6.555 1 98.38 165 VAL B O 1
ATOM 2989 N N . TRP B 1 166 ? -2.055 13.297 8.258 1 98.5 166 TRP B N 1
ATOM 2990 C CA . TRP B 1 166 ? -1.466 14.617 8.445 1 98.5 166 TRP B CA 1
ATOM 2991 C C . TRP B 1 166 ? -0.746 15.078 7.18 1 98.5 166 TRP B C 1
ATOM 2993 O O . TRP B 1 166 ? -0.933 16.203 6.727 1 98.5 166 TRP B O 1
ATOM 3003 N N . ASP B 1 167 ? 0.082 14.242 6.672 1 98.44 167 ASP B N 1
ATOM 3004 C CA . ASP B 1 167 ? 0.847 14.57 5.473 1 98.44 167 ASP B CA 1
ATOM 3005 C C . ASP B 1 167 ? -0.079 14.852 4.293 1 98.44 167 ASP B C 1
ATOM 3007 O O . ASP B 1 167 ? 0.151 15.797 3.527 1 98.44 167 ASP B O 1
ATOM 3011 N N . MET B 1 168 ? -1.09 13.992 4.098 1 97.38 168 MET B N 1
ATOM 3012 C CA . MET B 1 168 ? -2.07 14.188 3.031 1 97.38 168 MET B CA 1
ATOM 3013 C C . MET B 1 168 ? -2.721 15.562 3.137 1 97.38 168 MET B C 1
ATOM 3015 O O . MET B 1 168 ? -2.809 16.281 2.146 1 97.38 168 MET B O 1
ATOM 3019 N N . PHE B 1 169 ? -3.197 15.891 4.309 1 97.5 169 PHE B N 1
ATOM 3020 C CA . PHE B 1 169 ? -3.84 17.188 4.531 1 97.5 169 PHE B CA 1
ATOM 3021 C C . PHE B 1 169 ? -2.859 18.328 4.289 1 97.5 169 PHE B C 1
ATOM 3023 O O . PHE B 1 169 ? -3.213 19.344 3.684 1 97.5 169 PHE B O 1
ATOM 3030 N N . ASP B 1 170 ? -1.654 18.156 4.809 1 97.56 170 ASP B N 1
ATOM 3031 C CA . ASP B 1 170 ? -0.621 19.172 4.656 1 97.56 170 ASP B CA 1
ATOM 3032 C C . ASP B 1 170 ? -0.371 19.484 3.182 1 97.56 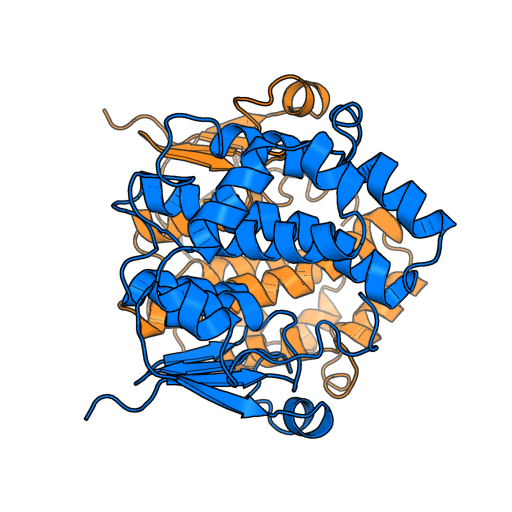170 ASP B C 1
ATOM 3034 O O . ASP B 1 170 ? -0.251 20.656 2.799 1 97.56 170 ASP B O 1
ATOM 3038 N N . LEU B 1 171 ? -0.292 18.547 2.359 1 96.94 171 LEU B N 1
ATOM 3039 C CA . LEU B 1 171 ? -0.087 18.703 0.923 1 96.94 171 LEU B CA 1
ATOM 3040 C C . LEU B 1 171 ? -1.269 19.422 0.281 1 96.94 171 LEU B C 1
ATOM 3042 O O . LEU B 1 171 ? -1.081 20.344 -0.516 1 96.94 171 LEU B O 1
ATOM 3046 N N . LEU B 1 172 ? -2.473 18.984 0.627 1 97 172 LEU B N 1
ATOM 3047 C CA . LEU B 1 172 ? -3.676 19.578 0.043 1 97 172 LEU B CA 1
ATOM 3048 C C . LEU B 1 172 ? -3.838 21.031 0.467 1 97 172 LEU B C 1
ATOM 3050 O O . LEU B 1 172 ? -4.297 21.859 -0.319 1 97 172 LEU B O 1
ATOM 3054 N N . ALA B 1 173 ? -3.49 21.312 1.705 1 97.06 173 ALA B N 1
ATOM 3055 C CA . ALA B 1 173 ? -3.66 22.641 2.254 1 97.06 173 ALA B CA 1
ATOM 3056 C C . ALA B 1 173 ? -2.766 23.656 1.534 1 97.06 173 ALA B C 1
ATOM 3058 O O . ALA B 1 173 ? -3.062 24.844 1.506 1 97.06 173 ALA B O 1
ATOM 3059 N N . ARG B 1 174 ? -1.713 23.203 0.975 1 95.88 174 ARG B N 1
ATOM 3060 C CA . ARG B 1 174 ? -0.818 24.062 0.219 1 95.88 174 ARG B CA 1
ATOM 3061 C C . ARG B 1 174 ? -1.46 24.516 -1.093 1 95.88 174 ARG B C 1
ATOM 3063 O O . ARG B 1 174 ? -1.213 25.625 -1.57 1 95.88 174 ARG B O 1
ATOM 3070 N N . ILE B 1 175 ? -2.285 23.672 -1.62 1 96.12 175 ILE B N 1
ATOM 3071 C CA . ILE B 1 175 ? -2.893 23.906 -2.924 1 96.12 175 ILE B CA 1
ATOM 3072 C C . ILE B 1 175 ? -4.258 24.562 -2.742 1 96.12 175 ILE B C 1
ATOM 3074 O O . ILE B 1 175 ? -4.641 25.438 -3.523 1 96.12 175 ILE B O 1
ATOM 3078 N N . PHE B 1 176 ? -4.969 24.047 -1.707 1 96.38 176 PHE B N 1
ATOM 3079 C CA . PHE B 1 176 ? -6.328 24.516 -1.458 1 96.38 176 PHE B CA 1
ATOM 3080 C C . PHE B 1 176 ? -6.473 25.031 -0.03 1 96.38 176 PHE B C 1
ATOM 3082 O O . PHE B 1 176 ? -7.328 24.562 0.721 1 96.38 176 PHE B O 1
ATOM 3089 N N . PRO B 1 177 ? -5.766 25.984 0.394 1 93.75 177 PRO B N 1
ATOM 3090 C CA . PRO B 1 177 ? -5.699 26.359 1.809 1 93.75 177 PRO B CA 1
ATOM 3091 C C . PRO B 1 177 ? -7.062 26.734 2.383 1 93.75 177 PRO B C 1
ATOM 3093 O O . PRO B 1 177 ? -7.547 26.094 3.312 1 93.75 177 PRO B O 1
ATOM 3096 N N . ASP B 1 178 ? -7.816 27.562 1.815 1 93.94 178 ASP B N 1
ATOM 3097 C CA . ASP B 1 178 ? -9.078 28.047 2.375 1 93.94 178 ASP B CA 1
ATOM 3098 C C . ASP B 1 178 ? -10.203 27.047 2.143 1 93.94 178 ASP B C 1
ATOM 3100 O O . ASP B 1 178 ? -10.969 26.75 3.061 1 93.94 178 ASP B O 1
ATOM 3104 N N . THR B 1 179 ? -10.25 26.469 1.003 1 95.75 179 THR B N 1
ATOM 3105 C CA . THR B 1 179 ? -11.344 25.578 0.632 1 95.75 179 THR B CA 1
ATOM 3106 C C . THR B 1 179 ? -11.281 24.281 1.439 1 95.75 179 THR B C 1
ATOM 3108 O O . THR B 1 179 ? -12.312 23.766 1.871 1 95.75 179 THR B O 1
ATOM 3111 N N . LEU B 1 180 ? -10.07 23.828 1.657 1 96.5 180 LEU B N 1
ATOM 3112 C CA . LEU B 1 180 ? -9.891 22.562 2.365 1 96.5 180 LEU B CA 1
ATOM 3113 C C . LEU B 1 180 ? -10.312 22.703 3.826 1 96.5 180 LEU B C 1
ATOM 3115 O O . LEU B 1 180 ? -11.039 21.859 4.348 1 96.5 180 LEU B O 1
ATOM 3119 N N . ALA B 1 181 ? -9.828 23.672 4.484 1 94.12 181 ALA B N 1
ATOM 3120 C CA . ALA B 1 181 ? -10.141 23.906 5.891 1 94.12 181 ALA B CA 1
ATOM 3121 C C . ALA B 1 181 ? -11.641 24.109 6.098 1 94.12 181 ALA B C 1
ATOM 3123 O O . ALA B 1 181 ? -12.195 23.672 7.105 1 94.12 181 ALA B O 1
ATOM 3124 N N . ALA B 1 182 ? -12.258 24.766 5.188 1 96.31 182 ALA B N 1
ATOM 3125 C CA . ALA B 1 182 ? -13.695 25.016 5.281 1 96.31 182 ALA B CA 1
ATOM 3126 C C . ALA B 1 182 ? -14.484 23.719 5.078 1 96.31 182 ALA B C 1
ATOM 3128 O O . ALA B 1 182 ? -15.484 23.484 5.762 1 96.31 182 ALA B O 1
ATOM 3129 N N . ALA B 1 183 ? -14.078 22.938 4.164 1 95.56 183 ALA B N 1
ATOM 3130 C CA . ALA B 1 183 ? -14.805 21.734 3.807 1 95.56 183 ALA B CA 1
ATOM 3131 C C . ALA B 1 183 ? -14.586 20.641 4.848 1 95.56 183 ALA B C 1
ATOM 3133 O O . ALA B 1 183 ? -15.477 19.812 5.094 1 95.56 183 ALA B O 1
ATOM 3134 N N . TYR B 1 184 ? -13.383 20.625 5.453 1 95.88 184 TYR B N 1
ATOM 3135 C CA . TYR B 1 184 ? -13.008 19.562 6.371 1 95.88 184 TYR B CA 1
ATOM 3136 C C . TYR B 1 184 ? -12.383 20.125 7.637 1 95.88 184 TYR B C 1
ATOM 3138 O O . TYR B 1 184 ? -11.211 19.859 7.93 1 95.88 184 TYR B O 1
ATOM 3146 N N . PRO B 1 185 ? -13.18 20.781 8.453 1 95.62 185 PRO B N 1
ATOM 3147 C CA . PRO B 1 185 ? -12.633 21.422 9.656 1 95.62 185 PRO B CA 1
ATOM 3148 C C . PRO B 1 185 ? -12.055 20.406 10.641 1 95.62 185 PRO B C 1
ATOM 3150 O O . PRO B 1 185 ? -11.078 20.703 11.336 1 95.62 185 PRO B O 1
ATOM 3153 N N . ASP B 1 186 ? -12.664 19.219 10.727 1 95.56 186 ASP B N 1
ATOM 3154 C CA . ASP B 1 186 ? -12.172 18.203 11.656 1 95.56 186 ASP B CA 1
ATOM 3155 C C . ASP B 1 186 ? -10.773 17.719 11.258 1 95.56 186 ASP B C 1
ATOM 3157 O O . ASP B 1 186 ? -9.93 17.469 12.117 1 95.56 186 ASP B O 1
ATOM 3161 N N . LEU B 1 187 ? -10.547 17.594 9.984 1 96.12 187 LEU B N 1
ATOM 3162 C CA . LEU B 1 187 ? -9.219 17.219 9.516 1 96.12 187 LEU B CA 1
ATOM 3163 C C . LEU B 1 187 ? -8.211 18.344 9.797 1 96.12 187 LEU B C 1
ATOM 3165 O O . LEU B 1 187 ? -7.043 18.062 10.078 1 96.12 187 LEU B O 1
ATOM 3169 N N . GLY B 1 188 ? -8.695 19.531 9.586 1 96.62 188 GLY B N 1
ATOM 3170 C CA . GLY B 1 188 ? -7.848 20.656 9.945 1 96.62 188 GLY B CA 1
ATOM 3171 C C . GLY B 1 188 ? -7.438 20.656 11.406 1 96.62 188 GLY B C 1
ATOM 3172 O O . GLY B 1 188 ? -6.273 20.906 11.727 1 96.62 188 GLY B O 1
ATOM 3173 N N . ALA B 1 189 ? -8.375 20.391 12.242 1 96.5 189 ALA B N 1
ATOM 3174 C CA . ALA B 1 189 ? -8.094 20.312 13.68 1 96.5 189 ALA B CA 1
ATOM 3175 C C . ALA B 1 189 ? -7.113 19.188 13.984 1 96.5 189 ALA B C 1
ATOM 3177 O O . ALA B 1 189 ? -6.215 19.344 14.812 1 96.5 189 ALA B O 1
ATOM 3178 N N . HIS B 1 190 ? -7.305 18.062 13.352 1 97.06 190 HIS B N 1
ATOM 3179 C CA . HIS B 1 190 ? -6.406 16.922 13.508 1 97.06 190 HIS B CA 1
ATOM 3180 C C . HIS B 1 190 ? -4.988 17.281 13.07 1 97.06 190 HIS B C 1
ATOM 3182 O O . HIS B 1 190 ? -4.02 16.953 13.75 1 97.06 190 HIS B O 1
ATOM 3188 N N . HIS B 1 191 ? -4.906 17.953 11.945 1 97.56 191 HIS B N 1
ATOM 3189 C CA . HIS B 1 191 ? -3.625 18.391 11.414 1 97.56 191 HIS B CA 1
ATOM 3190 C C . HIS B 1 191 ? -2.91 19.312 12.391 1 97.56 191 HIS B C 1
ATOM 3192 O O . HIS B 1 191 ? -1.722 19.141 12.664 1 97.56 191 HIS B O 1
ATOM 3198 N N . ALA B 1 192 ? -3.609 20.234 12.883 1 97.06 192 ALA B N 1
ATOM 3199 C CA . ALA B 1 192 ? -3.051 21.188 13.836 1 97.06 192 ALA B CA 1
ATOM 3200 C C . ALA B 1 192 ? -2.611 20.5 15.117 1 97.06 192 ALA B C 1
ATOM 3202 O O . ALA B 1 192 ? -1.576 20.844 15.695 1 97.06 192 ALA B O 1
ATOM 3203 N N . ALA B 1 193 ? -3.436 19.594 15.594 1 96.94 193 ALA B N 1
ATOM 3204 C CA . ALA B 1 193 ? -3.121 18.859 16.828 1 96.94 193 ALA B CA 1
ATOM 3205 C C . ALA B 1 193 ? -1.81 18.094 16.688 1 96.94 193 ALA B C 1
ATOM 3207 O O . ALA B 1 193 ? -0.977 18.109 17.594 1 96.94 193 ALA B O 1
ATOM 3208 N N . LEU B 1 194 ? -1.681 17.406 15.609 1 98 194 LEU B N 1
ATOM 3209 C CA . LEU B 1 194 ? -0.458 16.641 15.398 1 98 194 LEU B CA 1
ATOM 3210 C C . LEU B 1 194 ? 0.747 17.562 15.266 1 98 194 LEU B C 1
ATOM 3212 O O . LEU B 1 194 ? 1.81 17.297 15.828 1 98 194 LEU B O 1
ATOM 3216 N N . ALA B 1 195 ? 0.607 18.641 14.555 1 98.12 195 ALA B N 1
ATOM 3217 C CA . ALA B 1 195 ? 1.689 19.609 14.367 1 98.12 195 ALA B CA 1
ATOM 3218 C C . ALA B 1 195 ? 2.107 20.219 15.695 1 98.12 195 ALA B C 1
ATOM 3220 O O . ALA B 1 195 ? 3.232 20.719 15.836 1 98.12 195 ALA B O 1
ATOM 3221 N N . ALA B 1 196 ? 1.225 20.188 16.625 1 97.5 196 ALA B N 1
ATOM 3222 C CA . ALA B 1 196 ? 1.474 20.828 17.906 1 97.5 196 ALA B CA 1
ATOM 3223 C C . ALA B 1 196 ? 2.18 19.875 18.875 1 97.5 196 ALA B C 1
ATOM 3225 O O . ALA B 1 196 ? 2.668 20.297 19.922 1 97.5 196 ALA B O 1
ATOM 3226 N N . VAL B 1 197 ? 2.156 18.578 18.594 1 97.5 197 VAL B N 1
ATOM 3227 C CA . VAL B 1 197 ? 2.975 17.672 19.406 1 97.5 197 VAL B CA 1
ATOM 3228 C C . VAL B 1 197 ? 4.395 18.234 19.516 1 97.5 197 VAL B C 1
ATOM 3230 O O . VAL B 1 197 ? 5.043 18.5 18.5 1 97.5 197 VAL B O 1
ATOM 3233 N N . PRO B 1 198 ? 4.918 18.391 20.656 1 98.06 198 PRO B N 1
ATOM 3234 C CA . PRO B 1 198 ? 6.152 19.156 20.844 1 98.06 198 PRO B CA 1
ATOM 3235 C C . PRO B 1 198 ? 7.297 18.656 19.969 1 98.06 198 PRO B C 1
ATOM 3237 O O . PRO B 1 198 ? 7.977 19.453 19.312 1 98.06 198 PRO B O 1
ATOM 3240 N N . SER B 1 199 ? 7.523 17.391 19.906 1 98 199 SER B N 1
ATOM 3241 C CA . SER B 1 199 ? 8.617 16.844 19.109 1 98 199 SER B CA 1
ATOM 3242 C C . SER B 1 199 ? 8.359 17.016 17.625 1 98 199 SER B C 1
ATOM 3244 O O . SER B 1 199 ? 9.297 17.188 16.844 1 98 199 SER B O 1
ATOM 3246 N N . VAL B 1 200 ? 7.117 16.969 17.203 1 98.69 200 VAL B N 1
ATOM 3247 C CA . VAL B 1 200 ? 6.77 17.188 15.797 1 98.69 200 VAL B CA 1
ATOM 3248 C C . VAL B 1 200 ? 6.945 18.672 15.461 1 98.69 200 VAL B C 1
ATOM 3250 O O . VAL B 1 200 ? 7.512 19.016 14.414 1 98.69 200 VAL B O 1
ATOM 3253 N N . ARG B 1 201 ? 6.469 19.5 16.344 1 98.56 201 ARG B N 1
ATOM 3254 C CA . ARG B 1 201 ? 6.621 20.938 16.141 1 98.56 201 ARG B CA 1
ATOM 3255 C C . ARG B 1 201 ? 8.094 21.328 15.984 1 98.56 201 ARG B C 1
ATOM 3257 O O . ARG B 1 201 ? 8.445 22.094 15.094 1 98.56 201 ARG B O 1
ATOM 3264 N N . ALA B 1 202 ? 8.906 20.781 16.859 1 98.25 202 ALA B N 1
ATOM 3265 C CA . ALA B 1 202 ? 10.336 21.047 16.797 1 98.25 202 ALA B CA 1
ATOM 3266 C C . ALA B 1 202 ? 10.906 20.625 15.43 1 98.25 202 ALA B C 1
ATOM 3268 O O . ALA B 1 202 ? 11.734 21.344 14.859 1 98.25 202 ALA B O 1
ATOM 3269 N N . TYR B 1 203 ? 10.5 19.516 14.961 1 98.5 203 TYR B N 1
ATOM 3270 C CA . TYR B 1 203 ? 10.938 19.047 13.656 1 98.5 203 TYR B CA 1
ATOM 3271 C C . TYR B 1 203 ? 10.453 19.984 12.555 1 98.5 203 TYR B C 1
ATOM 3273 O O . TYR B 1 203 ? 11.234 20.391 11.68 1 98.5 203 TYR B O 1
ATOM 3281 N N . LEU B 1 204 ? 9.148 20.312 12.547 1 98.31 204 LEU B N 1
ATOM 3282 C CA . LEU B 1 204 ? 8.531 21.109 11.492 1 98.31 204 LEU B CA 1
ATOM 3283 C C . LEU B 1 204 ? 9.156 22.5 11.43 1 98.31 204 LEU B C 1
ATOM 3285 O O . LEU B 1 204 ? 9.188 23.125 10.367 1 98.31 204 LEU B O 1
ATOM 3289 N N . GLU B 1 205 ? 9.664 22.953 12.508 1 97.81 205 GLU B N 1
ATOM 3290 C CA . GLU B 1 205 ? 10.25 24.281 12.586 1 97.81 205 GLU B CA 1
ATOM 3291 C C . GLU B 1 205 ? 11.773 24.234 12.484 1 97.81 205 GLU B C 1
ATOM 3293 O O . GLU B 1 205 ? 12.438 25.266 12.453 1 97.81 205 GLU B O 1
ATOM 3298 N N . GLY B 1 206 ? 12.281 23.031 12.43 1 96.75 206 GLY B N 1
ATOM 3299 C CA . GLY B 1 206 ? 13.727 22.844 12.5 1 96.75 206 GLY B CA 1
ATOM 3300 C C . GLY B 1 206 ? 14.367 22.656 11.141 1 96.75 206 GLY B C 1
ATOM 3301 O O . GLY B 1 206 ? 13.68 22.594 10.125 1 96.75 206 GLY B O 1
ATOM 3302 N N . PRO B 1 207 ? 15.68 22.547 11.109 1 94.25 207 PRO B N 1
ATOM 3303 C CA . PRO B 1 207 ? 16.453 22.5 9.867 1 94.25 207 PRO B CA 1
ATOM 3304 C C . PRO B 1 207 ? 16.359 21.156 9.156 1 94.25 207 PRO B C 1
ATOM 3306 O O . PRO B 1 207 ? 16.75 21.047 7.988 1 94.25 207 PRO B O 1
ATOM 3309 N N . LEU B 1 208 ? 15.844 20.219 9.836 1 94.62 208 LEU B N 1
ATOM 3310 C CA . LEU B 1 208 ? 15.758 18.906 9.227 1 94.62 208 LEU B CA 1
ATOM 3311 C C . LEU B 1 208 ? 14.578 18.828 8.258 1 94.62 208 LEU B C 1
ATOM 3313 O O . LEU B 1 208 ? 14.5 17.922 7.43 1 94.62 208 LEU B O 1
ATOM 3317 N N . ARG B 1 209 ? 13.594 19.641 8.523 1 97 209 ARG B N 1
ATOM 3318 C CA . ARG B 1 209 ? 12.5 19.641 7.559 1 97 209 ARG B CA 1
ATOM 3319 C C . ARG B 1 209 ? 12.914 20.312 6.254 1 97 209 ARG B C 1
ATOM 3321 O O . ARG B 1 209 ? 13.289 21.484 6.246 1 97 209 ARG B O 1
ATOM 3328 N N . LEU B 1 210 ? 12.852 19.594 5.207 1 96.31 210 LEU B N 1
ATOM 3329 C CA . LEU B 1 210 ? 13.312 20.078 3.91 1 96.31 210 LEU B CA 1
ATOM 3330 C C . LEU B 1 210 ? 12.32 21.062 3.309 1 96.31 210 LEU B C 1
ATOM 3332 O O . LEU B 1 210 ? 11.109 20.875 3.416 1 96.31 210 LEU B O 1
ATOM 3336 N N . PRO B 1 211 ? 12.789 22.062 2.646 1 94.56 211 PRO B N 1
ATOM 3337 C CA . PRO B 1 211 ? 11.891 23.109 2.133 1 94.56 211 PRO B CA 1
ATOM 3338 C C . PRO B 1 211 ? 11.133 22.672 0.883 1 94.56 211 PRO B C 1
ATOM 3340 O O . PRO B 1 211 ? 9.992 23.078 0.674 1 94.56 211 PRO B O 1
ATOM 3343 N N . LYS B 1 212 ? 11.836 21.953 0 1 95.38 212 LYS B N 1
ATOM 3344 C CA . LYS B 1 212 ? 11.203 21.531 -1.247 1 95.38 212 LYS B CA 1
ATOM 3345 C C . LYS B 1 212 ? 10.188 20.422 -1 1 95.38 212 LYS B C 1
ATOM 3347 O O . LYS B 1 212 ? 10.508 19.406 -0.374 1 95.38 212 LYS B O 1
ATOM 3352 N N . VAL B 1 213 ? 8.953 20.625 -1.501 1 96.31 213 VAL B N 1
ATOM 3353 C CA . VAL B 1 213 ? 7.871 19.688 -1.238 1 96.31 213 VAL B CA 1
ATOM 3354 C C . VAL B 1 213 ? 7.914 18.547 -2.26 1 96.31 213 VAL B C 1
ATOM 3356 O O . VAL B 1 213 ? 7.914 17.375 -1.891 1 96.31 213 VAL B O 1
ATOM 3359 N N . ASN B 1 214 ? 7.934 18.969 -3.568 1 94.75 214 ASN B N 1
ATOM 3360 C CA . ASN B 1 214 ? 7.98 18.047 -4.688 1 94.75 214 ASN B CA 1
ATOM 3361 C C . ASN B 1 214 ? 9.219 18.266 -5.551 1 94.75 214 ASN B C 1
ATOM 3363 O O . ASN B 1 214 ? 9.789 19.359 -5.562 1 94.75 214 ASN B O 1
ATOM 3367 N N . TYR B 1 215 ? 9.547 17.281 -6.223 1 89.25 215 TYR B N 1
ATOM 3368 C CA . TYR B 1 215 ? 10.781 17.297 -6.988 1 89.25 215 TYR B CA 1
ATOM 3369 C C . TYR B 1 215 ? 10.734 18.375 -8.07 1 89.25 215 TYR B C 1
ATOM 3371 O O . TYR B 1 215 ? 11.758 18.984 -8.383 1 89.25 215 TYR B O 1
ATOM 3379 N N . ASN B 1 216 ? 9.617 18.641 -8.625 1 90 216 ASN B N 1
ATOM 3380 C CA . ASN B 1 216 ? 9.492 19.578 -9.734 1 90 216 ASN B CA 1
ATOM 3381 C C . ASN B 1 216 ? 9.312 21.016 -9.25 1 90 216 ASN B C 1
ATOM 3383 O O . ASN B 1 216 ? 9.102 21.922 -10.047 1 90 216 ASN B O 1
ATOM 3387 N N . GLY B 1 217 ? 9.312 21.203 -8.023 1 88.94 217 GLY B N 1
ATOM 3388 C CA . GLY B 1 217 ? 9.242 22.531 -7.445 1 88.94 217 GLY B CA 1
ATOM 3389 C C . GLY B 1 217 ? 7.816 23.031 -7.293 1 88.94 217 GLY B C 1
ATOM 3390 O O . GLY B 1 217 ? 7.598 24.156 -6.848 1 88.94 217 GLY B O 1
ATOM 3391 N N . LEU B 1 218 ? 6.934 22.172 -7.66 1 86.81 218 LEU B N 1
ATOM 3392 C CA . LEU B 1 218 ? 5.543 22.594 -7.57 1 86.81 218 LEU B CA 1
ATOM 3393 C C . LEU B 1 218 ? 4.922 22.141 -6.25 1 86.81 218 LEU B C 1
ATOM 3395 O O . LEU B 1 218 ? 5.316 21.125 -5.691 1 86.81 218 LEU B O 1
ATOM 3399 N N . GLY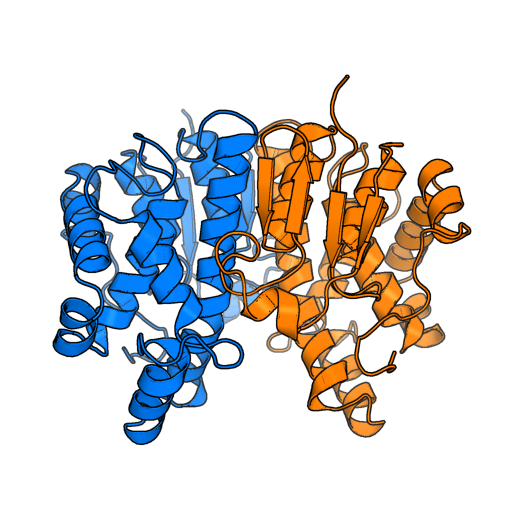 B 1 219 ? 3.871 22.906 -5.816 1 75.56 219 GLY B N 1
ATOM 3400 C CA . GLY B 1 219 ? 3.062 22.547 -4.664 1 75.56 219 GLY B CA 1
ATOM 3401 C C . GLY B 1 219 ? 3.73 22.875 -3.34 1 75.56 219 GLY B C 1
ATOM 3402 O O . GLY B 1 219 ? 4.922 23.188 -3.303 1 75.56 219 GLY B O 1
#

Organism: Chlorella vulgaris (NCBI:txid3077)

Solvent-accessible surface area (backbone atoms only — not comparable to full-atom values): 22864 Å² total; per-residue (Å²): 126,86,60,72,29,34,41,34,27,53,86,36,26,57,75,43,37,47,44,54,47,52,37,24,58,69,66,48,70,66,42,82,38,77,41,51,71,69,60,36,66,72,32,58,85,77,16,45,66,55,38,71,27,28,36,39,50,74,89,32,76,38,29,42,48,66,25,40,37,48,40,53,12,59,76,66,70,15,37,63,68,63,71,50,36,32,31,50,32,36,26,47,38,52,50,47,50,62,51,46,55,55,51,47,43,40,52,72,72,48,59,63,34,68,71,51,49,51,50,46,40,55,41,41,54,31,71,86,26,43,83,47,87,86,13,3,26,54,53,50,50,53,30,60,42,36,31,87,92,48,75,30,60,83,40,84,51,72,28,47,33,48,38,44,51,35,48,53,50,55,56,47,38,69,75,34,49,68,63,46,43,68,75,35,49,40,43,45,51,49,37,50,52,54,48,58,38,65,48,28,33,51,40,70,74,34,88,80,47,56,84,40,44,34,93,84,69,53,113,127,87,58,72,29,34,41,35,29,53,86,36,25,57,74,45,36,47,45,53,48,52,36,24,58,68,67,46,71,64,41,80,40,77,42,50,72,68,58,37,66,71,33,57,85,76,16,46,65,56,38,71,27,30,36,40,49,76,88,32,76,40,28,43,48,65,24,40,36,48,41,52,14,58,76,67,71,16,38,61,69,62,71,50,36,32,30,50,30,35,28,46,38,52,49,48,50,62,50,47,56,56,52,48,43,39,51,73,71,48,58,62,34,68,70,51,47,50,50,47,38,56,39,40,54,31,72,87,25,44,82,46,86,84,13,3,24,52,55,51,50,53,32,59,44,39,32,88,90,47,76,30,60,82,41,82,51,72,29,46,32,48,37,44,51,34,49,53,49,55,57,46,38,68,74,34,49,68,62,45,43,70,75,37,49,40,44,44,51,50,38,52,53,54,49,58,38,64,48,28,32,51,39,72,74,34,87,80,48,56,85,40,45,33,93,84,69,53,113

Nearest PDB structures (foldseek):
  2gsr-assembly1_B  TM=9.062E-01  e=4.937E-13  Sus scrofa
  2on5-assembly4_E  TM=7.992E-01  e=6.255E-11  Necator americanus
  1tw9-assembly2_C  TM=8.520E-01  e=3.795E-10  Heligmosomoides polygyrus
  4q5f-assembly1_A  TM=7.764E-01  e=5.442E-10  Ascaris suum
  4ec0-assembly1_B  TM=8.284E-01  e=3.136E-09  Homo sapiens

InterPro domains:
  IPR004045 Glutathione S-transferase, N-terminal [PF02798] (6-73)
  IPR004045 Glutathione S-transferase, N-terminal [PS50404] (3-80)
  IPR004046 Glutathione S-transferase, C-terminal [PF14497] (138-205)
  IPR010987 Glutathione S-transferase, C-terminal-like [PS50405] (82-215)
  IPR036249 Thioredoxin-like superfamily [SSF52833] (5-77)
  IPR036282 Glutathione S-transferase, C-terminal domain superfamily [SSF47616] (78-205)
  IPR040079 Glutathione transferase family [SFLDS00019] (2-205)
  IPR050213 Glutathione S-transferase superfamily [PTHR11571] (5-206)

pLDDT: mean 93.68, std 8.4, range [36.38, 98.94]

Secondary structure (DSSP, 8-state):
--PPEEEEE-SSSGGGHHHHHHHHHTT--EEEEE--HHHHHH-TTTSGGG-S-EEEETTEEEESHHHHHHHHHHHTT-S-SHHHHHHHHHHHHHHHHHHHHHHHIIIIISTT-HHHHHHHIIIII-GGGGGSTT-THHHHHHHHHT-TT-SSSSSSS--HHHHHHHHHHHHHHHHSHHHHHHH-HHHHHHHHHHHHSHHHHHHHTSTTS-S--STTS--/--PPEEEEE-SSSGGGHHHHHHHHHTT--EEEEE--HHHHHH-TTTSGGG-S-EEEETTEEEESHHHHHHHHHHHTT-S-SHHHHHHHHHHHHHHHHHHHHHHHIIIIISTT-HHHHHHHIIIII-GGGGGSTT-THHHHHHHHHT-TT-SSSSSSS--HHHHHHHHHHHHHHHHSHHHHHHH-HHHHHHHHHHHHSHHHHHHHTSTTS-S--STTS--

Radius of gyration: 20.99 Å; Cα contacts (8 Å, |Δi|>4): 724; chains: 2; bounding box: 50×57×51 Å

Foldseek 3Di:
DFDAKEKEDALACELCVLLVLLCLLLPGGHYYDHDDLVRLQVDCPQNPVSDDTWIDTRVDTDGDSVVSQVVSQVVRVQQDDDDQLNVVLVVLLVLLVLLVVLVVCCCPVVVVDPVSLVVSCQAQCAPVNCPDDNGNVSLVVQLVLLDPPACASRHVDHHSSLSSLLVSLVSVCVSVVPVRCVRRVSSVVSNVVSCVSPSSVCCVPDPVHRDQHDPVSGD/DFDAKEKEDALACELCVLLVLLCLLLPGGHYYDHDDLVRLQVDCPQNPVSDDTWIDTRVDTDGDSVVSLVVSQVVRVQQDDDDQLNVVLVVLLVLLVLLVVLVVCCCPVVVVDPVSLVVSCQAQCAPVNCPDDNGVVSLVVQLVLLDPPACASRHVDHHSSLSSLLVSLVSVCVSVVPVRCVRRVSSVVSNVVSCVSPSSVCCVPDPVHRDQHDPVSGD

Sequence (438 aa):
MMGKVQVYYFPMRGRGEPIRVALAAKGVEFEHVDVDYAEMKSDLTKYKFNQCPRLVDDDVDVCQSNAVLRHVGRKYDMYGKGLKEAAAVDEVVDGVEAFKTKYLALIYQDELADAAKQTFWDTHCEPASISGRNSGIHLAYISKLAAPGTSWLVSDELSIADIAVWDMFDLLARIFPDTLAAAYPDLGAHHAALAAVPSVRAYLEGPLRLPKVNYNGLGMMGKVQVYYFPMRGRGEPIRVALAAKGVEFEHVDVDYAEMKSDLTKYKFNQCPRLVDDDVDVCQSNAVLRHVGRKYDMYGKGLKEAAAVDEVVDGVEAFKTKYLALIYQDELADAAKQTFWDTHCEPASISGRNSGIHLAYISKLAAPGTSWLVSDELSIADIAVWDMFDLLARIFPDTLAAAYPDLGAHHAALAAVPSVRAYLEGPLRLPKVNYNGLG